Protein AF-A0A7J4J254-F1 (afdb_monomer_lite)

Secondary structure (DSSP, 8-state):
--HHHHHHTTS----EEEEETTTSHHHHHHHHHHHHTT-EEEEEES-HHHHHTT-SS-EEEE--TT-HHHHHHHHTT-SEEEE------SS---HHHHHIIIIIHHHHHHHHHHHTT--EEEEE--GGGG-SS--HHHHHHHHHHHHHHTSSSEEEEEEE-SEE-TT--HHHHHHHHHHHH-SEEEEETTS--EE--EEHHHHHHHHHHHHHTTTTT-TTTTEEEEE--S--EEHHHHHHHHHHHTT---EEEEE-HHHHHHHHHHHHHH-S--SS-HHHHHHHS-------HHHHHHH---PPPHHHHHHHHHHSS-GGG-EEEEEE--SHHHHHHHHHHHHSTTEEEEEEE-S-GGGHHHHHHTT--SPEES-HHHHHTS--SEEEE-S-GGGHHHHHHHHHHTT-EEEEESSS-SSHHHHHHHHHHHHHHT--EEEE--GGGSHHHHHHHHHHHTTTT-SEEEEEEEEE-B--SS---SGGG-HHHHSSSHIIIIIHHHHHHHHHHH---SEEEEEEE-SSSSS-SEEEEEEE-GGG-EEEEEEESB-TT-SS-EEEEEEEETTEEEEE-SSEEEEEESS-BTTB-SEEEEEEGGGS---S--SSSTTHHHHHHHHHHHHHHT---SSBHHHHHHHHHHHHHHHHHHHHTS-EE-

Foldseek 3Di:
DVVVVVVVVPPPQQLEEEEECCLPPLNLLLVVVCVVVVGAYEYEEQDPVSVVVSDVRHHYQHDALLDLVSLLVSLASHQEYEAPDADDPPDDDDLVVRLSRLQVSLLSNLVSCVVRVRAYYEYEAALLLQDPQHDSRNVSSVNSVVSVLPGPHQYAYEHEFAEDAAPDDDDVVVLVVCLVPPQAAEDEAPQQQKGFYFYSNLVSLLRVLLVPLPPDDSLRGSYYAYGGAPDIGRSVRLSVLLCVLVVHDHHYHYDYNVRVVVVQVVVVVVDVNGSADNSNVVSVRDDGDHDHVSSCPSRNRDTYHSNQRSNCRNQVDGPVLQFEEEEADPPPVSLLLLVLQVPHHSYHDAEYEDLDPVCVVVSVVVVSDHHYDNDLVVRLPTPHQAYEADFFQQCQLVSLLVCLVSLHAYEYEFLNHLALVSLVSSVVSCVVSVHHYFYPLLLCLAQLLVVLLVCVVLCVQPAWAEKEKEKEAQAPQAADDDQQLDSNRRSAHQCRPTVLSVLLSCCLRPNAFFKKAKAFDDPHGPGGQKMWMWGAHPPRYIYIYITHNNDPPHHDTWMWMWIHGPFWIWIDTDFWTWTAGCDDDVVRDHGIDIDTSVNGDADPDARPHGRSSSQVNQSSVCSSVVHHHPGGSVSSSSSSVVSVQNVVNNVVVHMDGD

Sequence (658 aa):
MVDRRRSENMVRKSNLILVTGATGFIGQVVVRTLLGRGKKIRCFVRDAQRTEALFSDVEIVTGDMKNKASIENAVSGVSAVVHLAAFTSEKESTAEESMAVNVDGMKLLVEACESQAVKRLVIVSSQSTKRERQGNYGLTKKLADDVVRKSTLDWTIVQPTLVYGPGQKGLFAKLMRLAETLPVFPVIGSGDYKMQPVYVDDVADALVAVLNNNNNNNNTIHKTYDLAGATRLSFKELLQTMLREMQQQKKIVSVPYWACSLGISILSLVTSKLPITKDNLLGLVQETTVDLEPARRDFGFKPRSFVEGIRKTIWGVDPDNVVKVGIIGLGKMGLVHASVLSALSGVKITALFDVNASVRGSVYSLGIKAPFFTSLDDFLGQPLDAVIVAVPPAFTASIAEKCAAHGLAMFIEKPLANSLEQACKIQEIVLRHNVVAAVGYMYPYRSLVQKAKEILDAGVLGKINSFEGSAFVSQVMARKKGWRYDKKTAGGGCVALHGSHLLSEIYFLLGMPLRVDGKLYFPYSAVEDKAFVTLVYPEMVRGTVKVSWSETGYRSLTLGLTITGENGTLQLDEDTVTLDLKSKKKGYSVGKTTIRREDLPTFNLEIGGEGYAEELNAFINAVRQKGKVLVGVREGYNIQRMIEAIYNSHAQQREVEL

pLDDT: mean 89.05, std 12.39, range [30.44, 98.75]

Structure (mmCIF, N/CA/C/O backbone):
data_AF-A0A7J4J254-F1
#
_entry.id   AF-A0A7J4J254-F1
#
loop_
_atom_site.group_PDB
_atom_site.id
_atom_site.type_symbol
_atom_site.label_atom_id
_atom_site.label_alt_id
_atom_site.label_comp_id
_atom_site.label_asym_id
_atom_site.label_entity_id
_atom_site.label_seq_id
_atom_site.pdbx_PDB_ins_code
_atom_site.Cartn_x
_atom_site.Cartn_y
_atom_site.Cartn_z
_atom_site.occupancy
_atom_site.B_iso_or_equiv
_atom_site.auth_seq_id
_atom_site.auth_comp_id
_atom_site.auth_asym_id
_atom_site.auth_atom_id
_atom_site.pdbx_PDB_model_num
ATOM 1 N N . MET A 1 1 ? 7.286 -57.415 -3.736 1.00 45.00 1 MET A N 1
ATOM 2 C CA . MET A 1 1 ? 6.572 -56.113 -3.648 1.00 45.00 1 MET A CA 1
ATOM 3 C C . MET A 1 1 ? 7.468 -54.943 -3.203 1.00 45.00 1 MET A C 1
ATOM 5 O O . MET A 1 1 ? 7.081 -53.799 -3.400 1.00 45.00 1 MET A O 1
ATOM 9 N N . VAL A 1 2 ? 8.673 -55.204 -2.671 1.00 38.31 2 VAL A N 1
ATOM 10 C CA . VAL A 1 2 ? 9.647 -54.176 -2.244 1.00 38.31 2 VAL A CA 1
ATOM 11 C C . VAL A 1 2 ? 10.506 -53.642 -3.411 1.00 38.31 2 VAL A C 1
ATOM 13 O O . VAL A 1 2 ? 10.866 -52.469 -3.412 1.00 38.31 2 VAL A O 1
ATOM 16 N N . ASP A 1 3 ? 10.713 -54.432 -4.473 1.00 37.53 3 ASP A N 1
ATOM 17 C CA . ASP A 1 3 ? 11.515 -54.029 -5.649 1.00 37.53 3 ASP A CA 1
ATOM 18 C C . ASP A 1 3 ? 10.807 -53.110 -6.660 1.00 37.53 3 ASP A C 1
ATOM 20 O O . ASP A 1 3 ? 11.461 -52.395 -7.422 1.00 37.53 3 ASP A O 1
ATOM 24 N N . ARG A 1 4 ? 9.467 -53.051 -6.648 1.00 32.38 4 ARG A N 1
ATOM 25 C CA . ARG A 1 4 ? 8.710 -52.112 -7.503 1.00 32.38 4 ARG A CA 1
ATOM 26 C C . ARG A 1 4 ? 8.754 -50.669 -6.984 1.00 32.38 4 ARG A C 1
ATOM 28 O O . ARG A 1 4 ? 8.795 -49.742 -7.777 1.00 32.38 4 ARG A O 1
ATOM 35 N N . ARG A 1 5 ? 8.859 -50.462 -5.663 1.00 34.53 5 ARG A N 1
ATOM 36 C CA . ARG A 1 5 ? 8.937 -49.109 -5.069 1.00 34.53 5 ARG A CA 1
ATOM 37 C C . ARG A 1 5 ? 10.314 -48.450 -5.210 1.00 34.53 5 ARG A C 1
ATOM 39 O O . ARG A 1 5 ? 10.397 -47.226 -5.219 1.00 34.53 5 ARG A O 1
ATOM 46 N N . ARG A 1 6 ? 11.396 -49.232 -5.337 1.00 32.16 6 ARG A N 1
ATOM 47 C CA . ARG A 1 6 ? 12.738 -48.693 -5.639 1.00 32.16 6 ARG A CA 1
ATOM 48 C C . ARG A 1 6 ? 12.913 -48.357 -7.121 1.00 32.16 6 ARG A C 1
ATOM 50 O O . ARG A 1 6 ? 13.564 -47.365 -7.428 1.00 32.16 6 ARG A O 1
ATOM 57 N N . SER A 1 7 ? 12.274 -49.108 -8.017 1.00 33.03 7 SER A N 1
ATOM 58 C CA . SER A 1 7 ? 12.282 -48.827 -9.460 1.00 33.03 7 SER A CA 1
ATOM 59 C C . SER A 1 7 ? 11.335 -47.683 -9.862 1.00 33.03 7 SER A C 1
ATOM 61 O O . SER A 1 7 ? 11.677 -46.908 -10.752 1.00 33.03 7 SER A O 1
ATOM 63 N N . GLU A 1 8 ? 10.220 -47.469 -9.153 1.00 30.44 8 GLU A N 1
ATOM 64 C CA . GLU A 1 8 ? 9.325 -46.312 -9.372 1.00 30.44 8 GLU A CA 1
ATOM 65 C C . GLU A 1 8 ? 9.923 -44.963 -8.917 1.00 30.44 8 GLU A C 1
ATOM 67 O O . GLU A 1 8 ? 9.563 -43.913 -9.451 1.00 30.44 8 GLU A O 1
ATOM 72 N N . ASN A 1 9 ? 10.897 -44.971 -7.999 1.00 32.31 9 ASN A N 1
ATOM 73 C CA . ASN A 1 9 ? 11.615 -43.764 -7.567 1.00 32.31 9 ASN A CA 1
ATOM 74 C C . ASN A 1 9 ? 12.790 -43.370 -8.481 1.00 32.31 9 ASN A C 1
ATOM 76 O O . ASN A 1 9 ? 13.325 -42.274 -8.331 1.00 32.31 9 ASN A O 1
ATOM 80 N N . MET A 1 10 ? 13.175 -44.212 -9.447 1.00 32.31 10 MET A N 1
ATOM 81 C CA . MET A 1 10 ? 14.347 -43.989 -10.309 1.00 32.31 10 MET A CA 1
ATOM 82 C C . MET A 1 10 ? 14.012 -43.413 -11.700 1.00 32.31 10 MET A C 1
ATOM 84 O O . MET A 1 10 ? 14.912 -43.223 -12.514 1.00 32.31 10 MET A O 1
ATOM 88 N N . VAL A 1 11 ? 12.738 -43.088 -11.976 1.00 33.28 11 VAL A N 1
ATOM 89 C CA . VAL A 1 11 ? 12.286 -42.524 -13.274 1.00 33.28 11 VAL A CA 1
ATOM 90 C C . VAL A 1 11 ? 11.524 -41.191 -13.141 1.00 33.28 11 VAL A C 1
ATOM 92 O O . VAL A 1 11 ? 11.179 -40.565 -14.142 1.00 33.28 11 VAL A O 1
ATOM 95 N N . ARG A 1 12 ? 11.352 -40.634 -11.933 1.00 40.38 12 ARG A N 1
ATOM 96 C CA . ARG A 1 12 ? 11.015 -39.203 -11.800 1.00 40.38 12 ARG A CA 1
ATOM 97 C C . ARG A 1 12 ? 12.293 -38.378 -11.922 1.00 40.38 12 ARG A C 1
ATOM 99 O O . ARG A 1 12 ? 12.867 -37.973 -10.917 1.00 40.38 12 ARG A O 1
ATOM 106 N N . LYS A 1 13 ? 12.738 -38.127 -13.160 1.00 46.12 13 LYS A N 1
ATOM 107 C CA . LYS A 1 13 ? 13.737 -37.080 -13.436 1.00 46.12 13 LYS A CA 1
ATOM 108 C C . LYS A 1 13 ? 13.308 -35.808 -12.703 1.00 46.12 13 LYS A C 1
ATOM 110 O O . LYS A 1 13 ? 12.175 -35.354 -12.861 1.00 46.12 13 LYS A O 1
ATOM 115 N N . SER A 1 14 ? 14.179 -35.288 -11.848 1.00 54.41 14 SER A N 1
ATOM 116 C CA . SER A 1 14 ? 13.936 -34.078 -11.071 1.00 54.41 14 SER A CA 1
ATOM 117 C C . SER A 1 14 ? 13.598 -32.923 -12.019 1.00 54.41 14 SER A C 1
ATOM 119 O O . SER A 1 14 ? 14.425 -32.500 -12.816 1.00 54.41 14 SER A O 1
ATOM 121 N N . ASN A 1 15 ? 12.396 -32.348 -11.906 1.00 78.75 15 ASN A N 1
ATOM 122 C CA . ASN A 1 15 ? 12.020 -31.089 -12.575 1.00 78.75 15 ASN A CA 1
ATOM 123 C C . ASN A 1 15 ? 12.729 -29.864 -11.949 1.00 78.75 15 ASN A C 1
ATOM 125 O O . ASN A 1 15 ? 12.155 -28.776 -11.889 1.00 78.75 15 ASN A O 1
ATOM 129 N N . LEU A 1 16 ? 13.935 -30.057 -11.406 1.00 92.81 16 LEU A N 1
ATOM 130 C CA . LEU A 1 16 ? 14.719 -29.024 -10.745 1.00 92.81 16 LEU A CA 1
ATOM 131 C C . LEU A 1 16 ? 15.427 -28.185 -11.808 1.00 92.81 16 LEU A C 1
ATOM 133 O O . LEU A 1 16 ? 16.122 -28.735 -12.669 1.00 92.81 16 LEU A O 1
ATOM 137 N N . ILE A 1 17 ? 15.222 -26.872 -11.755 1.00 95.50 17 ILE A N 1
ATOM 138 C CA . ILE A 1 17 ? 15.828 -25.898 -12.664 1.00 95.50 17 ILE A CA 1
ATOM 139 C C . ILE A 1 17 ? 16.839 -25.072 -11.874 1.00 95.50 17 ILE A C 1
ATOM 141 O O . ILE A 1 17 ? 16.494 -24.479 -10.850 1.00 95.50 17 ILE A O 1
ATOM 145 N N . LEU A 1 18 ? 18.072 -25.009 -12.370 1.00 97.25 18 LEU A N 1
ATOM 146 C CA . LEU A 1 18 ? 19.094 -24.119 -11.834 1.00 97.25 18 LEU A CA 1
ATOM 147 C C . LEU A 1 18 ? 18.916 -22.716 -12.409 1.00 97.25 18 LEU A C 1
ATOM 149 O O . LEU A 1 18 ? 18.885 -22.544 -13.626 1.00 97.25 18 LEU A O 1
ATOM 153 N N . VAL A 1 19 ? 18.878 -21.703 -11.551 1.00 97.56 19 VAL A N 1
ATOM 154 C CA . VAL A 1 19 ? 18.897 -20.294 -11.948 1.00 97.56 19 VAL A CA 1
ATOM 155 C C . VAL A 1 19 ? 20.154 -19.643 -11.381 1.00 97.56 19 VAL A C 1
ATOM 157 O O . VAL A 1 19 ? 20.304 -19.487 -10.169 1.00 97.56 19 VAL A O 1
ATOM 160 N N . THR A 1 20 ? 21.066 -19.236 -12.264 1.00 96.25 20 THR A N 1
ATOM 161 C CA . THR A 1 20 ? 22.211 -18.392 -11.874 1.00 96.25 20 THR A CA 1
ATOM 162 C C . THR A 1 20 ? 21.813 -16.922 -11.972 1.00 96.25 20 THR A C 1
ATOM 164 O O . THR A 1 20 ? 20.968 -16.561 -12.789 1.00 96.25 20 THR A O 1
ATOM 167 N N . GLY A 1 21 ? 22.397 -16.048 -11.146 1.00 91.75 21 GLY A N 1
ATOM 168 C CA . GLY A 1 21 ? 22.028 -14.625 -11.150 1.00 91.75 21 GLY A CA 1
ATOM 169 C C . GLY A 1 21 ? 20.610 -14.358 -10.622 1.00 91.75 21 GLY A C 1
ATOM 170 O O . GLY A 1 21 ? 20.026 -13.321 -10.934 1.00 91.75 21 GLY A O 1
ATOM 171 N N . ALA A 1 22 ? 20.072 -15.273 -9.807 1.00 93.06 22 ALA A N 1
ATOM 172 C CA . ALA A 1 22 ? 18.710 -15.252 -9.267 1.00 93.06 22 ALA A CA 1
ATOM 173 C C . ALA A 1 22 ? 18.356 -13.969 -8.489 1.00 93.06 22 ALA A C 1
ATOM 175 O O . ALA A 1 22 ? 17.220 -13.511 -8.517 1.00 93.06 22 ALA A O 1
ATOM 176 N N . THR A 1 23 ? 19.335 -13.337 -7.836 1.00 91.50 23 THR A N 1
ATOM 177 C CA . THR A 1 23 ? 19.144 -12.075 -7.095 1.00 91.50 23 THR A CA 1
ATOM 178 C C . THR A 1 23 ? 19.269 -10.821 -7.976 1.00 91.50 23 THR A C 1
ATOM 180 O O . THR A 1 23 ? 19.100 -9.695 -7.492 1.00 91.50 23 THR A O 1
ATOM 183 N N . GLY A 1 24 ? 19.575 -10.986 -9.269 1.00 89.94 24 GLY A N 1
ATOM 184 C CA . GLY A 1 24 ? 19.653 -9.921 -10.270 1.00 89.94 24 GLY A CA 1
ATOM 185 C C . GLY A 1 24 ? 18.279 -9.411 -10.720 1.00 89.94 24 GLY A C 1
ATOM 186 O O . GLY A 1 24 ? 17.259 -10.015 -10.421 1.00 89.94 24 GLY A O 1
ATOM 187 N N . PHE A 1 25 ? 18.252 -8.297 -11.461 1.00 90.81 25 PHE A N 1
ATOM 188 C CA . PHE A 1 25 ? 17.003 -7.638 -11.881 1.00 90.81 25 PHE A CA 1
ATOM 189 C C . PHE A 1 25 ? 16.072 -8.571 -12.678 1.00 90.81 25 PHE A C 1
ATOM 191 O O . PHE A 1 25 ? 14.933 -8.779 -12.282 1.00 90.81 25 PHE A O 1
ATOM 198 N N . ILE A 1 26 ? 16.579 -9.198 -13.746 1.00 93.75 26 ILE A N 1
ATOM 199 C CA . ILE A 1 26 ? 15.807 -10.175 -14.534 1.00 93.75 26 ILE A CA 1
ATOM 200 C C . ILE A 1 26 ? 15.616 -11.478 -13.740 1.00 93.75 26 ILE A C 1
ATOM 202 O O . ILE A 1 26 ? 14.545 -12.077 -13.774 1.00 93.75 26 ILE A O 1
ATOM 206 N N . GLY A 1 27 ? 16.639 -11.902 -12.988 1.00 94.00 27 GLY A N 1
ATOM 207 C CA . GLY A 1 27 ? 16.622 -13.162 -12.243 1.00 94.00 27 GLY A CA 1
ATOM 208 C C . GLY A 1 27 ? 15.513 -13.252 -11.204 1.00 94.00 27 GLY A C 1
ATOM 209 O O . GLY A 1 27 ? 14.859 -14.287 -11.128 1.00 94.00 27 GLY A O 1
ATOM 210 N N . GLN A 1 28 ? 15.229 -12.167 -10.480 1.00 94.12 28 GLN A N 1
ATOM 211 C CA . GLN A 1 28 ? 14.155 -12.166 -9.486 1.00 94.12 28 GLN A CA 1
ATOM 212 C C . GLN A 1 28 ? 12.785 -12.417 -10.116 1.00 94.12 28 GLN A C 1
ATOM 214 O O . GLN A 1 28 ? 11.992 -13.190 -9.582 1.00 94.12 28 GLN A O 1
ATOM 219 N N . VAL A 1 29 ? 12.528 -11.798 -11.271 1.00 94.25 29 VAL A N 1
ATOM 220 C CA . VAL A 1 29 ? 11.275 -11.980 -12.010 1.00 94.25 29 VAL A CA 1
ATOM 221 C C . VAL A 1 29 ? 11.195 -13.402 -12.561 1.00 94.25 29 VAL A C 1
ATOM 223 O O . VAL A 1 29 ? 10.193 -14.072 -12.351 1.00 94.25 29 VAL A O 1
ATOM 226 N N . VAL A 1 30 ? 12.275 -13.920 -13.155 1.00 95.44 30 VAL A N 1
ATOM 227 C CA . VAL A 1 30 ? 12.333 -15.303 -13.662 1.00 95.44 30 VAL A CA 1
ATOM 228 C C . VAL A 1 30 ? 12.060 -16.333 -12.565 1.00 95.44 30 VAL A C 1
ATOM 230 O O . VAL A 1 30 ? 11.264 -17.245 -12.782 1.00 95.44 30 VAL A O 1
ATOM 233 N N . VAL A 1 31 ? 12.676 -16.191 -11.385 1.00 95.81 31 VAL A N 1
ATOM 234 C CA . VAL A 1 31 ? 12.442 -17.103 -10.252 1.00 95.81 31 VAL A CA 1
ATOM 235 C C . VAL A 1 31 ? 10.978 -17.053 -9.816 1.00 95.81 31 VAL A C 1
ATOM 237 O O . VAL A 1 31 ? 10.352 -18.105 -9.714 1.00 95.81 31 VAL A O 1
ATOM 240 N N . ARG A 1 32 ? 10.396 -15.856 -9.643 1.00 94.06 32 ARG A N 1
ATOM 241 C CA . ARG A 1 32 ? 8.972 -15.703 -9.288 1.00 94.06 32 ARG A CA 1
ATOM 242 C C . ARG A 1 32 ? 8.047 -16.314 -10.339 1.00 94.06 32 ARG A C 1
ATOM 244 O O . ARG A 1 32 ? 7.133 -17.049 -9.976 1.00 94.06 32 ARG A O 1
ATOM 251 N N . THR A 1 33 ? 8.302 -16.078 -11.626 1.00 93.62 33 THR A N 1
ATOM 252 C CA . THR A 1 33 ? 7.498 -16.639 -12.723 1.00 93.62 33 THR A CA 1
ATOM 253 C C . THR A 1 33 ? 7.591 -18.165 -12.770 1.00 93.62 33 THR A C 1
ATOM 255 O O . THR A 1 33 ? 6.585 -18.838 -12.993 1.00 93.62 33 THR A O 1
ATOM 258 N N . LEU A 1 34 ? 8.772 -18.743 -12.532 1.00 92.75 34 LEU A N 1
ATOM 259 C CA . LEU A 1 34 ? 8.945 -20.195 -12.490 1.00 92.75 34 LEU A CA 1
ATOM 260 C C . LEU A 1 34 ? 8.263 -20.832 -11.267 1.00 92.75 34 LEU A C 1
ATOM 262 O O . LEU A 1 34 ? 7.583 -21.850 -11.426 1.00 92.75 34 LEU A O 1
ATOM 266 N N . LEU A 1 35 ? 8.391 -20.225 -10.081 1.00 92.56 35 LEU A N 1
ATOM 267 C CA . LEU A 1 35 ? 7.699 -20.661 -8.861 1.00 92.56 35 LEU A CA 1
ATOM 268 C C . LEU A 1 35 ? 6.177 -20.584 -9.021 1.00 92.56 35 LEU A C 1
ATOM 270 O O . LEU A 1 35 ? 5.481 -21.549 -8.717 1.00 92.56 35 LEU A O 1
ATOM 274 N N . GLY A 1 36 ? 5.662 -19.493 -9.599 1.00 89.50 36 GLY A N 1
ATOM 275 C CA . GLY A 1 36 ? 4.238 -19.333 -9.912 1.00 89.50 36 GLY A CA 1
ATOM 276 C C . GLY A 1 36 ? 3.698 -20.377 -10.899 1.00 89.50 36 GLY A C 1
ATOM 277 O O . GLY A 1 36 ? 2.498 -20.633 -10.930 1.00 89.50 36 GLY A O 1
ATOM 278 N N . ARG A 1 37 ? 4.575 -21.035 -11.673 1.00 88.25 37 ARG A N 1
ATOM 279 C CA . ARG A 1 37 ? 4.241 -22.185 -12.536 1.00 88.25 37 ARG A CA 1
ATOM 280 C C . ARG A 1 37 ? 4.548 -23.544 -11.892 1.00 88.25 37 ARG A C 1
ATOM 282 O O . ARG A 1 37 ? 4.622 -24.551 -12.598 1.00 88.25 37 ARG A O 1
ATOM 289 N N . GLY A 1 38 ? 4.749 -23.584 -10.574 1.00 88.81 38 GLY A N 1
ATOM 290 C CA . GLY A 1 38 ? 4.952 -24.808 -9.794 1.00 88.81 38 GLY A CA 1
ATOM 291 C C . GLY A 1 38 ? 6.272 -25.532 -10.076 1.00 88.81 38 GLY A C 1
ATOM 292 O O . GLY A 1 38 ? 6.369 -26.742 -9.862 1.00 88.81 38 GLY A O 1
ATOM 293 N N . LYS A 1 39 ? 7.285 -24.838 -10.612 1.00 90.56 39 LYS A N 1
ATOM 294 C CA . LYS A 1 39 ? 8.603 -25.432 -10.880 1.00 90.56 39 LYS A CA 1
ATOM 295 C C . LYS A 1 39 ? 9.443 -25.465 -9.603 1.00 90.56 39 LYS A C 1
ATOM 297 O O . LYS A 1 39 ? 9.382 -24.546 -8.795 1.00 90.56 39 LYS A O 1
ATOM 302 N N . LYS A 1 40 ? 10.272 -26.504 -9.451 1.00 94.31 40 LYS A N 1
ATOM 303 C CA . LYS A 1 40 ? 11.274 -26.570 -8.378 1.00 94.31 40 LYS A CA 1
ATOM 304 C C . LYS A 1 40 ? 12.527 -25.832 -8.820 1.00 94.31 40 LYS A C 1
ATOM 306 O O . LYS A 1 40 ? 13.047 -26.119 -9.899 1.00 94.31 40 LYS A O 1
ATOM 311 N N . ILE A 1 41 ? 13.004 -24.909 -7.992 1.00 96.12 41 ILE A N 1
ATOM 312 C CA . ILE A 1 41 ? 14.088 -23.995 -8.352 1.00 96.12 41 ILE A CA 1
ATOM 313 C C . ILE A 1 41 ? 15.252 -24.139 -7.391 1.00 96.12 41 ILE A C 1
ATOM 315 O O . ILE A 1 41 ? 15.061 -24.159 -6.178 1.00 96.12 41 ILE A O 1
ATOM 319 N N . ARG A 1 42 ? 16.454 -24.182 -7.965 1.00 97.38 42 ARG A N 1
ATOM 320 C CA . ARG A 1 42 ? 17.713 -23.995 -7.257 1.00 97.38 42 ARG A CA 1
ATOM 321 C C . ARG A 1 42 ? 18.339 -22.674 -7.682 1.00 97.38 42 ARG A C 1
ATOM 323 O O . ARG A 1 42 ? 18.574 -22.447 -8.866 1.00 97.38 42 ARG A O 1
ATOM 330 N N . CYS A 1 43 ? 18.635 -21.813 -6.723 1.00 97.44 43 CYS A N 1
ATOM 331 C CA . CYS A 1 43 ? 19.294 -20.533 -6.925 1.00 97.44 43 CYS A CA 1
ATOM 332 C C . CYS A 1 43 ? 20.796 -20.679 -6.653 1.00 97.44 43 CYS A C 1
ATOM 334 O O . CYS A 1 43 ? 21.193 -20.969 -5.525 1.00 97.44 43 CYS A O 1
ATOM 336 N N . PHE A 1 44 ? 21.630 -20.435 -7.670 1.00 96.50 44 PHE A N 1
ATOM 337 C CA . PHE A 1 44 ? 23.082 -20.323 -7.499 1.00 96.50 44 PHE A CA 1
ATOM 338 C C . PHE A 1 44 ? 23.471 -18.865 -7.262 1.00 96.50 44 PHE A C 1
ATOM 340 O O . PHE A 1 44 ? 23.319 -18.011 -8.149 1.00 96.50 44 PHE A O 1
ATOM 347 N N . VAL A 1 45 ? 23.916 -18.566 -6.043 1.00 94.44 45 VAL A N 1
ATOM 348 C CA . VAL A 1 45 ? 24.073 -17.196 -5.535 1.00 94.44 45 VAL A CA 1
ATOM 349 C C . VAL A 1 45 ? 25.333 -17.051 -4.688 1.00 94.44 45 VAL A C 1
ATOM 351 O O . VAL A 1 45 ? 25.896 -18.026 -4.218 1.00 94.44 45 VAL A O 1
ATOM 354 N N . ARG A 1 46 ? 25.771 -15.810 -4.461 1.00 91.06 46 ARG A N 1
ATOM 355 C CA . ARG A 1 46 ? 26.889 -15.510 -3.545 1.00 91.06 46 ARG A CA 1
ATOM 356 C C . ARG A 1 46 ? 26.434 -15.196 -2.118 1.00 91.06 46 ARG A C 1
ATOM 358 O O . ARG A 1 46 ? 27.224 -15.297 -1.193 1.00 91.06 46 ARG A O 1
ATOM 365 N N . ASP A 1 47 ? 25.180 -14.781 -1.964 1.00 89.69 47 ASP A N 1
ATOM 366 C CA . ASP A 1 47 ? 24.601 -14.279 -0.719 1.00 89.69 47 ASP A CA 1
ATOM 367 C C . ASP A 1 47 ? 23.285 -15.026 -0.457 1.00 89.69 47 ASP A C 1
ATOM 369 O O . ASP A 1 47 ? 22.281 -14.810 -1.150 1.00 89.69 47 ASP A O 1
ATOM 373 N N . ALA A 1 48 ? 23.336 -15.962 0.493 1.00 90.62 48 ALA A N 1
ATOM 374 C CA . ALA A 1 48 ? 22.204 -16.804 0.865 1.00 90.62 48 ALA A CA 1
ATOM 375 C C . ALA A 1 48 ? 21.123 -16.001 1.599 1.00 90.62 48 ALA A C 1
ATOM 377 O O . ALA A 1 48 ? 19.965 -16.062 1.197 1.00 90.62 48 ALA A O 1
ATOM 378 N N . GLN A 1 49 ? 21.506 -15.162 2.569 1.00 87.50 49 GLN A N 1
ATOM 379 C CA . GLN A 1 49 ? 20.575 -14.356 3.371 1.00 87.50 49 GLN A CA 1
ATOM 380 C C . GLN A 1 49 ? 19.719 -13.441 2.497 1.00 87.50 49 GLN A C 1
ATOM 382 O O . GLN A 1 49 ? 18.499 -13.369 2.643 1.00 87.50 49 GLN A O 1
ATOM 387 N N . ARG A 1 50 ? 20.338 -12.778 1.513 1.00 88.12 50 ARG A N 1
ATOM 388 C CA . ARG A 1 50 ? 19.592 -11.965 0.546 1.00 88.12 50 ARG A CA 1
ATOM 389 C C . ARG A 1 50 ? 18.582 -12.789 -0.251 1.00 88.12 50 ARG A C 1
ATOM 391 O O . ARG A 1 50 ? 17.552 -12.259 -0.656 1.00 88.12 50 ARG A O 1
ATOM 398 N N . THR A 1 51 ? 18.903 -14.041 -0.549 1.00 88.56 51 THR A N 1
ATOM 399 C CA . THR A 1 51 ? 18.040 -14.927 -1.335 1.00 88.56 51 THR A CA 1
ATOM 400 C C . THR A 1 51 ? 16.872 -15.437 -0.491 1.00 88.56 51 THR A C 1
ATOM 402 O O . THR A 1 51 ? 15.746 -15.403 -0.975 1.00 88.56 51 THR A O 1
ATOM 405 N N . GLU A 1 52 ? 17.114 -15.792 0.773 1.00 89.19 52 GLU A N 1
ATOM 406 C CA . GLU A 1 52 ? 16.085 -16.163 1.760 1.00 89.19 52 GLU A CA 1
ATOM 407 C C . GLU A 1 52 ? 15.091 -15.020 2.006 1.00 89.19 52 GLU A C 1
ATOM 409 O O . GLU A 1 52 ? 13.886 -15.240 2.068 1.00 89.19 52 GLU A O 1
ATOM 414 N N . ALA A 1 53 ? 15.571 -13.773 2.046 1.00 84.44 53 ALA A N 1
ATOM 415 C CA . ALA A 1 53 ? 14.706 -12.598 2.160 1.00 84.44 53 ALA A CA 1
ATOM 416 C C . ALA A 1 53 ? 13.841 -12.342 0.907 1.00 84.44 53 ALA A C 1
ATOM 418 O O . ALA A 1 53 ? 12.838 -11.633 0.979 1.00 84.44 53 ALA A O 1
ATOM 419 N N . LEU A 1 54 ? 14.237 -12.866 -0.260 1.00 85.81 54 LEU A N 1
ATOM 420 C CA . LEU A 1 54 ? 13.528 -12.663 -1.528 1.00 85.81 54 LEU A CA 1
ATOM 421 C C . LEU A 1 54 ? 12.558 -13.800 -1.868 1.00 85.81 54 LEU A C 1
ATOM 423 O O . LEU A 1 54 ? 11.583 -13.549 -2.584 1.00 85.81 54 LEU A O 1
ATOM 427 N N . PHE A 1 55 ? 12.836 -15.026 -1.413 1.00 90.75 55 PHE A N 1
ATOM 428 C CA . PHE A 1 55 ? 12.093 -16.230 -1.783 1.00 90.75 55 PHE A CA 1
ATOM 429 C C . PHE A 1 55 ? 12.020 -17.226 -0.616 1.00 90.75 55 PHE A C 1
ATOM 431 O O . PHE A 1 55 ? 13.043 -17.560 -0.026 1.00 90.75 55 PHE A O 1
ATOM 438 N N . SER A 1 56 ? 10.827 -17.765 -0.355 1.00 80.75 56 SER A N 1
ATOM 439 C CA . SER A 1 56 ? 10.568 -18.780 0.679 1.00 80.75 56 SER A CA 1
ATOM 440 C C . SER A 1 56 ? 10.728 -20.229 0.198 1.00 80.75 56 SER A C 1
ATOM 442 O O . SER A 1 56 ? 11.020 -21.107 1.001 1.00 80.75 56 SER A O 1
ATOM 444 N N . ASP A 1 57 ? 10.557 -20.487 -1.105 1.00 89.06 57 ASP A N 1
ATOM 445 C CA . ASP A 1 57 ? 10.364 -21.840 -1.659 1.00 89.06 57 ASP A CA 1
ATOM 446 C C . ASP A 1 57 ? 11.418 -22.223 -2.716 1.00 89.06 57 ASP A C 1
ATOM 448 O O . ASP A 1 57 ? 11.101 -22.744 -3.789 1.00 89.06 57 ASP A O 1
ATOM 452 N N . VAL A 1 58 ? 12.694 -21.939 -2.438 1.00 94.56 58 VAL A N 1
ATOM 453 C CA . VAL A 1 58 ? 13.820 -22.244 -3.341 1.00 94.56 58 VAL A CA 1
ATOM 454 C C . VAL A 1 58 ? 14.921 -23.020 -2.629 1.00 94.56 58 VAL A C 1
ATOM 456 O O . VAL A 1 58 ? 15.180 -22.819 -1.447 1.00 94.56 58 VAL A O 1
ATOM 459 N N . GLU A 1 59 ? 15.622 -23.879 -3.365 1.00 96.44 59 GLU A N 1
ATOM 460 C CA . GLU A 1 59 ? 16.889 -24.443 -2.905 1.00 96.44 59 GLU A CA 1
ATOM 461 C C . GLU A 1 59 ? 18.008 -23.420 -3.137 1.00 96.44 59 GLU A C 1
ATOM 463 O O . GLU A 1 59 ? 18.097 -22.827 -4.213 1.00 96.44 59 GLU A O 1
ATOM 468 N N . ILE A 1 60 ? 18.876 -23.204 -2.151 1.00 96.25 60 ILE A N 1
ATOM 469 C CA . ILE A 1 60 ? 19.969 -22.231 -2.244 1.00 96.25 60 ILE A CA 1
ATOM 470 C C . ILE A 1 60 ? 21.297 -22.980 -2.275 1.00 96.25 60 ILE A C 1
ATOM 472 O O . ILE A 1 60 ? 21.608 -23.743 -1.366 1.00 96.25 60 ILE A O 1
ATOM 476 N N . VAL A 1 61 ? 22.097 -22.725 -3.313 1.00 96.31 61 VAL A N 1
ATOM 477 C CA . VAL A 1 61 ? 23.491 -23.172 -3.384 1.00 96.31 61 VAL A CA 1
ATOM 478 C C . VAL A 1 61 ? 24.390 -21.949 -3.481 1.00 96.31 61 VAL A C 1
ATOM 480 O O . VAL A 1 61 ? 24.317 -21.174 -4.440 1.00 96.31 61 VAL A O 1
ATOM 483 N N . THR A 1 62 ? 25.246 -21.780 -2.476 1.00 95.81 62 THR A N 1
ATOM 484 C CA . THR A 1 62 ? 26.194 -20.668 -2.421 1.00 95.81 62 THR A CA 1
ATOM 485 C C . THR A 1 62 ? 27.461 -20.997 -3.208 1.00 95.81 62 THR A C 1
ATOM 487 O O . THR A 1 62 ? 28.059 -22.054 -3.010 1.00 95.81 62 THR A O 1
ATOM 490 N N . GLY A 1 63 ? 27.903 -20.090 -4.080 1.00 92.69 63 GLY A N 1
ATOM 491 C CA . GLY A 1 63 ? 29.150 -20.239 -4.827 1.00 92.69 63 GLY A CA 1
ATOM 492 C C . GLY A 1 63 ? 29.459 -19.077 -5.767 1.00 92.69 63 GLY A C 1
ATOM 493 O O . GLY A 1 63 ? 28.760 -18.062 -5.791 1.00 92.69 63 GLY A O 1
ATOM 494 N N . ASP A 1 64 ? 30.538 -19.221 -6.538 1.00 91.62 64 ASP A N 1
ATOM 495 C CA . ASP A 1 64 ? 31.037 -18.195 -7.458 1.00 91.62 64 ASP A CA 1
ATOM 496 C C . ASP A 1 64 ? 31.266 -18.796 -8.851 1.00 91.62 64 ASP A C 1
ATOM 498 O O . ASP A 1 64 ? 31.779 -19.906 -8.981 1.00 91.62 64 ASP A O 1
ATOM 502 N N . MET A 1 65 ? 30.922 -18.047 -9.904 1.00 91.56 65 MET A N 1
ATOM 503 C CA . MET A 1 65 ? 31.099 -18.476 -11.300 1.00 91.56 65 MET A CA 1
ATOM 504 C C . MET A 1 65 ? 32.568 -18.722 -11.684 1.00 91.56 65 MET A C 1
ATOM 506 O O . MET A 1 65 ? 32.829 -19.318 -12.720 1.00 91.56 65 MET A O 1
ATOM 510 N N . LYS A 1 66 ? 33.533 -18.279 -10.875 1.00 92.38 66 LYS A N 1
ATOM 511 C CA . LYS A 1 66 ? 34.963 -18.553 -11.071 1.00 92.38 66 LYS A CA 1
ATOM 512 C C . LYS A 1 66 ? 35.424 -19.859 -10.411 1.00 92.38 66 LYS A C 1
ATOM 514 O O . LYS A 1 66 ? 36.574 -20.247 -10.582 1.00 92.38 66 LYS A O 1
ATOM 519 N N . ASN A 1 67 ? 34.571 -20.522 -9.627 1.00 94.00 67 ASN A N 1
ATOM 520 C CA . ASN A 1 67 ? 34.926 -21.720 -8.868 1.00 94.00 67 ASN A CA 1
ATOM 521 C C . ASN A 1 67 ? 34.213 -22.961 -9.425 1.00 94.00 67 ASN A C 1
ATOM 523 O O . ASN A 1 67 ? 33.013 -23.154 -9.208 1.00 94.00 67 ASN A O 1
ATOM 527 N N . LYS A 1 68 ? 34.994 -23.834 -10.071 1.00 94.12 68 LYS A N 1
ATOM 528 C CA . LYS A 1 68 ? 34.535 -25.081 -10.698 1.00 94.12 68 LYS A CA 1
ATOM 529 C C . LYS A 1 68 ? 33.739 -25.985 -9.750 1.00 94.12 68 LYS A C 1
ATOM 531 O O . LYS A 1 68 ? 32.611 -26.336 -10.075 1.00 94.12 68 LYS A O 1
ATOM 536 N N . ALA A 1 69 ? 34.266 -26.284 -8.562 1.00 94.19 69 ALA A N 1
ATOM 537 C CA . ALA A 1 69 ? 33.610 -27.181 -7.605 1.00 94.19 69 ALA A CA 1
ATOM 538 C C . ALA A 1 69 ? 32.240 -26.646 -7.150 1.00 94.19 69 ALA A C 1
ATOM 540 O O . ALA A 1 69 ? 31.281 -27.400 -6.991 1.00 94.19 69 ALA A O 1
ATOM 541 N N . SER A 1 70 ? 32.124 -25.325 -6.978 1.00 94.50 70 SER A N 1
ATOM 542 C CA . SER A 1 70 ? 30.850 -24.708 -6.600 1.00 94.50 70 SER A CA 1
ATOM 543 C C . SER A 1 70 ? 29.798 -24.785 -7.714 1.00 94.50 70 SER A C 1
ATOM 545 O O . SER A 1 70 ? 28.620 -24.998 -7.428 1.00 94.50 70 SER A O 1
ATOM 547 N N . ILE A 1 71 ? 30.223 -24.681 -8.979 1.00 95.38 71 ILE A N 1
ATOM 548 C CA . ILE A 1 71 ? 29.355 -24.830 -10.153 1.00 95.38 71 ILE A CA 1
ATOM 549 C C . ILE A 1 71 ? 28.925 -26.289 -10.312 1.00 95.38 71 ILE A C 1
ATOM 551 O O . ILE A 1 71 ? 27.742 -26.552 -10.499 1.00 95.38 71 ILE A O 1
ATOM 555 N N . GLU A 1 72 ? 29.852 -27.238 -10.177 1.00 95.38 72 GLU A N 1
ATOM 556 C CA . GLU A 1 72 ? 29.546 -28.672 -10.220 1.00 95.38 72 GLU A CA 1
ATOM 557 C C . GLU A 1 72 ? 28.518 -29.055 -9.147 1.00 95.38 72 GLU A C 1
ATOM 559 O O . GLU A 1 72 ? 27.551 -29.758 -9.442 1.00 95.38 72 GLU A O 1
ATOM 564 N N . ASN A 1 73 ? 28.654 -28.532 -7.924 1.00 94.44 73 ASN A N 1
ATOM 565 C CA . ASN A 1 73 ? 27.657 -28.735 -6.874 1.00 94.44 73 ASN A CA 1
ATOM 566 C C . ASN A 1 73 ? 26.291 -28.131 -7.249 1.00 94.44 73 ASN A C 1
ATOM 568 O O . ASN A 1 73 ? 25.249 -28.763 -7.077 1.00 94.44 73 ASN A O 1
ATOM 572 N N . ALA A 1 74 ? 26.282 -26.920 -7.811 1.00 95.25 74 ALA A N 1
ATOM 573 C CA . ALA A 1 74 ? 25.053 -26.244 -8.214 1.00 95.25 74 ALA A CA 1
ATOM 574 C C . ALA A 1 74 ? 24.301 -26.987 -9.332 1.00 95.25 74 ALA A C 1
ATOM 576 O O . ALA A 1 74 ? 23.068 -27.040 -9.311 1.00 95.25 74 ALA A O 1
ATOM 577 N N . VAL A 1 75 ? 25.030 -27.586 -10.276 1.00 96.31 75 VAL A N 1
ATOM 578 C CA . VAL A 1 75 ? 24.483 -28.337 -11.416 1.00 96.31 75 VAL A CA 1
ATOM 579 C C . VAL A 1 75 ? 23.989 -29.740 -11.014 1.00 96.31 75 VAL A C 1
ATOM 581 O O . VAL A 1 75 ? 23.123 -30.304 -11.683 1.00 96.31 75 VAL A O 1
ATOM 584 N N . SER A 1 76 ? 24.429 -30.277 -9.872 1.00 94.19 76 SER A N 1
ATOM 585 C CA . SER A 1 76 ? 24.131 -31.658 -9.462 1.00 94.19 76 SER A CA 1
ATOM 586 C C . SER A 1 76 ? 22.636 -31.972 -9.383 1.00 94.19 76 SER A C 1
ATOM 588 O O . SER A 1 76 ? 21.909 -31.436 -8.546 1.00 94.19 76 SER A O 1
ATOM 590 N N . GLY A 1 77 ? 22.158 -32.865 -10.255 1.00 91.44 77 GLY A N 1
ATOM 591 C CA . GLY A 1 77 ? 20.766 -33.323 -10.267 1.00 91.44 77 GLY A CA 1
ATOM 592 C C . GLY A 1 77 ? 19.756 -32.324 -10.845 1.00 91.44 77 GLY A C 1
ATOM 593 O O . GLY A 1 77 ? 18.553 -32.479 -10.603 1.00 91.44 77 GLY A O 1
ATOM 594 N N . VAL A 1 78 ? 20.203 -31.310 -11.596 1.00 94.38 78 VAL A N 1
ATOM 595 C CA . VAL A 1 78 ? 19.314 -30.360 -12.290 1.00 94.38 78 VAL A CA 1
ATOM 596 C C . VAL A 1 78 ? 18.998 -30.829 -13.713 1.00 94.38 78 VAL A C 1
ATOM 598 O O . VAL A 1 78 ? 19.808 -31.460 -14.384 1.00 94.38 78 VAL A O 1
ATOM 601 N N . SER A 1 79 ? 17.794 -30.521 -14.194 1.00 90.94 79 SER A N 1
ATOM 602 C CA . SER A 1 79 ? 17.325 -30.917 -15.536 1.00 90.94 79 SER A CA 1
ATOM 603 C C . SER A 1 79 ? 17.545 -29.843 -16.603 1.00 90.94 79 SER A C 1
ATOM 605 O O . SER A 1 79 ? 17.681 -30.153 -17.790 1.00 90.94 79 SER A O 1
ATOM 607 N N . ALA A 1 80 ? 17.570 -28.581 -16.175 1.00 94.31 80 ALA A N 1
ATOM 608 C CA . ALA A 1 80 ? 17.753 -27.417 -17.022 1.00 94.31 80 ALA A CA 1
ATOM 609 C C . ALA A 1 80 ? 18.465 -26.302 -16.253 1.00 94.31 80 ALA A C 1
ATOM 611 O O . ALA A 1 80 ? 18.309 -26.180 -15.034 1.00 94.31 80 ALA A O 1
ATOM 612 N N . VAL A 1 81 ? 19.190 -25.456 -16.980 1.00 96.38 81 VAL A N 1
ATOM 613 C CA . VAL A 1 81 ? 19.871 -24.277 -16.440 1.00 96.38 81 VAL A CA 1
ATOM 614 C C . VAL A 1 81 ? 19.370 -23.022 -17.149 1.00 96.38 81 VAL A C 1
ATOM 616 O O . VAL A 1 81 ? 19.381 -22.946 -18.378 1.00 96.38 81 VAL A O 1
ATOM 619 N N . VAL A 1 82 ? 18.969 -22.017 -16.370 1.00 97.06 82 VAL A N 1
ATOM 620 C CA . VAL A 1 82 ? 18.751 -20.641 -16.827 1.00 97.06 82 VAL A CA 1
ATOM 621 C C . VAL A 1 82 ? 19.921 -19.789 -16.357 1.00 97.06 82 VAL A C 1
ATOM 623 O O . VAL A 1 82 ? 20.089 -19.510 -15.163 1.00 97.06 82 VAL A O 1
ATOM 626 N N . HIS A 1 83 ? 20.754 -19.372 -17.303 1.00 96.75 83 HIS A N 1
ATOM 627 C CA . HIS A 1 83 ? 21.943 -18.592 -17.017 1.00 96.75 83 HIS A CA 1
ATOM 628 C C . HIS A 1 83 ? 21.699 -17.090 -17.207 1.00 96.75 83 HIS A C 1
ATOM 630 O O . HIS A 1 83 ? 21.630 -16.594 -18.334 1.00 96.75 83 HIS A O 1
ATOM 636 N N . LEU A 1 84 ? 21.576 -16.364 -16.089 1.00 92.88 84 LEU A N 1
ATOM 637 C CA . LEU A 1 84 ? 21.440 -14.900 -16.052 1.00 92.88 84 LEU A CA 1
ATOM 638 C C . LEU A 1 84 ? 22.618 -14.217 -15.352 1.00 92.88 84 LEU A C 1
ATOM 640 O O . LEU A 1 84 ? 22.711 -12.987 -15.382 1.00 92.88 84 LEU A O 1
ATOM 644 N N . ALA A 1 85 ? 23.496 -14.982 -14.693 1.00 83.12 85 ALA A N 1
ATOM 645 C CA . ALA A 1 85 ? 24.669 -14.420 -14.047 1.00 83.12 85 ALA A CA 1
ATOM 646 C C . ALA A 1 85 ? 25.543 -13.722 -15.093 1.00 83.12 85 ALA A C 1
ATOM 648 O O . ALA A 1 85 ? 25.959 -14.299 -16.090 1.00 83.12 85 ALA A O 1
ATOM 649 N N . ALA A 1 86 ? 25.795 -12.442 -14.871 1.00 79.31 86 ALA A N 1
ATOM 650 C CA . ALA A 1 86 ? 26.710 -11.675 -15.685 1.00 79.31 86 ALA A CA 1
ATOM 651 C C . ALA A 1 86 ? 27.333 -10.601 -14.814 1.00 79.31 86 ALA A C 1
ATOM 653 O O . ALA A 1 86 ? 26.657 -9.958 -14.006 1.00 79.31 86 ALA A O 1
ATOM 654 N N . PHE A 1 87 ? 28.617 -10.374 -15.021 1.00 68.81 87 PHE A N 1
ATOM 655 C CA . PHE A 1 87 ? 29.260 -9.173 -14.555 1.00 68.81 87 PHE A CA 1
ATOM 656 C C . PHE A 1 87 ? 28.839 -8.011 -15.464 1.00 68.81 87 PHE A C 1
ATOM 658 O O . PHE A 1 87 ? 29.209 -7.942 -16.637 1.00 68.81 87 PHE A O 1
ATOM 665 N N . THR A 1 88 ? 27.999 -7.121 -14.931 1.00 61.81 88 THR A N 1
ATOM 666 C CA . THR A 1 88 ? 27.549 -5.893 -15.595 1.00 61.81 88 THR A CA 1
ATOM 667 C C . THR A 1 88 ? 28.303 -4.724 -14.968 1.00 61.81 88 THR A C 1
ATOM 669 O O . THR A 1 88 ? 28.036 -4.365 -13.821 1.00 61.81 88 THR A O 1
ATOM 672 N N . SER A 1 89 ? 29.282 -4.165 -15.677 1.00 54.00 89 SER A N 1
ATOM 673 C CA . SER A 1 89 ? 30.175 -3.121 -15.164 1.00 54.00 89 SER A CA 1
ATOM 674 C C . SER A 1 89 ? 29.410 -1.841 -14.777 1.00 54.00 89 SER A C 1
ATOM 676 O O . SER A 1 89 ? 29.095 -1.013 -15.632 1.00 54.00 89 SER A O 1
ATOM 678 N N . GLU A 1 90 ? 29.116 -1.658 -13.489 1.00 49.69 90 GLU A N 1
ATOM 679 C CA . GLU A 1 90 ? 28.686 -0.365 -12.919 1.00 49.69 90 GLU A CA 1
ATOM 680 C C . GLU A 1 90 ? 29.583 0.122 -11.774 1.00 49.69 90 GLU A C 1
ATOM 682 O O . GLU A 1 90 ? 29.495 1.281 -11.378 1.00 49.69 90 GLU A O 1
ATOM 687 N N . LYS A 1 91 ? 30.467 -0.733 -11.259 1.00 39.97 91 LYS A N 1
ATOM 688 C CA . LYS A 1 91 ? 31.537 -0.357 -10.337 1.00 39.97 91 LYS A CA 1
ATOM 689 C C . LYS A 1 91 ? 32.852 -0.775 -10.975 1.00 39.97 91 LYS A C 1
ATOM 691 O O . LYS A 1 91 ? 32.904 -1.833 -11.592 1.00 39.97 91 LYS A O 1
ATOM 696 N N . GLU A 1 92 ? 33.832 0.115 -10.888 1.00 48.09 92 GLU A N 1
ATOM 697 C CA . GLU A 1 92 ? 35.202 -0.021 -11.384 1.00 48.09 92 GLU A CA 1
ATOM 698 C C . GLU A 1 92 ? 35.703 -1.473 -11.304 1.00 48.09 92 GLU A C 1
ATOM 700 O O . GLU A 1 92 ? 35.941 -1.967 -10.206 1.00 48.09 92 GLU A O 1
ATOM 705 N N . SER A 1 93 ? 35.867 -2.148 -12.447 1.00 51.09 93 SER A N 1
ATOM 706 C CA . SER A 1 93 ? 36.809 -3.262 -12.552 1.00 51.09 93 SER A CA 1
ATOM 707 C C . SER A 1 93 ? 37.233 -3.553 -13.992 1.00 51.09 93 SER A C 1
ATOM 709 O O . SER A 1 93 ? 36.604 -3.122 -14.966 1.00 51.09 93 SER A O 1
ATOM 711 N N . THR A 1 94 ? 38.392 -4.198 -14.091 1.00 63.72 94 THR A N 1
ATOM 712 C CA . THR A 1 94 ? 39.193 -4.405 -15.295 1.00 63.72 94 THR A CA 1
ATOM 713 C C . THR A 1 94 ? 38.484 -5.324 -16.292 1.00 63.72 94 THR A C 1
ATOM 715 O O . THR A 1 94 ? 37.660 -6.164 -15.928 1.00 63.72 94 THR A O 1
ATOM 718 N N . ALA A 1 95 ? 38.808 -5.190 -17.583 1.00 67.81 95 ALA A N 1
ATOM 719 C CA . ALA A 1 95 ? 38.311 -6.093 -18.628 1.00 67.81 95 ALA A CA 1
ATOM 720 C C . ALA A 1 95 ? 38.523 -7.585 -18.275 1.00 67.81 95 ALA A C 1
ATOM 722 O O . ALA A 1 95 ? 37.728 -8.434 -18.677 1.00 67.81 95 ALA A O 1
ATOM 723 N N . GLU A 1 96 ? 39.547 -7.875 -17.468 1.00 77.00 96 GLU A N 1
ATOM 724 C CA . GLU A 1 96 ? 39.889 -9.190 -16.925 1.00 77.00 96 GLU A CA 1
ATOM 725 C C . GLU A 1 96 ? 38.794 -9.784 -16.033 1.00 77.00 96 GLU A C 1
ATOM 727 O O . GLU A 1 96 ? 38.416 -10.933 -16.238 1.00 77.00 96 GLU A O 1
ATOM 732 N N . GLU A 1 97 ? 38.215 -9.027 -15.092 1.00 77.94 97 GLU A N 1
ATOM 733 C CA . GLU A 1 97 ? 37.144 -9.560 -14.236 1.00 77.94 97 GLU A CA 1
ATOM 734 C C . GLU A 1 97 ? 35.885 -9.898 -15.039 1.00 77.94 97 GLU A C 1
ATOM 736 O O . GLU A 1 97 ? 35.243 -10.928 -14.813 1.00 77.94 97 GLU A O 1
ATOM 741 N N . SER A 1 98 ? 35.542 -9.049 -16.012 1.00 78.31 98 SER A N 1
ATOM 742 C CA . SER A 1 98 ? 34.421 -9.314 -16.912 1.00 78.31 98 SER A CA 1
ATOM 743 C C . SER A 1 98 ? 34.673 -10.557 -17.767 1.00 78.31 98 SER A C 1
ATOM 745 O O . SER A 1 98 ? 33.722 -11.288 -18.042 1.00 78.31 98 SER A O 1
ATOM 747 N N . MET A 1 99 ? 35.919 -10.806 -18.181 1.00 85.69 99 MET A N 1
ATOM 748 C CA . MET A 1 99 ? 36.308 -12.012 -18.917 1.00 85.69 99 MET A CA 1
ATOM 749 C C . MET A 1 99 ? 36.220 -13.256 -18.024 1.00 85.69 99 MET A C 1
ATOM 751 O O . MET A 1 99 ? 35.548 -14.222 -18.387 1.00 85.69 99 MET A O 1
ATOM 755 N N . ALA A 1 100 ? 36.798 -13.190 -16.823 1.00 87.12 100 ALA A N 1
ATOM 756 C CA . ALA A 1 100 ? 36.825 -14.290 -15.864 1.00 87.12 100 ALA A CA 1
ATOM 757 C C . ALA A 1 100 ? 35.413 -14.752 -15.472 1.00 87.12 100 ALA A C 1
ATOM 759 O O . ALA A 1 100 ? 35.137 -15.946 -15.392 1.00 87.12 100 ALA A O 1
ATOM 760 N N . VAL A 1 101 ? 34.486 -13.815 -15.250 1.00 85.94 101 VAL A N 1
ATOM 761 C CA . VAL A 1 101 ? 33.112 -14.159 -14.858 1.00 85.94 101 VAL A CA 1
ATOM 762 C C . VAL A 1 101 ? 32.254 -14.553 -16.058 1.00 85.94 101 VAL A C 1
ATOM 764 O O . VAL A 1 101 ? 31.589 -15.585 -16.010 1.00 85.94 101 VAL A O 1
ATOM 767 N N . ASN A 1 102 ? 32.221 -13.735 -17.118 1.00 90.25 102 ASN A N 1
ATOM 768 C CA . ASN A 1 102 ? 31.267 -13.947 -18.212 1.00 90.25 102 ASN A CA 1
ATOM 769 C C . ASN A 1 102 ? 31.715 -15.048 -19.175 1.00 90.25 102 ASN A C 1
ATOM 771 O O . ASN A 1 102 ? 30.860 -15.744 -19.711 1.00 90.25 102 ASN A O 1
ATOM 775 N N . VAL A 1 103 ? 33.021 -15.182 -19.424 1.00 92.50 103 VAL A N 1
ATOM 776 C CA . VAL A 1 103 ? 33.562 -16.112 -20.424 1.00 92.50 103 VAL A CA 1
ATOM 777 C C . VAL A 1 103 ? 34.124 -17.352 -19.751 1.00 92.50 103 VAL A C 1
ATOM 779 O O . VAL A 1 103 ? 33.657 -18.450 -20.043 1.00 92.50 103 VAL A O 1
ATOM 782 N N . ASP A 1 104 ? 35.071 -17.208 -18.824 1.00 93.12 104 ASP A N 1
ATOM 783 C CA . ASP A 1 104 ? 35.679 -18.383 -18.185 1.00 93.12 104 ASP A CA 1
ATOM 784 C C . ASP A 1 104 ? 34.684 -19.100 -17.269 1.00 93.12 104 ASP A C 1
ATOM 786 O O . ASP A 1 104 ? 34.559 -20.321 -17.334 1.00 93.12 104 ASP A O 1
ATOM 790 N N . GLY A 1 105 ? 33.861 -18.355 -16.527 1.00 93.75 105 GLY A N 1
ATOM 791 C CA . GLY A 1 105 ? 32.748 -18.937 -15.779 1.00 93.75 105 GLY A CA 1
ATOM 792 C C . GLY A 1 105 ? 31.698 -19.628 -16.657 1.00 93.75 105 GLY A C 1
ATOM 793 O O . GLY A 1 105 ? 31.126 -20.636 -16.244 1.00 93.75 105 GLY A O 1
ATOM 794 N N . MET A 1 106 ? 31.468 -19.149 -17.887 1.00 95.62 106 MET A N 1
ATOM 795 C CA . MET A 1 106 ? 30.594 -19.838 -18.845 1.00 95.62 106 MET A CA 1
ATOM 796 C C . MET A 1 106 ? 31.207 -21.162 -19.312 1.00 95.62 106 MET A C 1
ATOM 798 O O . MET A 1 106 ? 30.486 -22.154 -19.386 1.00 95.62 106 MET A O 1
ATOM 802 N N . LYS A 1 107 ? 32.521 -21.208 -19.578 1.00 96.38 107 LYS A N 1
ATOM 803 C CA . LYS A 1 107 ? 33.217 -22.462 -19.925 1.00 96.38 107 LYS A CA 1
ATOM 804 C C . LYS A 1 107 ? 33.044 -23.499 -18.818 1.00 96.38 107 LYS A C 1
ATOM 806 O O . LYS A 1 107 ? 32.591 -24.603 -19.092 1.00 96.38 107 LYS A O 1
ATOM 811 N N . LEU A 1 108 ? 33.295 -23.105 -17.566 1.00 96.88 108 LEU A N 1
ATOM 812 C CA . LEU A 1 108 ? 33.117 -23.984 -16.406 1.00 96.88 108 LEU A CA 1
ATOM 813 C C . LEU A 1 108 ? 31.669 -24.474 -16.261 1.00 96.88 108 LEU A C 1
ATOM 815 O O . LEU A 1 108 ? 31.441 -25.639 -15.946 1.00 96.88 108 LEU A O 1
ATOM 819 N N . LEU A 1 109 ? 30.683 -23.603 -16.502 1.00 96.81 109 LEU A N 1
ATOM 820 C CA . LEU A 1 109 ? 29.271 -23.979 -16.453 1.00 96.81 109 LEU A CA 1
ATOM 821 C C . LEU A 1 109 ? 28.895 -24.972 -17.552 1.00 96.81 109 LEU A C 1
ATOM 823 O O . LEU A 1 109 ? 28.187 -25.935 -17.265 1.00 96.81 109 LEU A O 1
ATOM 827 N N . VAL A 1 110 ? 29.353 -24.749 -18.784 1.00 96.94 110 VAL A N 1
ATOM 828 C CA . VAL A 1 110 ? 29.119 -25.667 -19.905 1.00 96.94 110 VAL A CA 1
ATOM 829 C C . VAL A 1 110 ? 29.749 -27.030 -19.615 1.00 96.94 110 VAL A C 1
ATOM 831 O O . VAL A 1 110 ? 29.039 -28.029 -19.679 1.00 96.94 110 VAL A O 1
ATOM 834 N N . GLU A 1 111 ? 31.015 -27.072 -19.187 1.00 96.38 111 GLU A N 1
ATOM 835 C CA . GLU A 1 111 ? 31.703 -28.316 -18.803 1.00 96.38 111 GLU A CA 1
ATOM 836 C C . GLU A 1 111 ? 30.955 -29.073 -17.688 1.00 96.38 111 GLU A C 1
ATOM 838 O O . GLU A 1 111 ? 30.771 -30.292 -17.754 1.00 96.38 111 GLU A O 1
ATOM 843 N N . ALA A 1 112 ? 30.481 -28.359 -16.662 1.00 96.69 112 ALA A N 1
ATOM 844 C CA . ALA A 1 112 ? 29.701 -28.948 -15.575 1.00 96.69 112 ALA A CA 1
ATOM 845 C C . ALA A 1 112 ? 28.342 -29.483 -16.063 1.00 96.69 112 ALA A C 1
ATOM 847 O O . ALA A 1 112 ? 27.908 -30.555 -15.647 1.00 96.69 112 ALA A O 1
ATOM 848 N N . CYS A 1 113 ? 27.673 -28.766 -16.970 1.00 96.31 113 CYS A N 1
ATOM 849 C CA . CYS A 1 113 ? 26.406 -29.205 -17.555 1.00 96.31 113 CYS A CA 1
ATOM 850 C C . CYS A 1 113 ? 26.577 -30.471 -18.403 1.00 96.31 113 CYS A C 1
ATOM 852 O O . CYS A 1 113 ? 25.775 -31.395 -18.278 1.00 96.31 113 CYS A O 1
ATOM 854 N N . GLU A 1 114 ? 27.619 -30.530 -19.234 1.00 94.88 114 GLU A N 1
ATOM 855 C CA . GLU A 1 114 ? 27.909 -31.685 -20.088 1.00 94.88 114 GLU A CA 1
ATOM 856 C C . GLU A 1 114 ? 28.304 -32.912 -19.257 1.00 94.88 114 GLU A C 1
ATOM 858 O O . GLU A 1 114 ? 27.737 -33.990 -19.443 1.00 94.88 114 GLU A O 1
ATOM 863 N N . SER A 1 115 ? 29.202 -32.744 -18.280 1.00 93.50 115 SER A N 1
ATOM 864 C CA . SER A 1 115 ? 29.643 -33.842 -17.401 1.00 93.50 115 SER A CA 1
ATOM 865 C C . SER A 1 115 ? 28.518 -34.434 -16.547 1.00 93.50 115 SER A C 1
ATOM 867 O O . SER A 1 115 ? 28.557 -35.618 -16.216 1.00 93.50 115 SER A O 1
ATOM 869 N N . GLN A 1 116 ? 27.494 -33.642 -16.221 1.00 92.44 116 GLN A N 1
ATOM 870 C CA . GLN A 1 116 ? 26.347 -34.073 -15.416 1.00 92.44 116 GLN A CA 1
ATOM 871 C C . GLN A 1 116 ? 25.080 -34.340 -16.243 1.00 92.44 116 GLN A C 1
ATOM 873 O O . GLN A 1 116 ? 23.998 -34.517 -15.680 1.00 92.44 116 GLN A O 1
ATOM 878 N N . ALA A 1 117 ? 25.207 -34.400 -17.573 1.00 88.88 117 ALA A N 1
ATOM 879 C CA . ALA A 1 117 ? 24.126 -34.705 -18.509 1.00 88.88 117 ALA A CA 1
ATOM 880 C C . ALA A 1 117 ? 22.883 -33.797 -18.369 1.00 88.88 117 ALA A C 1
ATOM 882 O O . ALA A 1 117 ? 21.741 -34.238 -18.564 1.00 88.88 117 ALA A O 1
ATOM 883 N N . VAL A 1 118 ? 23.095 -32.512 -18.061 1.00 91.44 118 VAL A N 1
ATOM 884 C CA . VAL A 1 118 ? 22.048 -31.491 -18.172 1.00 91.44 118 VAL A CA 1
ATOM 885 C C . VAL A 1 118 ? 21.631 -31.403 -19.629 1.00 91.44 118 VAL A C 1
ATOM 887 O O . VAL A 1 118 ? 22.458 -31.233 -20.516 1.00 91.44 118 VAL A O 1
ATOM 890 N N . LYS A 1 119 ? 20.328 -31.487 -19.894 1.00 83.50 119 LYS A N 1
ATOM 891 C CA . LYS A 1 119 ? 19.840 -31.453 -21.275 1.00 83.50 119 LYS A CA 1
ATOM 892 C C . LYS A 1 119 ? 19.741 -30.036 -21.810 1.00 83.50 119 LYS A C 1
ATOM 894 O O . LYS A 1 119 ? 20.178 -29.756 -22.916 1.00 83.50 119 LYS A O 1
ATOM 899 N N . ARG A 1 120 ? 19.155 -29.140 -21.013 1.00 92.12 120 ARG A N 1
ATOM 900 C CA . ARG A 1 120 ? 18.672 -27.840 -21.482 1.00 92.12 120 ARG A CA 1
ATOM 901 C C . ARG A 1 120 ? 19.459 -26.685 -20.872 1.00 92.12 120 ARG A C 1
ATOM 903 O O . ARG A 1 120 ? 19.476 -26.534 -19.652 1.00 92.12 120 ARG A O 1
ATOM 910 N N . LEU A 1 121 ? 20.008 -25.815 -21.719 1.00 95.25 121 LEU A N 1
ATOM 911 C CA . LEU A 1 121 ? 20.680 -24.582 -21.301 1.00 95.25 121 LEU A CA 1
ATOM 912 C C . LEU A 1 121 ? 20.030 -23.362 -21.970 1.00 95.25 121 LEU A C 1
ATOM 914 O O . LEU A 1 121 ? 20.039 -23.227 -23.189 1.00 95.25 121 LEU A O 1
ATOM 918 N N . VAL A 1 122 ? 19.470 -22.445 -21.187 1.00 95.75 122 VAL A N 1
ATOM 919 C CA . VAL A 1 122 ? 18.921 -21.178 -21.694 1.00 95.75 122 VAL A CA 1
ATOM 920 C C . VAL A 1 122 ? 19.752 -20.037 -21.135 1.00 95.75 122 VAL A C 1
ATOM 922 O O . VAL A 1 122 ? 19.837 -19.878 -19.919 1.00 95.75 122 VAL A O 1
ATOM 925 N N . ILE A 1 123 ? 20.364 -19.236 -22.005 1.00 95.38 123 ILE A N 1
ATOM 926 C CA . ILE A 1 123 ? 21.235 -18.135 -21.581 1.00 95.38 123 ILE A CA 1
ATOM 927 C C . ILE A 1 123 ? 20.643 -16.784 -21.971 1.00 95.38 123 ILE A C 1
ATOM 929 O O . ILE A 1 123 ? 20.093 -16.618 -23.064 1.00 95.38 123 ILE A O 1
ATOM 933 N N . VAL A 1 124 ? 20.806 -15.799 -21.088 1.00 94.44 124 VAL A N 1
ATOM 934 C CA . VAL A 1 124 ? 20.508 -14.398 -21.393 1.00 94.44 124 VAL A CA 1
ATOM 935 C C . VAL A 1 124 ? 21.786 -13.680 -21.810 1.00 94.44 124 VAL A C 1
ATOM 937 O O . VAL A 1 124 ? 22.673 -13.384 -20.999 1.00 94.44 124 VAL A O 1
ATOM 940 N N . SER A 1 125 ? 21.862 -13.397 -23.105 1.00 92.50 125 SER A N 1
ATOM 941 C CA . SER A 1 125 ? 22.889 -12.568 -23.725 1.00 92.50 125 SER A CA 1
ATOM 942 C C . SER A 1 125 ? 22.384 -11.121 -23.849 1.00 92.50 125 SER A C 1
ATOM 944 O O . SER A 1 125 ? 21.634 -10.644 -22.996 1.00 92.50 125 SER A O 1
ATOM 946 N N . SER A 1 126 ? 22.828 -10.371 -24.854 1.00 87.38 126 SER A N 1
ATOM 947 C CA . SER A 1 126 ? 22.431 -8.983 -25.073 1.00 87.38 126 SER A CA 1
ATOM 948 C C . SER A 1 126 ? 22.498 -8.609 -26.548 1.00 87.38 126 SER A C 1
ATOM 950 O O . SER A 1 126 ? 23.389 -9.048 -27.276 1.00 87.38 126 SER A O 1
ATOM 952 N N . GLN A 1 127 ? 21.616 -7.703 -26.968 1.00 84.06 127 GLN A N 1
ATOM 953 C CA . GLN A 1 127 ? 21.699 -7.049 -28.278 1.00 84.06 127 GLN A CA 1
ATOM 954 C C . GLN A 1 127 ? 23.004 -6.257 -28.494 1.00 84.06 127 GLN A C 1
ATOM 956 O O . GLN A 1 127 ? 23.394 -5.973 -29.624 1.00 84.06 127 GLN A O 1
ATOM 961 N N . SER A 1 128 ? 23.742 -5.932 -27.426 1.00 79.62 128 SER A N 1
ATOM 962 C CA . SER A 1 128 ? 25.060 -5.294 -27.541 1.00 79.62 128 SER A CA 1
ATOM 963 C C . SER A 1 128 ? 26.087 -6.135 -28.318 1.00 79.62 128 SER A C 1
ATOM 965 O O . SER A 1 128 ? 27.049 -5.569 -28.835 1.00 79.62 128 SER A O 1
ATOM 967 N N . THR A 1 129 ? 25.860 -7.446 -28.464 1.00 79.62 129 THR A N 1
ATOM 968 C CA . THR A 1 129 ? 26.694 -8.368 -29.256 1.00 79.62 129 THR A CA 1
ATOM 969 C C . THR A 1 129 ? 26.613 -8.137 -30.770 1.00 79.62 129 THR A C 1
ATOM 971 O O . THR A 1 129 ? 27.510 -8.582 -31.488 1.00 79.62 129 THR A O 1
ATOM 974 N N . LYS A 1 130 ? 25.578 -7.434 -31.260 1.00 80.00 130 LYS A N 1
ATOM 975 C CA . LYS A 1 130 ? 25.375 -7.122 -32.688 1.00 80.00 130 LYS A CA 1
ATOM 976 C C . LYS A 1 130 ? 25.897 -5.748 -33.108 1.00 80.00 130 LYS A C 1
ATOM 978 O O . LYS A 1 130 ? 25.894 -5.431 -34.291 1.00 80.00 130 LYS A O 1
ATOM 983 N N . ARG A 1 131 ? 26.322 -4.915 -32.153 1.00 75.19 131 ARG A N 1
ATOM 984 C CA . ARG A 1 131 ? 26.840 -3.569 -32.438 1.00 75.19 131 ARG A CA 1
ATOM 985 C C . ARG A 1 131 ? 28.178 -3.655 -33.165 1.00 75.19 131 ARG A C 1
ATOM 987 O O . ARG A 1 131 ? 28.992 -4.519 -32.834 1.00 75.19 131 ARG A O 1
ATOM 994 N N . GLU A 1 132 ? 28.420 -2.722 -34.085 1.00 67.25 132 GLU A N 1
ATOM 995 C CA . GLU A 1 132 ? 29.712 -2.592 -34.773 1.00 67.25 132 GLU A CA 1
ATOM 996 C C . GLU A 1 132 ? 30.824 -2.227 -33.787 1.00 67.25 132 GLU A C 1
ATOM 998 O O . GLU A 1 132 ? 31.888 -2.842 -33.782 1.00 67.25 132 GLU A O 1
ATOM 1003 N N . ARG A 1 133 ? 30.562 -1.263 -32.892 1.00 67.00 133 ARG A N 1
ATOM 1004 C CA . ARG A 1 133 ? 31.482 -0.906 -31.804 1.00 67.00 133 ARG A CA 1
ATOM 1005 C C . ARG A 1 133 ? 30.994 -1.501 -30.493 1.00 67.00 133 ARG A C 1
ATOM 1007 O O . ARG A 1 133 ? 30.052 -1.000 -29.875 1.00 67.00 133 ARG A O 1
ATOM 1014 N N . GLN A 1 134 ? 31.650 -2.578 -30.078 1.00 66.25 134 GLN A N 1
ATOM 1015 C CA . GLN A 1 134 ? 31.335 -3.303 -28.852 1.00 66.25 134 GLN A CA 1
ATOM 1016 C C . GLN A 1 134 ? 32.185 -2.757 -27.705 1.00 66.25 134 GLN A C 1
ATOM 1018 O O . GLN A 1 134 ? 33.409 -2.793 -27.766 1.00 66.25 134 GLN A O 1
ATOM 1023 N N . GLY A 1 135 ? 31.544 -2.267 -26.642 1.00 69.62 135 GLY A N 1
ATOM 1024 C CA . GLY A 1 135 ? 32.235 -2.084 -25.362 1.00 69.62 135 GLY A CA 1
ATOM 1025 C C . GLY A 1 135 ? 32.548 -3.438 -24.709 1.00 69.62 135 GLY A C 1
ATOM 1026 O O . GLY A 1 135 ? 32.010 -4.467 -25.126 1.00 69.62 135 GLY A O 1
ATOM 1027 N N . ASN A 1 136 ? 33.341 -3.439 -23.633 1.00 72.88 136 ASN A N 1
ATOM 1028 C CA . ASN A 1 136 ? 33.769 -4.657 -22.916 1.00 72.88 136 ASN A CA 1
ATOM 1029 C C . ASN A 1 136 ? 32.614 -5.622 -22.582 1.00 72.88 136 ASN A C 1
ATOM 1031 O O . ASN A 1 136 ? 32.745 -6.840 -22.709 1.00 72.88 136 ASN A O 1
ATOM 1035 N N . TYR A 1 137 ? 31.450 -5.086 -22.205 1.00 75.31 137 TYR A N 1
ATOM 1036 C CA . TYR A 1 137 ? 30.261 -5.892 -21.920 1.00 75.31 137 TYR A CA 1
ATOM 1037 C C . TYR A 1 137 ? 29.732 -6.649 -23.153 1.00 75.31 137 TYR A C 1
ATOM 1039 O O . TYR A 1 137 ? 29.429 -7.836 -23.060 1.00 75.31 137 TYR A O 1
ATOM 1047 N N . GLY A 1 138 ? 29.646 -5.987 -24.313 1.00 79.00 138 GLY A N 1
ATOM 1048 C CA . GLY A 1 138 ? 29.177 -6.617 -25.553 1.00 79.00 138 GLY A CA 1
ATOM 1049 C C . GLY A 1 138 ? 30.151 -7.678 -26.060 1.00 79.00 138 GLY A C 1
ATOM 1050 O O . GLY A 1 138 ? 29.726 -8.766 -26.443 1.00 79.00 138 GLY A O 1
ATOM 1051 N N . LEU A 1 139 ? 31.455 -7.394 -25.968 1.00 83.50 139 LEU A N 1
ATOM 1052 C CA . LEU A 1 139 ? 32.511 -8.326 -26.362 1.00 83.50 139 LEU A CA 1
ATOM 1053 C C . LEU A 1 139 ? 32.501 -9.597 -25.501 1.00 83.50 139 LEU A C 1
ATOM 1055 O O . LEU A 1 139 ? 32.473 -10.703 -26.035 1.00 83.50 139 LEU A O 1
ATOM 1059 N N . THR A 1 140 ? 32.480 -9.459 -24.172 1.00 86.31 140 THR A N 1
ATOM 1060 C CA . THR A 1 140 ? 32.487 -10.628 -23.271 1.00 86.31 140 THR A CA 1
ATOM 1061 C C . THR A 1 140 ? 31.216 -11.467 -23.396 1.00 86.31 140 THR A C 1
ATOM 1063 O O . THR A 1 140 ? 31.296 -12.690 -23.332 1.00 86.31 140 THR A O 1
ATOM 1066 N N . LYS A 1 141 ? 30.052 -10.853 -23.657 1.00 88.62 141 LYS A N 1
ATOM 1067 C CA . LYS A 1 141 ? 28.823 -11.598 -23.977 1.00 88.62 141 LYS A CA 1
ATOM 1068 C C . LYS A 1 141 ? 28.922 -12.355 -25.298 1.00 88.62 141 LYS A C 1
ATOM 1070 O O . LYS A 1 141 ? 28.529 -13.512 -25.342 1.00 88.62 141 LYS A O 1
ATOM 1075 N N . LYS A 1 142 ? 29.501 -11.753 -26.339 1.00 89.38 142 LYS A N 1
ATOM 1076 C CA . LYS A 1 142 ? 29.709 -12.425 -27.630 1.00 89.38 142 LYS A CA 1
ATOM 1077 C C . LYS A 1 142 ? 30.618 -13.650 -27.488 1.00 89.38 142 LYS A C 1
ATOM 1079 O O . LYS A 1 142 ? 30.283 -14.717 -27.986 1.00 89.38 142 LYS A O 1
ATOM 1084 N N . LEU A 1 143 ? 31.723 -13.513 -26.755 1.00 91.44 143 LEU A N 1
ATOM 1085 C CA . LEU A 1 143 ? 32.641 -14.623 -26.483 1.00 91.44 143 LEU A CA 1
ATOM 1086 C C . LEU A 1 143 ? 31.979 -15.736 -25.657 1.00 91.44 143 LEU A C 1
ATOM 1088 O O . LEU A 1 143 ? 32.196 -16.912 -25.935 1.00 91.44 143 LEU A O 1
ATOM 1092 N N . ALA A 1 144 ? 31.149 -15.383 -24.672 1.00 92.19 144 ALA A N 1
ATOM 1093 C CA . ALA A 1 144 ? 30.372 -16.356 -23.906 1.00 92.19 144 ALA A CA 1
ATOM 1094 C C . ALA A 1 144 ? 29.333 -17.088 -24.778 1.00 92.19 144 ALA A C 1
ATOM 1096 O O . ALA A 1 144 ? 29.184 -18.303 -24.660 1.00 92.19 144 ALA A O 1
ATOM 1097 N N . ASP A 1 145 ? 28.661 -16.376 -25.689 1.00 94.38 145 ASP A N 1
ATOM 1098 C CA . ASP A 1 145 ? 27.733 -16.973 -26.658 1.00 94.38 145 ASP A CA 1
ATOM 1099 C C . ASP A 1 145 ? 28.455 -17.996 -27.552 1.00 94.38 145 ASP A C 1
ATOM 1101 O O . ASP A 1 145 ? 27.920 -19.071 -27.817 1.00 94.38 145 ASP A O 1
ATOM 1105 N N . ASP A 1 146 ? 29.689 -17.703 -27.974 1.00 95.00 146 ASP A N 1
ATOM 1106 C CA . ASP A 1 146 ? 30.497 -18.614 -28.793 1.00 95.00 146 ASP A CA 1
ATOM 1107 C C . ASP A 1 146 ? 30.940 -19.874 -28.032 1.00 95.00 146 ASP A C 1
ATOM 1109 O O . ASP A 1 146 ? 31.025 -20.944 -28.636 1.00 95.00 146 ASP A O 1
ATOM 1113 N N . VAL A 1 147 ? 31.181 -19.781 -26.716 1.00 95.94 147 VAL A N 1
ATOM 1114 C CA . VAL A 1 147 ? 31.415 -20.959 -25.856 1.00 95.94 147 VAL A CA 1
ATOM 1115 C C . VAL A 1 147 ? 30.182 -21.862 -25.856 1.00 95.94 147 VAL A C 1
ATOM 1117 O O . VAL A 1 147 ? 30.298 -23.064 -26.077 1.00 95.94 147 VAL A O 1
ATOM 1120 N N . VAL A 1 148 ? 28.990 -21.285 -25.679 1.00 95.31 148 VAL A N 1
ATOM 1121 C CA . VAL A 1 148 ? 27.735 -22.051 -25.642 1.00 95.31 148 VAL A CA 1
ATOM 1122 C C . VAL A 1 148 ? 27.414 -22.679 -26.995 1.00 95.31 148 VAL A C 1
ATOM 1124 O O . VAL A 1 148 ? 27.057 -23.854 -27.045 1.00 95.31 148 VAL A O 1
ATOM 1127 N N . ARG A 1 149 ? 27.605 -21.949 -28.101 1.00 95.88 149 ARG A N 1
ATOM 1128 C CA . ARG A 1 149 ? 27.371 -22.465 -29.463 1.00 95.88 149 ARG A CA 1
ATOM 1129 C C . ARG A 1 149 ? 28.215 -23.690 -29.809 1.00 95.88 149 ARG A C 1
ATOM 1131 O O . ARG A 1 149 ? 27.780 -24.494 -30.625 1.00 95.88 149 ARG A O 1
ATOM 1138 N N . LYS A 1 150 ? 29.406 -23.813 -29.217 1.00 95.56 150 LYS A N 1
ATOM 1139 C CA . LYS A 1 150 ? 30.326 -24.945 -29.421 1.00 95.56 150 LYS A CA 1
ATOM 1140 C C . LYS A 1 150 ? 30.030 -26.147 -28.516 1.00 95.56 150 LYS A C 1
ATOM 1142 O O . LYS A 1 150 ? 30.664 -27.181 -28.694 1.00 95.56 150 LYS A O 1
ATOM 1147 N N . SER A 1 151 ? 29.111 -26.013 -27.559 1.00 94.62 151 SER A N 1
ATOM 1148 C CA . SER A 1 151 ? 28.729 -27.097 -26.648 1.00 94.62 151 SER A CA 1
ATOM 1149 C C . SER A 1 151 ? 27.797 -28.117 -27.302 1.00 94.62 151 SER A C 1
ATOM 1151 O O . SER A 1 151 ? 27.131 -27.836 -28.300 1.00 94.62 151 SER A O 1
ATOM 1153 N N . THR A 1 152 ? 27.707 -29.291 -26.685 1.00 92.19 152 THR A N 1
ATOM 1154 C CA . THR A 1 152 ? 26.798 -30.384 -27.066 1.00 92.19 152 THR A CA 1
ATOM 1155 C C . THR A 1 152 ? 25.390 -30.251 -26.468 1.00 92.19 152 THR A C 1
ATOM 1157 O O . THR A 1 152 ? 24.516 -31.066 -26.757 1.00 92.19 152 THR A O 1
ATOM 1160 N N . LEU A 1 153 ? 25.152 -29.227 -25.641 1.00 93.25 153 LEU A N 1
ATOM 1161 C CA . LEU A 1 153 ? 23.901 -29.017 -24.907 1.00 93.25 153 LEU A CA 1
ATOM 1162 C C . LEU A 1 153 ? 22.753 -28.570 -25.829 1.00 93.25 153 LEU A C 1
ATOM 1164 O O . LEU A 1 153 ? 22.977 -27.895 -26.839 1.00 93.25 153 LEU A O 1
ATOM 1168 N N . ASP A 1 154 ? 21.502 -28.827 -25.427 1.00 93.81 154 ASP A N 1
ATOM 1169 C CA . ASP A 1 154 ? 20.327 -28.237 -26.079 1.00 93.81 154 ASP A CA 1
ATOM 1170 C C . ASP A 1 154 ? 20.211 -26.766 -25.658 1.00 93.81 154 ASP A C 1
ATOM 1172 O O . ASP A 1 154 ? 19.443 -26.400 -24.755 1.00 93.81 154 ASP A O 1
ATOM 1176 N N . TRP A 1 155 ? 21.021 -25.903 -26.272 1.00 95.44 155 TRP A N 1
ATOM 1177 C CA . TRP A 1 155 ? 21.118 -24.501 -25.886 1.00 95.44 155 TRP A CA 1
ATOM 1178 C C . TRP A 1 155 ? 20.111 -23.600 -26.614 1.00 95.44 155 TRP A C 1
ATOM 1180 O O . TRP A 1 155 ? 19.715 -23.855 -27.750 1.00 95.44 155 TRP A O 1
ATOM 1190 N N . THR A 1 156 ? 19.694 -22.512 -25.965 1.00 96.50 156 THR A N 1
ATOM 1191 C CA . THR A 1 156 ? 19.013 -21.370 -26.601 1.00 96.50 156 THR A CA 1
ATOM 1192 C C . THR A 1 156 ? 19.574 -20.072 -26.041 1.00 96.50 156 THR A C 1
ATOM 1194 O O . THR A 1 156 ? 19.698 -19.917 -24.825 1.00 96.50 156 THR A O 1
ATOM 1197 N N . ILE A 1 157 ? 19.875 -19.125 -26.927 1.00 96.31 157 ILE A N 1
ATOM 1198 C CA . ILE A 1 157 ? 20.366 -17.795 -26.558 1.00 96.31 157 ILE A CA 1
ATOM 1199 C C . ILE A 1 157 ? 19.233 -16.793 -26.754 1.00 96.31 157 ILE A C 1
ATOM 1201 O O . ILE A 1 157 ? 18.683 -16.691 -27.848 1.00 96.31 157 ILE A O 1
ATOM 1205 N N . VAL A 1 158 ? 18.895 -16.023 -25.723 1.00 95.88 158 VAL A N 1
ATOM 1206 C CA . VAL A 1 158 ? 17.987 -14.877 -25.870 1.00 95.88 158 VAL A CA 1
ATOM 1207 C C . VAL A 1 158 ? 18.753 -13.569 -25.707 1.00 95.88 158 VAL A C 1
ATOM 1209 O O . VAL A 1 158 ? 19.588 -13.427 -24.813 1.00 95.88 158 VAL A O 1
ATOM 1212 N N . GLN A 1 159 ? 18.482 -12.610 -26.586 1.00 94.50 159 GLN A N 1
ATOM 1213 C CA . GLN A 1 159 ? 19.171 -11.327 -26.679 1.00 94.50 159 GLN A CA 1
ATOM 1214 C C . GLN A 1 159 ? 18.170 -10.192 -26.450 1.00 94.50 159 GLN A C 1
ATOM 1216 O O . GLN A 1 159 ? 17.636 -9.619 -27.404 1.00 94.50 159 GLN A O 1
ATOM 1221 N N . PRO A 1 160 ? 17.871 -9.859 -25.183 1.00 93.69 160 PRO A N 1
ATOM 1222 C CA . PRO A 1 160 ? 17.018 -8.726 -24.892 1.00 93.69 160 PRO A CA 1
ATOM 1223 C C . PRO A 1 160 ? 17.672 -7.395 -25.292 1.00 93.69 160 PRO A C 1
ATOM 1225 O O . PRO A 1 160 ? 18.899 -7.230 -25.239 1.00 93.69 160 PRO A O 1
ATOM 1228 N N . THR A 1 161 ? 16.828 -6.432 -25.662 1.00 91.31 161 THR A N 1
ATOM 1229 C CA . THR A 1 161 ? 17.178 -5.009 -25.771 1.00 91.31 161 THR A CA 1
ATOM 1230 C C . THR A 1 161 ? 17.304 -4.378 -24.371 1.00 91.31 161 THR A C 1
ATOM 1232 O O . THR A 1 161 ? 17.601 -5.059 -23.388 1.00 91.31 161 THR A O 1
ATOM 1235 N N . LEU A 1 162 ? 17.124 -3.057 -24.242 1.00 88.56 162 LEU A N 1
ATOM 1236 C CA . LEU A 1 162 ? 17.094 -2.399 -22.937 1.00 88.56 162 LEU A CA 1
ATOM 1237 C C . LEU A 1 162 ? 15.907 -2.921 -22.113 1.00 88.56 162 LEU A C 1
ATOM 1239 O O . LEU A 1 162 ? 14.759 -2.592 -22.410 1.00 88.56 162 LEU A O 1
ATOM 1243 N N . VAL A 1 163 ? 16.200 -3.705 -21.074 1.00 91.06 163 VAL A N 1
ATOM 1244 C CA . VAL A 1 163 ? 15.186 -4.240 -20.158 1.00 91.06 163 VAL A CA 1
ATOM 1245 C C . VAL A 1 163 ? 14.823 -3.200 -19.101 1.00 91.06 163 VAL A C 1
ATOM 1247 O O . VAL A 1 163 ? 15.714 -2.598 -18.498 1.00 91.06 163 VAL A O 1
ATOM 1250 N N . TYR A 1 164 ? 13.529 -3.011 -18.851 1.00 92.81 164 TYR A N 1
ATOM 1251 C CA . TYR A 1 164 ? 13.011 -2.090 -17.834 1.00 92.81 164 TYR A CA 1
ATOM 1252 C C . TYR A 1 164 ? 11.819 -2.694 -17.075 1.00 92.81 164 TYR A C 1
ATOM 1254 O O . TYR A 1 164 ? 11.246 -3.697 -17.505 1.00 92.81 164 TYR A O 1
ATOM 1262 N N . GLY A 1 165 ? 11.479 -2.119 -15.919 1.00 91.06 165 GLY A N 1
ATOM 1263 C CA . GLY A 1 165 ? 10.437 -2.641 -15.029 1.00 91.06 165 GLY A CA 1
ATOM 1264 C C . GLY A 1 165 ? 10.654 -2.280 -13.551 1.00 91.06 165 GLY A C 1
ATOM 1265 O O . GLY A 1 165 ? 11.672 -1.678 -13.201 1.00 91.06 165 GLY A O 1
ATOM 1266 N N . PRO A 1 166 ? 9.724 -2.647 -12.653 1.00 85.44 166 PRO A N 1
ATOM 1267 C CA . PRO A 1 166 ? 9.861 -2.412 -11.215 1.00 85.44 166 PRO A CA 1
ATOM 1268 C C . PRO A 1 166 ? 11.170 -2.981 -10.649 1.00 85.44 166 PRO A C 1
ATOM 1270 O O . PRO A 1 166 ? 11.522 -4.128 -10.910 1.00 85.44 166 PRO A O 1
ATOM 1273 N N . GLY A 1 167 ? 11.913 -2.189 -9.870 1.00 78.56 167 GLY A N 1
ATOM 1274 C CA . GLY A 1 167 ? 13.215 -2.609 -9.322 1.00 78.56 167 GLY A CA 1
ATOM 1275 C C . GLY A 1 167 ? 14.372 -2.613 -10.335 1.00 78.56 167 GLY A C 1
ATOM 1276 O O . GLY A 1 167 ? 15.431 -3.189 -10.066 1.00 78.56 167 GLY A O 1
ATOM 1277 N N . GLN A 1 168 ? 14.179 -1.975 -11.494 1.00 77.50 168 GLN A N 1
ATOM 1278 C CA . GLN A 1 168 ? 15.200 -1.773 -12.524 1.00 77.50 168 GLN A CA 1
ATOM 1279 C C . GLN A 1 168 ? 16.526 -1.233 -11.990 1.00 77.50 168 GLN A C 1
ATOM 1281 O O . GLN A 1 168 ? 16.598 -0.428 -11.061 1.00 77.50 168 GLN A O 1
ATOM 1286 N N . LYS A 1 169 ? 17.595 -1.648 -12.668 1.00 76.69 169 LYS A N 1
ATOM 1287 C CA . LYS A 1 169 ? 18.971 -1.188 -12.464 1.00 76.69 169 LYS A CA 1
ATOM 1288 C C . LYS A 1 169 ? 19.527 -0.652 -13.781 1.00 76.69 169 LYS A C 1
ATOM 1290 O O . LYS A 1 169 ? 18.839 -0.649 -14.803 1.00 76.69 169 LYS A O 1
ATOM 1295 N N . GLY A 1 170 ? 20.783 -0.223 -13.781 1.00 72.44 170 GLY A N 1
ATOM 1296 C CA . GLY A 1 170 ? 21.446 0.156 -15.018 1.00 72.44 170 GLY A CA 1
ATOM 1297 C C . GLY A 1 170 ? 20.927 1.466 -15.605 1.00 72.44 170 GLY A C 1
ATOM 1298 O O . GLY A 1 170 ? 20.512 2.387 -14.898 1.00 72.44 170 GLY A O 1
ATOM 1299 N N . LEU A 1 171 ? 20.963 1.545 -16.935 1.00 75.44 171 LEU A N 1
ATOM 1300 C CA . LEU A 1 171 ? 20.668 2.764 -17.682 1.00 75.44 171 LEU A CA 1
ATOM 1301 C C . LEU A 1 171 ? 19.263 3.311 -17.406 1.00 75.44 171 LEU A C 1
ATOM 1303 O O . LEU A 1 171 ? 19.132 4.501 -17.144 1.00 75.44 171 LEU A O 1
ATOM 1307 N N . PHE A 1 172 ? 18.225 2.470 -17.428 1.00 83.50 172 PHE A N 1
ATOM 1308 C CA . PHE A 1 172 ? 16.850 2.954 -17.275 1.00 83.50 172 PHE A CA 1
ATOM 1309 C C . PHE A 1 172 ? 16.603 3.542 -15.874 1.00 83.50 172 PHE A C 1
ATOM 1311 O O . PHE A 1 172 ? 15.998 4.604 -15.746 1.00 83.50 172 PHE A O 1
ATOM 1318 N N . ALA A 1 173 ? 17.169 2.930 -14.827 1.00 81.00 173 ALA A N 1
ATOM 1319 C CA . ALA A 1 173 ? 17.135 3.481 -13.470 1.00 81.00 173 ALA A CA 1
ATOM 1320 C C . ALA A 1 173 ? 17.825 4.855 -13.382 1.00 81.00 173 ALA A C 1
ATOM 1322 O O . ALA A 1 173 ? 17.321 5.771 -12.733 1.00 81.00 173 ALA A O 1
ATOM 1323 N N . LYS A 1 174 ? 18.960 5.028 -14.076 1.00 80.50 174 LYS A N 1
ATOM 1324 C CA . LYS A 1 174 ? 19.654 6.323 -14.165 1.00 80.50 174 LYS A CA 1
ATOM 1325 C C . LYS A 1 174 ? 18.814 7.365 -14.905 1.00 80.50 174 LYS A C 1
ATOM 1327 O O . LYS A 1 174 ? 18.762 8.502 -14.450 1.00 80.50 174 LYS A O 1
ATOM 1332 N N . LEU A 1 175 ? 18.135 6.990 -15.994 1.00 84.38 175 LEU A N 1
ATOM 1333 C CA . LEU A 1 175 ? 17.233 7.891 -16.722 1.00 84.38 175 LEU A CA 1
ATOM 1334 C C . LEU A 1 175 ? 16.089 8.377 -15.829 1.00 84.38 175 LEU A C 1
ATOM 1336 O O . LEU A 1 175 ? 15.861 9.579 -15.757 1.00 84.38 175 LEU A O 1
ATOM 1340 N N . MET A 1 176 ? 15.438 7.476 -15.092 1.00 85.69 176 MET A N 1
ATOM 1341 C CA . MET A 1 176 ? 14.388 7.837 -14.132 1.00 85.69 176 MET A CA 1
ATOM 1342 C C . MET A 1 176 ? 14.915 8.763 -13.028 1.00 85.69 176 MET A C 1
ATOM 1344 O O . MET A 1 176 ? 14.320 9.800 -12.760 1.00 85.69 176 MET A O 1
ATOM 1348 N N . ARG A 1 177 ? 16.092 8.476 -12.457 1.00 83.75 177 ARG A N 1
ATOM 1349 C CA . ARG A 1 177 ? 16.708 9.335 -11.431 1.00 83.75 177 ARG A CA 1
ATOM 1350 C C . ARG A 1 177 ? 17.065 10.729 -11.956 1.00 83.75 177 ARG A C 1
ATOM 1352 O O . ARG A 1 177 ? 16.899 11.727 -11.254 1.00 83.75 177 ARG A O 1
ATOM 1359 N N . LEU A 1 178 ? 17.577 10.827 -13.182 1.00 83.19 178 LEU A N 1
ATOM 1360 C CA . LEU A 1 178 ? 17.836 12.121 -13.823 1.00 83.19 178 LEU A CA 1
ATOM 1361 C C . LEU A 1 178 ? 16.526 12.859 -14.095 1.00 83.19 178 LEU A C 1
ATOM 1363 O O . LEU A 1 178 ? 16.450 14.067 -13.868 1.00 83.19 178 LEU A O 1
ATOM 1367 N N . ALA A 1 179 ? 15.491 12.125 -14.513 1.00 85.75 179 ALA A N 1
ATOM 1368 C CA . ALA A 1 179 ? 14.156 12.667 -14.685 1.00 85.75 179 ALA A CA 1
ATOM 1369 C C . ALA A 1 179 ? 13.618 13.190 -13.368 1.00 85.75 179 ALA A C 1
ATOM 1371 O O . ALA A 1 179 ? 13.068 14.268 -13.376 1.00 85.75 179 ALA A O 1
ATOM 1372 N N . GLU A 1 180 ? 13.862 12.552 -12.230 1.00 84.12 180 GLU A N 1
ATOM 1373 C CA . GLU A 1 180 ? 13.440 13.062 -10.924 1.00 84.12 180 GLU A CA 1
ATOM 1374 C C . GLU A 1 180 ? 14.202 14.327 -10.514 1.00 84.12 180 GLU A C 1
ATOM 1376 O O . GLU A 1 180 ? 13.588 15.332 -10.150 1.00 84.12 180 GLU A O 1
ATOM 1381 N N . THR A 1 181 ? 15.527 14.310 -10.647 1.00 82.88 181 THR A N 1
ATOM 1382 C CA . THR A 1 181 ? 16.420 15.301 -10.023 1.00 82.88 181 THR A CA 1
ATOM 1383 C C . THR A 1 181 ? 16.651 16.572 -10.843 1.00 82.88 181 THR A C 1
ATOM 1385 O O . THR A 1 181 ? 16.697 17.658 -10.270 1.00 82.88 181 THR A O 1
ATOM 1388 N N . LEU A 1 182 ? 16.788 16.488 -12.170 1.00 82.94 182 LEU A N 1
ATOM 1389 C CA . LEU A 1 182 ? 17.184 17.647 -12.979 1.00 82.94 182 LEU A CA 1
ATOM 1390 C C . LEU A 1 182 ? 15.979 18.504 -13.394 1.00 82.94 182 LEU A C 1
ATOM 1392 O O . LEU A 1 182 ? 14.968 17.951 -13.812 1.00 82.94 182 LEU A O 1
ATOM 1396 N N . PRO A 1 183 ? 16.045 19.846 -13.364 1.00 82.81 183 PRO A N 1
ATOM 1397 C CA . PRO A 1 183 ? 14.937 20.701 -13.817 1.00 82.81 183 PRO A CA 1
ATOM 1398 C C . PRO A 1 183 ? 14.695 20.620 -15.337 1.00 82.81 183 PRO A C 1
ATOM 1400 O O . PRO A 1 183 ? 13.583 20.843 -15.813 1.00 82.81 183 PRO A O 1
ATOM 1403 N N . VAL A 1 184 ? 15.735 20.271 -16.095 1.00 89.00 184 VAL A N 1
ATOM 1404 C CA . VAL A 1 184 ? 15.737 20.083 -17.549 1.00 89.00 184 VAL A CA 1
ATOM 1405 C C . VAL A 1 184 ? 16.399 18.742 -17.842 1.00 89.00 184 VAL A C 1
ATOM 1407 O O . VAL A 1 184 ? 17.388 18.399 -17.199 1.00 89.00 184 VAL A O 1
ATOM 1410 N N . PHE A 1 185 ? 15.871 17.988 -18.805 1.00 86.88 185 PHE A N 1
ATOM 1411 C CA . PHE A 1 185 ? 16.419 16.685 -19.168 1.00 86.88 185 PHE A CA 1
ATOM 1412 C C . PHE A 1 185 ? 17.372 16.811 -20.371 1.00 86.88 185 PHE A C 1
ATOM 1414 O O . PHE A 1 185 ? 16.904 17.114 -21.475 1.00 86.88 185 PHE A O 1
ATOM 1421 N N . PRO A 1 186 ? 18.690 16.589 -20.206 1.00 85.50 186 PRO A N 1
ATOM 1422 C CA . PRO A 1 186 ? 19.634 16.643 -21.316 1.00 85.50 186 PRO A CA 1
ATOM 1423 C C . PRO A 1 186 ? 19.571 15.368 -22.169 1.00 85.50 186 PRO A C 1
ATOM 1425 O O . PRO A 1 186 ? 19.533 14.253 -21.647 1.00 85.50 186 PRO A O 1
ATOM 1428 N N . VAL A 1 187 ? 19.611 15.527 -23.490 1.00 85.56 187 VAL A N 1
ATOM 1429 C CA . VAL A 1 187 ? 19.682 14.435 -24.471 1.00 85.56 187 VAL A CA 1
ATOM 1430 C C . VAL A 1 187 ? 20.926 14.605 -25.321 1.00 85.56 187 VAL A C 1
ATOM 1432 O O . VAL A 1 187 ? 21.176 15.683 -25.841 1.00 85.56 187 VAL A O 1
ATOM 1435 N N . ILE A 1 188 ? 21.710 13.544 -25.482 1.00 82.62 188 ILE A N 1
ATOM 1436 C CA . ILE A 1 188 ? 22.909 13.574 -26.325 1.00 82.62 188 ILE A CA 1
ATOM 1437 C C . ILE A 1 188 ? 22.495 13.545 -27.801 1.00 82.62 188 ILE A C 1
ATOM 1439 O O . ILE A 1 188 ? 21.727 12.674 -28.213 1.00 82.62 188 ILE A O 1
ATOM 1443 N N . GLY A 1 189 ? 23.033 14.465 -28.603 1.00 83.56 189 GLY A N 1
ATOM 1444 C CA . GLY A 1 189 ? 22.692 14.606 -30.018 1.00 83.56 189 GLY A CA 1
ATOM 1445 C C . GLY A 1 189 ? 21.235 15.029 -30.234 1.00 83.56 189 GLY A C 1
ATOM 1446 O O . GLY A 1 189 ? 20.649 15.720 -29.399 1.00 83.56 189 GLY A O 1
ATOM 1447 N N . SER A 1 190 ? 20.637 14.624 -31.360 1.00 82.19 190 SER A N 1
ATOM 1448 C CA . SER A 1 190 ? 19.241 14.972 -31.672 1.00 82.19 190 SER A CA 1
ATOM 1449 C C . SER A 1 190 ? 18.224 14.201 -30.820 1.00 82.19 190 SER A C 1
ATOM 1451 O O . SER A 1 190 ? 17.148 14.717 -30.525 1.00 82.19 190 SER A O 1
ATOM 1453 N N . GLY A 1 191 ? 18.582 12.995 -30.360 1.00 84.44 191 GLY A N 1
ATOM 1454 C CA . GLY A 1 191 ? 17.669 12.096 -29.647 1.00 84.44 191 GLY A CA 1
ATOM 1455 C C . GLY A 1 191 ? 16.750 11.276 -30.555 1.00 84.44 191 GLY A C 1
ATOM 1456 O O . GLY A 1 191 ? 15.848 10.611 -30.047 1.00 84.44 191 GLY A O 1
ATOM 1457 N N . ASP A 1 192 ? 16.964 11.315 -31.873 1.00 86.88 192 ASP A N 1
ATOM 1458 C CA . ASP A 1 192 ? 16.099 10.635 -32.849 1.00 86.88 192 ASP A CA 1
ATOM 1459 C C . ASP A 1 192 ? 16.456 9.162 -33.070 1.00 86.88 192 ASP A C 1
ATOM 1461 O O . ASP A 1 192 ? 15.666 8.426 -33.667 1.00 86.88 192 ASP A O 1
ATOM 1465 N N . TYR A 1 193 ? 17.607 8.723 -32.550 1.00 85.88 193 TYR A N 1
ATOM 1466 C CA . TYR A 1 193 ? 18.041 7.330 -32.621 1.00 85.88 193 TYR A CA 1
ATOM 1467 C C . TYR A 1 193 ? 16.991 6.408 -32.001 1.00 85.88 193 TYR A C 1
ATOM 1469 O O . TYR A 1 193 ? 16.446 6.671 -30.919 1.00 85.88 193 TYR A O 1
ATOM 1477 N N . LYS A 1 194 ? 16.673 5.336 -32.728 1.00 87.25 194 LYS A N 1
ATOM 1478 C CA . LYS A 1 194 ? 15.584 4.435 -32.367 1.00 87.25 194 LYS A CA 1
ATOM 1479 C C . LYS A 1 194 ? 15.996 3.423 -31.306 1.00 87.25 194 LYS A C 1
ATOM 1481 O O . LYS A 1 194 ? 17.075 2.837 -31.329 1.00 87.25 194 LYS A O 1
ATOM 1486 N N . MET A 1 195 ? 15.065 3.173 -30.397 1.00 87.31 195 MET A N 1
ATOM 1487 C CA . MET A 1 195 ? 15.149 2.193 -29.329 1.00 87.31 195 MET A CA 1
ATOM 1488 C C . MET A 1 195 ? 13.856 1.385 -29.251 1.00 87.31 195 MET A C 1
ATOM 1490 O O . MET A 1 195 ? 12.779 1.853 -29.617 1.00 87.31 195 MET A O 1
ATOM 1494 N N . GLN A 1 196 ? 13.965 0.162 -28.744 1.00 91.50 196 GLN A N 1
ATOM 1495 C CA . GLN A 1 196 ? 12.829 -0.745 -28.586 1.00 91.50 196 GLN A CA 1
ATOM 1496 C C . GLN A 1 196 ? 12.932 -1.478 -27.237 1.00 91.50 196 GLN A C 1
ATOM 1498 O O . GLN A 1 196 ? 13.260 -2.665 -27.208 1.00 91.50 196 GLN A O 1
ATOM 1503 N N . PRO A 1 197 ? 12.766 -0.766 -26.104 1.00 92.06 197 PRO A N 1
ATOM 1504 C CA . PRO A 1 197 ? 12.944 -1.335 -24.767 1.00 92.06 197 PRO A CA 1
ATOM 1505 C C . PRO A 1 197 ? 11.931 -2.454 -24.495 1.00 92.06 197 PRO A C 1
ATOM 1507 O O . PRO A 1 197 ? 10.788 -2.364 -24.932 1.00 92.06 197 PRO A O 1
ATOM 1510 N N . VAL A 1 198 ? 12.340 -3.498 -23.776 1.00 94.44 198 VAL A N 1
ATOM 1511 C CA . VAL A 1 198 ? 11.507 -4.669 -23.455 1.00 94.44 198 VAL A CA 1
ATOM 1512 C C . VAL A 1 198 ? 11.195 -4.722 -21.966 1.00 94.44 198 VAL A C 1
ATOM 1514 O O . VAL A 1 198 ? 12.053 -4.436 -21.131 1.00 94.44 198 VAL A O 1
ATOM 1517 N N . TYR A 1 199 ? 9.962 -5.072 -21.620 1.00 95.56 199 TYR A N 1
ATOM 1518 C CA . TYR A 1 199 ? 9.553 -5.150 -20.226 1.00 95.56 199 TYR A CA 1
ATOM 1519 C C . TYR A 1 199 ? 10.052 -6.448 -19.574 1.00 95.56 199 TYR A C 1
ATOM 1521 O O . TYR A 1 199 ? 10.061 -7.505 -20.206 1.00 95.56 199 TYR A O 1
ATOM 1529 N N . VAL A 1 200 ? 10.478 -6.379 -18.311 1.00 94.88 200 VAL A N 1
ATOM 1530 C CA . VAL A 1 200 ? 11.136 -7.499 -17.614 1.00 94.88 200 VAL A CA 1
ATOM 1531 C C . VAL A 1 200 ? 10.264 -8.756 -17.506 1.00 94.88 200 VAL A C 1
ATOM 1533 O O . VAL A 1 200 ? 10.782 -9.857 -17.698 1.00 94.88 200 VAL A O 1
ATOM 1536 N N . ASP A 1 201 ? 8.954 -8.613 -17.286 1.00 94.25 201 ASP A N 1
ATOM 1537 C CA . ASP A 1 201 ? 8.043 -9.766 -17.226 1.00 94.25 201 ASP A CA 1
ATOM 1538 C C . ASP A 1 201 ? 7.941 -10.470 -18.583 1.00 94.25 201 ASP A C 1
ATOM 1540 O O . ASP A 1 201 ? 7.938 -11.695 -18.625 1.00 94.25 201 ASP A O 1
ATOM 1544 N N . ASP A 1 202 ? 7.951 -9.725 -19.697 1.00 96.00 202 ASP A N 1
ATOM 1545 C CA . ASP A 1 202 ? 7.897 -10.324 -21.039 1.00 96.00 202 ASP A CA 1
ATOM 1546 C C . ASP A 1 202 ? 9.163 -11.150 -21.315 1.00 96.00 202 ASP A C 1
ATOM 1548 O O . ASP A 1 202 ? 9.101 -12.217 -21.926 1.00 96.00 202 ASP A O 1
ATOM 1552 N N . VAL A 1 203 ? 10.322 -10.682 -20.831 1.00 96.38 203 VAL A N 1
ATOM 1553 C CA . VAL A 1 203 ? 11.583 -11.437 -20.903 1.00 96.38 203 VAL A CA 1
ATOM 1554 C C . VAL A 1 203 ? 11.500 -12.707 -20.056 1.00 96.38 203 VAL A C 1
ATOM 1556 O O . VAL A 1 203 ? 11.915 -13.774 -20.511 1.00 96.38 203 VAL A O 1
ATOM 1559 N N . ALA A 1 204 ? 10.963 -12.617 -18.838 1.00 95.19 204 ALA A N 1
ATOM 1560 C CA . ALA A 1 204 ? 10.803 -13.774 -17.965 1.00 95.19 204 ALA A CA 1
ATOM 1561 C C . ALA A 1 204 ? 9.834 -14.809 -18.557 1.00 95.19 204 ALA A C 1
ATOM 1563 O O . ALA A 1 204 ? 10.144 -16.001 -18.577 1.00 95.19 204 ALA A O 1
ATOM 1564 N N . ASP A 1 205 ? 8.705 -14.363 -19.107 1.00 94.19 205 ASP A N 1
ATOM 1565 C CA . ASP A 1 205 ? 7.735 -15.222 -19.780 1.00 94.19 205 ASP A CA 1
ATOM 1566 C C . ASP A 1 205 ? 8.329 -15.911 -21.007 1.00 94.19 205 ASP A C 1
ATOM 1568 O O . ASP A 1 205 ? 8.142 -17.120 -21.167 1.00 94.19 205 ASP A O 1
ATOM 1572 N N . ALA A 1 206 ? 9.107 -15.185 -21.817 1.00 94.94 206 ALA A N 1
ATOM 1573 C CA . ALA A 1 206 ? 9.839 -15.749 -22.946 1.00 94.94 206 ALA A CA 1
ATOM 1574 C C . ALA A 1 206 ? 10.815 -16.848 -22.501 1.00 94.94 206 ALA A C 1
ATOM 1576 O O . ALA A 1 206 ? 10.813 -17.941 -23.063 1.00 94.94 206 ALA A O 1
ATOM 1577 N N . LEU A 1 207 ? 11.613 -16.598 -21.458 1.00 94.56 207 LEU A N 1
ATOM 1578 C CA . LEU A 1 207 ? 12.554 -17.584 -20.916 1.00 94.56 207 LEU A CA 1
ATOM 1579 C C . LEU A 1 207 ? 11.848 -18.853 -20.443 1.00 94.56 207 LEU A C 1
ATOM 1581 O O . LEU A 1 207 ? 12.296 -19.964 -20.729 1.00 94.56 207 LEU A O 1
ATOM 1585 N N . VAL A 1 208 ? 10.722 -18.703 -19.747 1.00 90.94 208 VAL A N 1
ATOM 1586 C CA . VAL A 1 208 ? 9.960 -19.851 -19.255 1.00 90.94 208 VAL A CA 1
ATOM 1587 C C . VAL A 1 208 ? 9.273 -20.598 -20.407 1.00 90.94 208 VAL A C 1
ATOM 1589 O O . VAL A 1 208 ? 9.188 -21.826 -20.370 1.00 90.94 208 VAL A O 1
ATOM 1592 N N . ALA A 1 209 ? 8.806 -19.896 -21.443 1.00 90.75 209 ALA A N 1
ATOM 1593 C CA . ALA A 1 209 ? 8.257 -20.518 -22.648 1.00 90.75 209 ALA A CA 1
ATOM 1594 C C . ALA A 1 209 ? 9.326 -21.348 -23.380 1.00 90.75 209 ALA A C 1
ATOM 1596 O O . ALA A 1 209 ? 9.097 -22.518 -23.683 1.00 90.75 209 ALA A O 1
ATOM 1597 N N . VAL A 1 210 ? 10.529 -20.791 -23.550 1.00 91.00 210 VAL A N 1
ATOM 1598 C CA . VAL A 1 210 ? 11.695 -21.460 -24.152 1.00 91.00 210 VAL A CA 1
ATOM 1599 C C . VAL A 1 210 ? 12.139 -22.695 -23.352 1.00 91.00 210 VAL A C 1
ATOM 1601 O O . VAL A 1 210 ? 12.565 -23.690 -23.945 1.00 91.00 210 VAL A O 1
ATOM 1604 N N . LEU A 1 211 ? 12.029 -22.665 -22.019 1.00 88.31 211 LEU A N 1
ATOM 1605 C CA . LEU A 1 211 ? 12.303 -23.821 -21.154 1.00 88.31 211 LEU A CA 1
ATOM 1606 C C . LEU A 1 211 ? 11.254 -24.935 -21.282 1.00 88.31 211 LEU A C 1
ATOM 1608 O O . LEU A 1 211 ? 11.603 -26.111 -21.229 1.00 88.31 211 LEU A O 1
ATOM 1612 N N . ASN A 1 212 ? 9.972 -24.582 -21.420 1.00 78.50 212 ASN A N 1
ATOM 1613 C CA . ASN A 1 212 ? 8.870 -25.550 -21.471 1.00 78.50 212 ASN A CA 1
ATOM 1614 C C . ASN A 1 212 ? 8.648 -26.160 -22.866 1.00 78.50 212 ASN A C 1
ATOM 1616 O O . ASN A 1 212 ? 7.894 -27.125 -22.990 1.00 78.50 212 ASN A O 1
ATOM 1620 N N . ASN A 1 213 ? 9.307 -25.645 -23.905 1.00 68.44 213 ASN A N 1
ATOM 1621 C CA . ASN A 1 213 ? 9.117 -26.065 -25.297 1.00 68.44 213 ASN A CA 1
ATOM 1622 C C . ASN A 1 213 ? 9.683 -27.465 -25.646 1.00 68.44 213 ASN A C 1
ATOM 1624 O O . ASN A 1 213 ? 9.771 -27.845 -26.812 1.00 68.44 213 ASN A O 1
ATOM 1628 N N . ASN A 1 214 ? 10.040 -28.262 -24.637 1.00 56.88 214 ASN A N 1
ATOM 1629 C CA . ASN A 1 214 ? 10.546 -29.626 -24.804 1.00 56.88 214 ASN A CA 1
ATOM 1630 C C . ASN A 1 214 ? 9.457 -30.639 -25.205 1.00 56.88 214 ASN A C 1
ATOM 1632 O O . ASN A 1 214 ? 9.791 -31.744 -25.618 1.00 56.88 214 ASN A O 1
ATOM 1636 N N . ASN A 1 215 ? 8.168 -30.300 -25.066 1.00 49.84 215 ASN A N 1
ATOM 1637 C CA . ASN A 1 215 ? 7.100 -31.297 -25.168 1.00 49.84 215 ASN A CA 1
ATOM 1638 C C . ASN A 1 215 ? 6.379 -31.378 -26.518 1.00 49.84 215 ASN A C 1
ATOM 1640 O O . ASN A 1 215 ? 5.668 -32.356 -26.688 1.00 49.84 215 ASN A O 1
ATOM 1644 N N . ASN A 1 216 ? 6.538 -30.438 -27.466 1.00 46.72 216 ASN A N 1
ATOM 1645 C CA . ASN A 1 216 ? 5.735 -30.485 -28.702 1.00 46.72 216 ASN A CA 1
ATOM 1646 C C . ASN A 1 216 ? 6.416 -30.104 -30.032 1.00 46.72 216 ASN A C 1
ATOM 1648 O O . ASN A 1 216 ? 5.742 -30.279 -31.037 1.00 46.72 216 ASN A O 1
ATOM 1652 N N . ASN A 1 217 ? 7.678 -29.626 -30.103 1.00 54.59 217 ASN A N 1
ATOM 1653 C CA . ASN A 1 217 ? 8.407 -29.536 -31.398 1.00 54.59 217 ASN A CA 1
ATOM 1654 C C . ASN A 1 217 ? 9.919 -29.185 -31.362 1.00 54.59 217 ASN A C 1
ATOM 1656 O O . ASN A 1 217 ? 10.497 -29.006 -32.431 1.00 54.59 217 ASN A O 1
ATOM 1660 N N . ASN A 1 218 ? 10.586 -29.060 -30.200 1.00 67.75 218 ASN A N 1
ATOM 1661 C CA . ASN A 1 218 ? 12.040 -28.778 -30.079 1.00 67.75 218 ASN A CA 1
ATOM 1662 C C . ASN A 1 218 ? 12.584 -27.610 -30.940 1.00 67.75 218 ASN A C 1
ATOM 1664 O O . ASN A 1 218 ? 13.791 -27.465 -31.138 1.00 67.75 218 ASN A O 1
ATOM 1668 N N . ASN A 1 219 ? 11.714 -26.725 -31.424 1.00 84.25 219 ASN A N 1
ATOM 1669 C CA . ASN A 1 219 ? 12.049 -25.748 -32.454 1.00 84.25 219 ASN A CA 1
ATOM 1670 C C . ASN A 1 219 ? 12.896 -24.577 -31.933 1.00 84.25 219 ASN A C 1
ATOM 1672 O O . ASN A 1 219 ? 13.245 -23.725 -32.737 1.00 84.25 219 ASN A O 1
ATOM 1676 N N . THR A 1 220 ? 13.231 -24.518 -30.639 1.00 91.19 220 THR A N 1
ATOM 1677 C CA . THR A 1 220 ? 14.081 -23.474 -30.033 1.00 91.19 220 THR A CA 1
ATOM 1678 C C . THR A 1 220 ? 15.538 -23.884 -29.831 1.00 91.19 220 THR A C 1
ATOM 1680 O O . THR A 1 220 ? 16.358 -23.039 -29.463 1.00 91.19 220 THR A O 1
ATOM 1683 N N . ILE A 1 221 ? 15.867 -25.164 -30.016 1.00 92.81 221 ILE A N 1
ATOM 1684 C CA . ILE A 1 221 ? 17.216 -25.696 -29.785 1.00 92.81 221 ILE A CA 1
ATOM 1685 C C . ILE A 1 221 ? 18.186 -25.140 -30.834 1.00 92.81 221 ILE A C 1
ATOM 1687 O O . ILE A 1 221 ? 17.836 -25.009 -32.005 1.00 92.81 221 ILE A O 1
ATOM 1691 N N . HIS A 1 222 ? 19.388 -24.776 -30.382 1.00 94.44 222 HIS A N 1
ATOM 1692 C CA . HIS A 1 222 ? 20.484 -24.220 -31.186 1.00 94.44 222 HIS A CA 1
ATOM 1693 C C . HIS A 1 222 ? 20.113 -22.945 -31.951 1.00 94.44 222 HIS A C 1
ATOM 1695 O O . HIS A 1 222 ? 20.624 -22.666 -33.035 1.00 94.44 222 HIS A O 1
ATOM 1701 N N . LYS A 1 223 ? 19.224 -22.136 -31.363 1.00 95.00 223 LYS A N 1
ATOM 1702 C CA . LYS A 1 223 ? 18.773 -20.860 -31.928 1.00 95.00 223 LYS A CA 1
ATOM 1703 C C . LYS A 1 223 ? 19.054 -19.674 -31.015 1.00 95.00 223 LYS A C 1
ATOM 1705 O O . LYS A 1 223 ? 19.154 -19.789 -29.789 1.00 95.00 223 LYS A O 1
ATOM 1710 N N . THR A 1 224 ? 19.168 -18.509 -31.646 1.00 95.44 224 THR A N 1
ATOM 1711 C CA . THR A 1 224 ? 19.285 -17.205 -30.991 1.00 95.44 224 THR A CA 1
ATOM 1712 C C . THR A 1 224 ? 18.054 -16.359 -31.315 1.00 95.44 224 THR A C 1
ATOM 1714 O O . THR A 1 224 ? 17.656 -16.293 -32.475 1.00 95.44 224 THR A O 1
ATOM 1717 N N . TYR A 1 225 ? 17.462 -15.718 -30.306 1.00 95.38 225 TYR A N 1
ATOM 1718 C CA . TYR A 1 225 ? 16.243 -14.913 -30.442 1.00 95.38 225 TYR A CA 1
ATOM 1719 C C . TYR A 1 225 ? 16.432 -13.503 -29.896 1.00 95.38 225 TYR A C 1
ATOM 1721 O O . TYR A 1 225 ? 16.947 -13.340 -28.789 1.00 95.38 225 TYR A O 1
ATOM 1729 N N . ASP A 1 226 ? 15.939 -12.497 -30.617 1.00 95.19 226 ASP A N 1
ATOM 1730 C CA . ASP A 1 226 ? 15.830 -11.139 -30.086 1.00 95.19 226 ASP A CA 1
ATOM 1731 C C . ASP A 1 226 ? 14.573 -10.989 -29.234 1.00 95.19 226 ASP A C 1
ATOM 1733 O O . ASP A 1 226 ? 13.492 -11.433 -29.619 1.00 95.19 226 ASP A O 1
ATOM 1737 N N . LEU A 1 227 ? 14.705 -10.303 -28.097 1.00 95.25 227 LEU A N 1
ATOM 1738 C CA . LEU A 1 227 ? 13.567 -9.906 -27.269 1.00 95.25 227 LEU A CA 1
ATOM 1739 C C . LEU A 1 227 ? 13.528 -8.379 -27.164 1.00 95.25 227 LEU A C 1
ATOM 1741 O O . LEU A 1 227 ? 14.388 -7.758 -26.542 1.00 95.25 227 LEU A O 1
ATOM 1745 N N . ALA A 1 228 ? 12.518 -7.764 -27.767 1.00 94.62 228 ALA A N 1
ATOM 1746 C CA . ALA A 1 228 ? 12.296 -6.321 -27.737 1.00 94.62 228 ALA A CA 1
ATOM 1747 C C . ALA A 1 228 ? 10.825 -6.007 -27.434 1.00 94.62 228 ALA A C 1
ATOM 1749 O O . ALA A 1 228 ? 9.961 -6.862 -27.623 1.00 94.62 228 ALA A O 1
ATOM 1750 N N . GLY A 1 229 ? 10.533 -4.787 -26.972 1.00 93.12 229 GLY A N 1
ATOM 1751 C CA . GLY A 1 229 ? 9.153 -4.340 -26.745 1.00 93.12 229 GLY A CA 1
ATOM 1752 C C . GLY A 1 229 ? 8.344 -4.215 -28.038 1.00 93.12 229 GLY A C 1
ATOM 1753 O O . GLY A 1 229 ? 8.903 -4.167 -29.132 1.00 93.12 229 GLY A O 1
ATOM 1754 N N . ALA A 1 230 ? 7.019 -4.089 -27.937 1.00 92.06 230 ALA A N 1
ATOM 1755 C CA . ALA A 1 230 ? 6.168 -3.933 -29.124 1.00 92.06 230 ALA A CA 1
ATOM 1756 C C . ALA A 1 230 ? 6.355 -2.588 -29.850 1.00 92.06 230 ALA A C 1
ATOM 1758 O O . ALA A 1 230 ? 5.984 -2.459 -31.014 1.00 92.06 230 ALA A O 1
ATOM 1759 N N . THR A 1 231 ? 6.912 -1.580 -29.175 1.00 88.38 231 THR A N 1
ATOM 1760 C CA . THR A 1 231 ? 6.979 -0.203 -29.681 1.00 88.38 231 THR A CA 1
ATOM 1761 C C . THR A 1 231 ? 8.419 0.206 -29.983 1.00 88.38 231 THR A C 1
ATOM 1763 O O . THR A 1 231 ? 9.251 0.257 -29.077 1.00 88.38 231 THR A O 1
ATOM 1766 N N . ARG A 1 232 ? 8.708 0.547 -31.246 1.00 90.69 232 ARG A N 1
ATOM 1767 C CA . ARG A 1 232 ? 9.958 1.209 -31.651 1.00 90.69 232 ARG A CA 1
ATOM 1768 C C . ARG A 1 232 ? 9.773 2.723 -31.531 1.00 90.69 232 ARG A C 1
ATOM 1770 O O . ARG A 1 232 ? 8.900 3.282 -32.184 1.00 90.69 232 ARG A O 1
ATOM 1777 N N . LEU A 1 233 ? 10.580 3.368 -30.696 1.00 90.62 233 LEU A N 1
ATOM 1778 C CA . LEU A 1 233 ? 10.479 4.787 -30.333 1.00 90.62 233 LEU A CA 1
ATOM 1779 C C . LEU A 1 233 ? 11.818 5.483 -30.577 1.00 90.62 233 LEU A C 1
ATOM 1781 O O . LEU A 1 233 ? 12.863 4.847 -30.474 1.00 90.62 233 LEU A O 1
ATOM 1785 N N . SER A 1 234 ? 11.827 6.783 -30.858 1.00 91.75 234 SER A N 1
ATOM 1786 C CA . SER A 1 234 ? 13.033 7.590 -30.660 1.00 91.75 234 SER A CA 1
ATOM 1787 C C . SER A 1 234 ? 13.343 7.720 -29.169 1.00 91.75 234 SER A C 1
ATOM 1789 O O . SER A 1 234 ? 12.458 7.603 -28.313 1.00 91.75 234 SER A O 1
ATOM 1791 N N . PHE A 1 235 ? 14.597 8.001 -28.826 1.00 88.75 235 PHE A N 1
ATOM 1792 C CA . PHE A 1 235 ? 14.959 8.277 -27.437 1.00 88.75 235 PHE A CA 1
ATOM 1793 C C . PHE A 1 235 ? 14.175 9.465 -26.861 1.00 88.75 235 PHE A C 1
ATOM 1795 O O . PHE A 1 235 ? 13.753 9.436 -25.704 1.00 88.75 235 PHE A O 1
ATOM 1802 N N . LYS A 1 236 ? 13.891 10.481 -27.682 1.00 89.88 236 LYS A N 1
ATOM 1803 C CA . LYS A 1 236 ? 13.037 11.610 -27.297 1.00 89.88 236 LYS A CA 1
ATOM 1804 C C . LYS A 1 236 ? 11.601 11.177 -26.986 1.00 89.88 236 LYS A C 1
ATOM 1806 O O . LYS A 1 236 ? 11.072 11.584 -25.955 1.00 89.88 236 LYS A O 1
ATOM 1811 N N . GLU A 1 237 ? 10.986 10.338 -27.820 1.00 92.12 237 GLU A N 1
ATOM 1812 C CA . GLU A 1 237 ? 9.634 9.800 -27.588 1.00 92.12 237 GLU A CA 1
ATOM 1813 C C . GLU A 1 237 ? 9.574 8.944 -26.314 1.00 92.12 237 GLU A C 1
ATOM 1815 O O . GLU A 1 237 ? 8.625 9.053 -25.530 1.00 92.12 237 GLU A O 1
ATOM 1820 N N . LEU A 1 238 ? 10.613 8.137 -26.067 1.00 91.81 238 LEU A N 1
ATOM 1821 C CA . LEU A 1 238 ? 10.772 7.355 -24.840 1.00 91.81 238 LEU A CA 1
ATOM 1822 C C . LEU A 1 238 ? 10.783 8.272 -23.610 1.00 91.81 238 LEU A C 1
ATOM 1824 O O . LEU A 1 238 ? 9.992 8.069 -22.687 1.00 91.81 238 LEU A O 1
ATOM 1828 N N . LEU A 1 239 ? 11.619 9.315 -23.613 1.00 90.75 239 LEU A N 1
ATOM 1829 C CA . LEU A 1 239 ? 11.711 10.274 -22.507 1.00 90.75 239 LEU A CA 1
ATOM 1830 C C . LEU A 1 239 ? 10.423 11.077 -22.312 1.00 90.75 239 LEU A C 1
ATOM 1832 O O . LEU A 1 239 ? 9.991 11.269 -21.179 1.00 90.75 239 LEU A O 1
ATOM 1836 N N . GLN A 1 240 ? 9.785 11.527 -23.393 1.00 91.94 240 GLN A N 1
ATOM 1837 C CA . GLN A 1 240 ? 8.507 12.244 -23.324 1.00 91.94 240 GLN A CA 1
ATOM 1838 C C . GLN A 1 240 ? 7.400 11.376 -22.727 1.00 91.94 240 GLN A C 1
ATOM 1840 O O . GLN A 1 240 ? 6.587 11.863 -21.942 1.00 91.94 240 GLN A O 1
ATOM 1845 N N . THR A 1 241 ? 7.356 10.097 -23.097 1.00 91.56 241 THR A N 1
ATOM 1846 C CA . THR A 1 241 ? 6.397 9.140 -22.539 1.00 91.56 241 THR A CA 1
ATOM 1847 C C . THR A 1 241 ? 6.679 8.910 -21.057 1.00 91.56 241 THR A C 1
ATOM 1849 O O . THR A 1 241 ? 5.774 9.040 -20.240 1.00 91.56 241 THR A O 1
ATOM 1852 N N . MET A 1 242 ? 7.940 8.670 -20.693 1.00 91.44 242 MET A N 1
ATOM 1853 C CA . MET A 1 242 ? 8.372 8.485 -19.307 1.00 91.44 242 MET A CA 1
ATOM 1854 C C . MET A 1 242 ? 8.022 9.695 -18.423 1.00 91.44 242 MET A C 1
ATOM 1856 O O . MET A 1 242 ? 7.335 9.537 -17.420 1.00 91.44 242 MET A O 1
ATOM 1860 N N . LEU A 1 243 ? 8.412 10.912 -18.822 1.00 90.50 243 LEU A N 1
ATOM 1861 C CA . LEU A 1 243 ? 8.137 12.146 -18.071 1.00 90.50 243 LEU A CA 1
ATOM 1862 C C . LEU A 1 243 ? 6.636 12.396 -17.888 1.00 90.50 243 LEU A C 1
ATOM 1864 O O . LEU A 1 243 ? 6.202 12.794 -16.808 1.00 90.50 243 LEU A O 1
ATOM 1868 N N . ARG A 1 244 ? 5.831 12.128 -18.922 1.00 88.12 244 ARG A N 1
ATOM 1869 C CA . ARG A 1 244 ? 4.370 12.260 -18.864 1.00 88.12 244 ARG A CA 1
ATOM 1870 C C . ARG A 1 244 ? 3.759 11.324 -17.828 1.00 88.12 244 ARG A C 1
ATOM 1872 O O . ARG A 1 244 ? 2.929 11.761 -17.035 1.00 88.12 244 ARG A O 1
ATOM 1879 N N . GLU A 1 245 ? 4.177 10.061 -17.821 1.00 86.69 245 GLU A N 1
ATOM 1880 C CA . GLU A 1 245 ? 3.672 9.061 -16.876 1.00 86.69 245 GLU A CA 1
ATOM 1881 C C . GLU A 1 245 ? 4.170 9.326 -15.445 1.00 86.69 245 GLU A C 1
ATOM 1883 O O . GLU A 1 245 ? 3.413 9.139 -14.498 1.00 86.69 245 GLU A O 1
ATOM 1888 N N . MET A 1 246 ? 5.372 9.890 -15.280 1.00 84.00 246 MET A N 1
ATOM 1889 C CA . MET A 1 246 ? 5.887 10.397 -13.996 1.00 84.00 246 MET A CA 1
ATOM 1890 C C . MET A 1 246 ? 5.229 11.712 -13.538 1.00 84.00 246 MET A C 1
ATOM 1892 O O . MET A 1 246 ? 5.560 12.220 -12.469 1.00 84.00 246 MET A O 1
ATOM 1896 N N . GLN A 1 247 ? 4.330 12.298 -14.337 1.00 78.88 247 GLN A N 1
ATOM 1897 C CA . GLN A 1 247 ? 3.695 13.602 -14.087 1.00 78.88 247 GLN A CA 1
ATOM 1898 C C . GLN A 1 247 ? 4.685 14.764 -13.970 1.00 78.88 247 GLN A C 1
ATOM 1900 O O . GLN A 1 247 ? 4.503 15.705 -13.198 1.00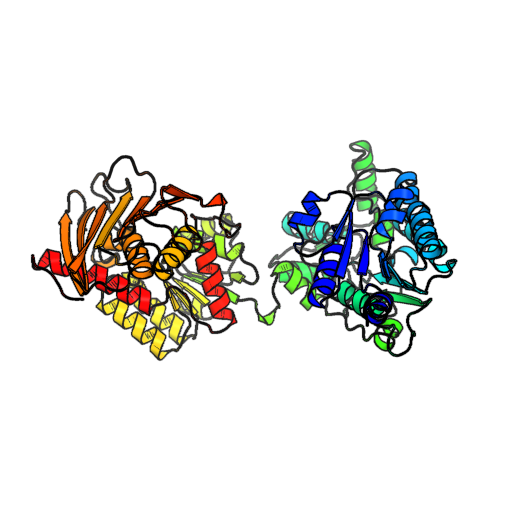 78.88 247 GLN A O 1
ATOM 1905 N N . GLN A 1 248 ? 5.747 14.717 -14.766 1.00 81.88 248 GLN A N 1
ATOM 1906 C CA . GLN A 1 248 ? 6.772 15.742 -14.790 1.00 81.88 248 GLN A CA 1
ATOM 1907 C C . GLN A 1 248 ? 6.728 16.530 -16.093 1.00 81.88 248 GLN A C 1
ATOM 1909 O O . GLN A 1 248 ? 6.861 15.991 -17.189 1.00 81.88 248 GLN A O 1
ATOM 1914 N N . GLN A 1 249 ? 6.595 17.848 -15.968 1.00 80.75 249 GLN A N 1
ATOM 1915 C CA . GLN A 1 249 ? 6.706 18.774 -17.090 1.00 80.75 249 GLN A CA 1
ATOM 1916 C C . GLN A 1 249 ? 8.142 19.298 -17.157 1.00 80.75 249 GLN A C 1
ATOM 1918 O O . GLN A 1 249 ? 8.482 20.291 -16.517 1.00 80.75 249 GLN A O 1
ATOM 1923 N N . LYS A 1 250 ? 9.008 18.598 -17.897 1.00 86.44 250 LYS A N 1
ATOM 1924 C CA . LYS A 1 250 ? 10.420 18.976 -18.061 1.00 86.44 250 LYS A CA 1
ATOM 1925 C C . LYS A 1 250 ? 10.736 19.243 -19.523 1.00 86.44 250 LYS A C 1
ATOM 1927 O O . LYS A 1 250 ? 10.288 18.519 -20.411 1.00 86.44 250 LYS A O 1
ATOM 1932 N N . LYS A 1 251 ? 11.529 20.288 -19.773 1.00 90.00 251 LYS A N 1
ATOM 1933 C CA . LYS A 1 251 ? 12.060 20.555 -21.113 1.00 90.00 251 LYS A CA 1
ATOM 1934 C C . LYS A 1 251 ? 13.139 19.525 -21.428 1.00 90.00 251 LYS A C 1
ATOM 1936 O O . LYS A 1 251 ? 14.000 19.257 -20.592 1.00 90.00 251 LYS A O 1
ATOM 1941 N N . ILE A 1 252 ? 13.085 18.969 -22.632 1.00 89.94 252 ILE A N 1
ATOM 1942 C CA . ILE A 1 252 ? 14.126 18.095 -23.170 1.00 89.94 252 ILE A CA 1
ATOM 1943 C C . ILE A 1 252 ? 15.066 18.966 -24.002 1.00 89.94 252 ILE A C 1
ATOM 1945 O O . ILE A 1 252 ? 14.609 19.620 -24.940 1.00 89.94 252 ILE A O 1
ATOM 1949 N N . VAL A 1 253 ? 16.351 18.994 -23.649 1.00 89.19 253 VAL A N 1
ATOM 1950 C CA . VAL A 1 253 ? 17.362 19.832 -24.310 1.00 89.19 253 VAL A CA 1
ATOM 1951 C C . VAL A 1 253 ? 18.424 18.956 -24.954 1.00 89.19 253 VAL A C 1
ATOM 1953 O O . VAL A 1 253 ? 19.096 18.180 -24.278 1.00 89.19 253 VAL A O 1
ATOM 1956 N N . SER A 1 254 ? 18.580 19.101 -26.266 1.00 88.44 254 SER A N 1
ATOM 1957 C CA . SER A 1 254 ? 19.619 18.428 -27.040 1.00 88.44 254 SER A CA 1
ATOM 1958 C C . SER A 1 254 ? 20.986 19.058 -26.779 1.00 88.44 254 SER A C 1
ATOM 1960 O O . SER A 1 254 ? 21.154 20.272 -26.880 1.00 88.44 254 SER A O 1
ATOM 1962 N N . VAL A 1 255 ? 21.971 18.223 -26.470 1.00 86.19 255 VAL A N 1
ATOM 1963 C CA . VAL A 1 255 ? 23.361 18.596 -26.218 1.00 86.19 255 VAL A CA 1
ATOM 1964 C C . VAL A 1 255 ? 24.226 17.966 -27.312 1.00 86.19 255 VAL A C 1
ATOM 1966 O O . VAL A 1 255 ? 24.220 16.740 -27.455 1.00 86.19 255 VAL A O 1
ATOM 1969 N N . PRO A 1 256 ? 24.975 18.757 -28.102 1.00 84.88 256 PRO A N 1
ATOM 1970 C CA . PRO A 1 256 ? 25.848 18.221 -29.140 1.00 84.88 256 PRO A CA 1
ATOM 1971 C C . PRO A 1 256 ? 26.861 17.213 -28.587 1.00 84.88 256 PRO A C 1
ATOM 1973 O O . PRO A 1 256 ? 27.424 17.405 -27.509 1.00 84.88 256 PRO A O 1
ATOM 1976 N N . TYR A 1 257 ? 27.148 16.162 -29.358 1.00 77.88 257 TYR A N 1
ATOM 1977 C CA . TYR A 1 257 ? 28.060 15.089 -28.944 1.00 77.88 257 TYR A CA 1
ATOM 1978 C C . TYR A 1 257 ? 29.440 15.607 -28.507 1.00 77.88 257 TYR A C 1
ATOM 1980 O O . TYR A 1 257 ? 29.989 15.143 -27.508 1.00 77.88 257 TYR A O 1
ATOM 1988 N N . TRP A 1 258 ? 29.988 16.600 -29.217 1.00 80.06 258 TRP A N 1
ATOM 1989 C CA . TRP A 1 258 ? 31.289 17.187 -28.887 1.00 80.06 258 TRP A CA 1
ATOM 1990 C C . TRP A 1 258 ? 31.290 17.848 -27.502 1.00 80.06 258 TRP A C 1
ATOM 1992 O O . TRP A 1 258 ? 32.264 17.703 -26.767 1.00 80.06 258 TRP A O 1
ATOM 2002 N N . ALA A 1 259 ? 30.188 18.495 -27.110 1.00 82.62 259 ALA A N 1
ATOM 2003 C CA . ALA A 1 259 ? 30.056 19.146 -25.811 1.00 82.62 259 ALA A CA 1
ATOM 2004 C C . ALA A 1 259 ? 29.975 18.106 -24.684 1.00 82.62 259 ALA A C 1
ATOM 2006 O O . ALA A 1 259 ? 30.648 18.244 -23.663 1.00 82.62 259 ALA A O 1
ATOM 2007 N N . CYS A 1 260 ? 29.237 17.009 -24.898 1.00 77.69 260 CYS A N 1
ATOM 2008 C CA . CYS A 1 260 ? 29.233 15.869 -23.976 1.00 77.69 260 CYS A CA 1
ATOM 2009 C C . CYS A 1 260 ? 30.625 15.227 -23.851 1.00 77.69 260 CYS A C 1
ATOM 2011 O O . CYS A 1 260 ? 31.081 14.955 -22.744 1.00 77.69 260 CYS A O 1
ATOM 2013 N N . SER A 1 261 ? 31.317 15.011 -24.974 1.00 75.19 261 SER A N 1
ATOM 2014 C CA . SER A 1 261 ? 32.665 14.427 -25.009 1.00 75.19 261 SER A CA 1
ATOM 2015 C C . SER A 1 261 ? 33.694 15.304 -24.287 1.00 75.19 261 SER A C 1
ATOM 2017 O O . SER A 1 261 ? 34.516 14.780 -23.532 1.00 75.19 261 SER A O 1
ATOM 2019 N N . LEU A 1 262 ? 33.623 16.628 -24.468 1.00 79.56 262 LEU A N 1
ATOM 2020 C CA . LEU A 1 262 ? 34.476 17.592 -23.773 1.00 79.56 262 LEU A CA 1
ATOM 2021 C C . LEU A 1 262 ? 34.192 17.596 -22.267 1.00 79.56 262 LEU A C 1
ATOM 2023 O O . LEU A 1 262 ? 35.126 17.518 -21.475 1.00 79.56 262 LEU A O 1
ATOM 2027 N N . GLY A 1 263 ? 32.914 17.601 -21.872 1.00 78.44 263 GLY A N 1
ATOM 2028 C CA . GLY A 1 263 ? 32.511 17.521 -20.468 1.00 78.44 263 GLY A CA 1
ATOM 2029 C C . GLY A 1 263 ? 33.019 16.252 -19.779 1.00 78.44 263 GLY A C 1
ATOM 2030 O O . GLY A 1 263 ? 33.568 16.332 -18.684 1.00 78.44 263 GLY A O 1
ATOM 2031 N N . ILE A 1 264 ? 32.922 15.094 -20.444 1.00 73.94 264 ILE A N 1
ATOM 2032 C CA . ILE A 1 264 ? 33.483 13.825 -19.946 1.00 73.94 264 ILE A CA 1
ATOM 2033 C C . ILE A 1 264 ? 35.010 13.917 -19.829 1.00 73.94 264 ILE A C 1
ATOM 2035 O O . ILE A 1 264 ? 35.564 13.494 -18.819 1.00 73.94 264 ILE A O 1
ATOM 2039 N N . SER A 1 265 ? 35.694 14.490 -20.825 1.00 74.69 265 SER A N 1
ATOM 2040 C CA . SER A 1 265 ? 37.149 14.682 -20.797 1.00 74.69 265 SER A CA 1
ATOM 2041 C C . SER A 1 265 ? 37.610 15.580 -19.650 1.00 74.69 265 SER A C 1
ATOM 2043 O O . SER A 1 265 ? 38.562 15.230 -18.964 1.00 74.69 265 SER A O 1
ATOM 2045 N N . ILE A 1 266 ? 36.933 16.697 -19.395 1.00 75.88 266 ILE A N 1
ATOM 2046 C CA . ILE A 1 266 ? 37.274 17.594 -18.283 1.00 75.88 266 ILE A CA 1
ATOM 2047 C C . ILE A 1 266 ? 37.004 16.901 -16.947 1.00 75.88 266 ILE A C 1
ATOM 2049 O O . ILE A 1 266 ? 37.858 16.898 -16.065 1.00 75.88 266 ILE A O 1
ATOM 2053 N N . LEU A 1 267 ? 35.844 16.254 -16.810 1.00 69.62 267 LEU A N 1
ATOM 2054 C CA . LEU A 1 267 ? 35.483 15.540 -15.587 1.00 69.62 267 LEU A CA 1
ATOM 2055 C C . LEU A 1 267 ? 36.460 14.388 -15.292 1.00 69.62 267 LEU A C 1
ATOM 2057 O O . LEU A 1 267 ? 36.748 14.123 -14.129 1.00 69.62 267 LEU A O 1
ATOM 2061 N N . SER A 1 268 ? 37.027 13.764 -16.334 1.00 69.25 268 SER A N 1
ATOM 2062 C CA . SER A 1 268 ? 38.015 12.683 -16.207 1.00 69.25 268 SER A CA 1
ATOM 2063 C C . SER A 1 268 ? 39.352 13.131 -15.613 1.00 69.25 268 SER A C 1
ATOM 2065 O O . SER A 1 268 ? 40.068 12.309 -15.051 1.00 69.25 268 SER A O 1
ATOM 2067 N N . LEU A 1 269 ? 39.667 14.430 -15.691 1.00 74.44 269 LEU A N 1
ATOM 2068 C CA . LEU A 1 269 ? 40.854 15.020 -15.060 1.00 74.44 269 LEU A CA 1
ATOM 2069 C C . LEU A 1 269 ? 40.662 15.228 -13.553 1.00 74.44 269 LEU A C 1
ATOM 2071 O O . LEU A 1 269 ? 41.635 15.287 -12.809 1.00 74.44 269 LEU A O 1
ATOM 2075 N N . VAL A 1 270 ? 39.409 15.358 -13.107 1.00 73.94 270 VAL A N 1
ATOM 2076 C CA . VAL A 1 270 ? 39.048 15.645 -11.710 1.00 73.94 270 VAL A CA 1
ATOM 2077 C C . VAL A 1 270 ? 38.701 14.365 -10.955 1.00 73.94 270 VAL A C 1
ATOM 2079 O O . VAL A 1 270 ? 38.949 14.251 -9.757 1.00 73.94 270 VAL A O 1
ATOM 2082 N N . THR A 1 271 ? 38.114 13.383 -11.638 1.00 54.06 271 THR A N 1
ATOM 2083 C CA . THR A 1 271 ? 37.753 12.107 -11.032 1.00 54.06 271 THR A CA 1
ATOM 2084 C C . THR A 1 271 ? 37.901 10.955 -12.016 1.00 54.06 271 THR A C 1
ATOM 2086 O O . THR A 1 271 ? 37.446 11.020 -13.157 1.00 54.06 271 THR A O 1
ATOM 2089 N N . SER A 1 272 ? 38.473 9.847 -11.542 1.00 55.25 272 SER A N 1
ATOM 2090 C CA . SER A 1 272 ? 38.452 8.566 -12.254 1.00 55.25 272 SER A CA 1
ATOM 2091 C C . SER A 1 272 ? 37.048 7.941 -12.293 1.00 55.25 272 SER A C 1
ATOM 2093 O O . SER A 1 272 ? 36.790 7.041 -13.091 1.00 55.25 272 SER A O 1
ATOM 2095 N N . LYS A 1 273 ? 36.111 8.435 -11.467 1.00 54.59 273 LYS A N 1
ATOM 2096 C CA . LYS A 1 273 ? 34.753 7.898 -11.294 1.00 54.59 273 LYS A CA 1
ATOM 2097 C C . LYS A 1 273 ? 33.757 8.573 -12.230 1.00 54.59 273 LYS A C 1
ATOM 2099 O O . LYS A 1 273 ? 32.833 9.265 -11.800 1.00 54.59 273 LYS A O 1
ATOM 2104 N N . LEU A 1 274 ? 33.940 8.370 -13.530 1.00 55.44 274 LEU A N 1
ATOM 2105 C CA . LEU A 1 274 ? 33.017 8.900 -14.531 1.00 55.44 274 LEU A CA 1
ATOM 2106 C C . LEU A 1 274 ? 31.718 8.080 -14.586 1.00 55.44 274 LEU A C 1
ATOM 2108 O O . LEU A 1 274 ? 31.770 6.856 -14.714 1.00 55.44 274 LEU A O 1
ATOM 2112 N N . PRO A 1 275 ? 30.537 8.726 -14.580 1.00 51.97 275 PRO A N 1
ATOM 2113 C CA . PRO A 1 275 ? 29.258 8.025 -14.693 1.00 51.97 275 PRO A CA 1
ATOM 2114 C C . PRO A 1 275 ? 29.026 7.402 -16.083 1.00 51.97 275 PRO A C 1
ATOM 2116 O O . PRO A 1 275 ? 28.227 6.470 -16.206 1.00 51.97 275 PRO A O 1
ATOM 2119 N N . ILE A 1 276 ? 29.692 7.920 -17.126 1.00 61.38 276 ILE A N 1
ATOM 2120 C CA . ILE A 1 276 ? 29.595 7.482 -18.527 1.00 61.38 276 ILE A CA 1
ATOM 2121 C C . ILE A 1 276 ? 30.982 7.618 -19.181 1.00 61.38 276 ILE A C 1
ATOM 2123 O O . ILE A 1 276 ? 31.596 8.680 -19.104 1.00 61.38 276 ILE A O 1
ATOM 2127 N N . THR A 1 277 ? 31.468 6.563 -19.844 1.00 62.72 277 THR A N 1
ATOM 2128 C CA . THR A 1 277 ? 32.695 6.595 -20.664 1.00 62.72 277 THR A CA 1
ATOM 2129 C C . THR A 1 277 ? 32.379 6.986 -22.111 1.00 62.72 277 THR A C 1
ATOM 2131 O O . THR A 1 277 ? 31.247 6.820 -22.569 1.00 62.72 277 THR A O 1
ATOM 2134 N N . LYS A 1 278 ? 33.374 7.473 -22.867 1.00 58.75 278 LYS A N 1
ATOM 2135 C CA . LYS A 1 278 ? 33.196 7.833 -24.290 1.00 58.75 278 LYS A CA 1
ATOM 2136 C C . LYS A 1 278 ? 32.728 6.648 -25.151 1.00 58.75 278 LYS A C 1
ATOM 2138 O O . LYS A 1 278 ? 31.876 6.830 -26.016 1.00 58.75 278 LYS A O 1
ATOM 2143 N N . ASP A 1 279 ? 33.190 5.435 -24.856 1.00 56.62 279 ASP A N 1
ATOM 2144 C CA . ASP A 1 279 ? 32.764 4.225 -25.576 1.00 56.62 279 ASP A CA 1
ATOM 2145 C C . ASP A 1 279 ? 31.318 3.829 -25.251 1.00 56.62 279 ASP A C 1
ATOM 2147 O O . ASP A 1 279 ? 30.550 3.460 -26.142 1.00 56.62 279 ASP A O 1
ATOM 2151 N N . ASN A 1 280 ? 30.897 3.993 -23.992 1.00 60.25 280 ASN A N 1
ATOM 2152 C CA . ASN A 1 280 ? 29.501 3.796 -23.602 1.00 60.25 280 ASN A CA 1
ATOM 2153 C C . ASN A 1 280 ? 28.586 4.861 -24.231 1.00 60.25 280 ASN A C 1
ATOM 2155 O O . ASN A 1 280 ? 27.456 4.545 -24.597 1.00 60.25 280 ASN A O 1
ATOM 2159 N N . LEU A 1 281 ? 29.080 6.093 -24.412 1.00 64.12 281 LEU A N 1
ATOM 2160 C CA . LEU A 1 281 ? 28.372 7.184 -25.089 1.00 64.12 281 LEU A CA 1
ATOM 2161 C C . LEU A 1 281 ? 28.111 6.866 -26.572 1.00 64.12 281 LEU A C 1
ATOM 2163 O O . LEU A 1 281 ? 26.999 7.056 -27.053 1.00 64.12 281 LEU A O 1
ATOM 2167 N N . LEU A 1 282 ? 29.106 6.323 -27.280 1.00 60.50 282 LEU A N 1
ATOM 2168 C CA . LEU A 1 282 ? 28.974 5.890 -28.679 1.00 60.50 282 LEU A CA 1
ATOM 2169 C C . LEU A 1 282 ? 28.064 4.665 -28.833 1.00 60.50 282 LEU A C 1
ATOM 2171 O O . LEU A 1 282 ? 27.360 4.538 -29.833 1.00 60.50 282 LEU A O 1
ATOM 2175 N N . GLY A 1 283 ? 28.052 3.763 -27.850 1.00 60.44 283 GLY A N 1
ATOM 2176 C CA . GLY A 1 283 ? 27.148 2.612 -27.826 1.00 60.44 283 GLY A CA 1
ATOM 2177 C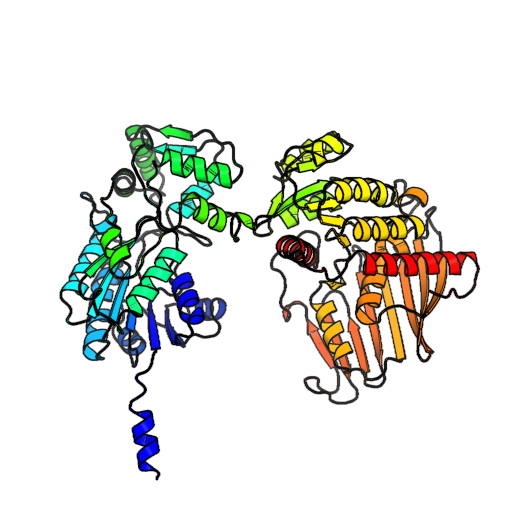 C . GLY A 1 283 ? 25.675 2.974 -27.596 1.00 60.44 283 GLY A C 1
ATOM 2178 O O . GLY A 1 283 ? 24.803 2.190 -27.964 1.00 60.44 283 GLY A O 1
ATOM 2179 N N . LEU A 1 284 ? 25.380 4.131 -26.992 1.00 64.81 284 LEU A N 1
ATOM 2180 C CA . LEU A 1 284 ? 24.007 4.602 -26.746 1.00 64.81 284 LEU A CA 1
ATOM 2181 C C . LEU A 1 284 ? 23.313 5.132 -28.006 1.00 64.81 284 LEU A C 1
ATOM 2183 O O . LEU A 1 284 ? 22.092 5.060 -28.088 1.00 64.81 284 LEU A O 1
ATOM 2187 N N . VAL A 1 285 ? 24.080 5.646 -28.970 1.00 66.31 285 VAL A N 1
ATOM 2188 C CA . VAL A 1 285 ? 23.561 6.309 -30.182 1.00 66.31 285 VAL A CA 1
ATOM 2189 C C . VAL A 1 285 ? 23.453 5.337 -31.374 1.00 66.31 285 VAL A C 1
ATOM 2191 O O . VAL A 1 285 ? 22.974 5.709 -32.439 1.00 66.31 285 VAL A O 1
ATOM 2194 N N . GLN A 1 286 ? 23.873 4.077 -31.212 1.00 67.56 286 GLN A N 1
ATOM 2195 C CA . GLN A 1 286 ? 23.801 3.052 -32.260 1.00 67.56 286 GLN A CA 1
ATOM 2196 C C . GLN A 1 286 ? 22.457 2.316 -32.250 1.00 67.56 286 GLN A C 1
ATOM 2198 O O . GLN A 1 286 ? 22.060 1.741 -31.232 1.00 67.56 286 GLN A O 1
ATOM 2203 N N . GLU A 1 287 ? 21.802 2.268 -33.410 1.00 73.75 287 GLU A N 1
ATOM 2204 C CA . GLU A 1 287 ? 20.631 1.421 -33.633 1.00 73.75 287 GLU A CA 1
ATOM 2205 C C . GLU A 1 287 ? 21.053 -0.037 -33.843 1.00 73.75 287 GLU A C 1
ATOM 2207 O O . GLU A 1 287 ? 22.014 -0.326 -34.552 1.00 73.75 287 GLU A O 1
ATOM 2212 N N . THR A 1 288 ? 20.323 -0.971 -33.237 1.00 67.62 288 THR A N 1
ATOM 2213 C CA . THR A 1 288 ? 20.491 -2.411 -33.478 1.00 67.62 288 THR A CA 1
ATOM 2214 C C . THR A 1 288 ? 19.290 -2.941 -34.246 1.00 67.62 288 THR A C 1
ATOM 2216 O O . THR A 1 288 ? 18.151 -2.619 -33.903 1.00 67.62 288 THR A O 1
ATOM 2219 N N . THR A 1 289 ? 19.523 -3.790 -35.245 1.00 72.50 289 THR A N 1
ATOM 2220 C CA . THR A 1 289 ? 18.453 -4.524 -35.928 1.00 72.50 289 THR A CA 1
ATOM 2221 C C . THR A 1 289 ? 17.858 -5.576 -34.985 1.00 72.50 289 THR A C 1
ATOM 2223 O O . THR A 1 289 ? 18.578 -6.308 -34.301 1.00 72.50 289 THR A O 1
ATOM 2226 N N . VAL A 1 290 ? 16.528 -5.613 -34.903 1.00 84.56 290 VAL A N 1
ATOM 2227 C CA . VAL A 1 290 ? 15.753 -6.511 -34.035 1.00 84.56 290 VAL A CA 1
ATOM 2228 C C . VAL A 1 290 ? 14.762 -7.260 -34.916 1.00 84.56 290 VAL A C 1
ATOM 2230 O O . VAL A 1 290 ? 13.975 -6.612 -35.607 1.00 84.56 290 VAL A O 1
ATOM 2233 N N . ASP A 1 291 ? 14.758 -8.590 -34.845 1.00 90.31 291 ASP A N 1
ATOM 2234 C CA . ASP A 1 291 ? 13.726 -9.419 -35.475 1.00 90.31 291 ASP A CA 1
ATOM 2235 C C . ASP A 1 291 ? 12.966 -10.251 -34.430 1.00 90.31 291 ASP A C 1
ATOM 2237 O O . ASP A 1 291 ? 13.519 -11.142 -33.783 1.00 90.31 291 ASP A O 1
ATOM 2241 N N . LEU A 1 292 ? 11.678 -9.942 -34.261 1.00 92.19 292 LEU A N 1
ATOM 2242 C CA . LEU A 1 292 ? 10.798 -10.598 -33.292 1.00 92.19 292 LEU A CA 1
ATOM 2243 C C . LEU A 1 292 ? 10.053 -11.806 -33.871 1.00 92.19 292 LEU A C 1
ATOM 2245 O O . LEU A 1 292 ? 9.484 -12.584 -33.102 1.00 92.19 292 LEU A O 1
ATOM 2249 N N . GLU A 1 293 ? 10.028 -11.976 -35.195 1.00 93.12 293 GLU A N 1
ATOM 2250 C CA . GLU A 1 293 ? 9.223 -13.017 -35.842 1.00 93.12 293 GLU A CA 1
ATOM 2251 C C . GLU A 1 293 ? 9.649 -14.440 -35.455 1.00 93.12 293 GLU A C 1
ATOM 2253 O O . GLU A 1 293 ? 8.771 -15.256 -35.153 1.00 93.12 293 GLU A O 1
ATOM 2258 N N . PRO A 1 294 ? 10.954 -14.766 -35.334 1.00 93.56 294 PRO A N 1
ATOM 2259 C CA . PRO A 1 294 ? 11.368 -16.068 -34.829 1.00 93.56 294 PRO A CA 1
ATOM 2260 C C . PRO A 1 294 ? 10.821 -16.364 -33.426 1.00 93.56 294 PRO A C 1
ATOM 2262 O O . PRO A 1 294 ? 10.351 -17.472 -33.177 1.00 93.56 294 PRO A O 1
ATOM 2265 N N . ALA A 1 295 ? 10.832 -15.379 -32.523 1.00 93.00 295 ALA A N 1
ATOM 2266 C CA . ALA A 1 295 ? 10.352 -15.537 -31.149 1.00 93.00 295 ALA A CA 1
ATOM 2267 C C . ALA A 1 295 ? 8.820 -15.677 -31.078 1.00 93.00 295 ALA A C 1
ATOM 2269 O O . ALA A 1 295 ? 8.287 -16.505 -30.332 1.00 93.00 295 ALA A O 1
ATOM 2270 N N . ARG A 1 296 ? 8.100 -14.895 -31.892 1.00 93.19 296 ARG A N 1
ATOM 2271 C CA . ARG A 1 296 ? 6.639 -14.974 -32.045 1.00 93.19 296 ARG A CA 1
ATOM 2272 C C . ARG A 1 296 ? 6.198 -16.341 -32.541 1.00 93.19 296 ARG A C 1
ATOM 2274 O O . ARG A 1 296 ? 5.292 -16.935 -31.964 1.00 93.19 296 ARG A O 1
ATOM 2281 N N . ARG A 1 297 ? 6.853 -16.839 -33.588 1.00 91.81 297 ARG A N 1
ATOM 2282 C CA . ARG A 1 297 ? 6.525 -18.118 -34.218 1.00 91.81 297 ARG A CA 1
ATOM 2283 C C . ARG A 1 297 ? 6.876 -19.306 -33.328 1.00 91.81 297 ARG A C 1
ATOM 2285 O O . ARG A 1 297 ? 6.058 -20.206 -33.179 1.00 91.81 297 ARG A O 1
ATOM 2292 N N . ASP A 1 298 ? 8.080 -19.323 -32.757 1.00 91.81 298 ASP A N 1
ATOM 2293 C CA . ASP A 1 298 ? 8.604 -20.542 -32.135 1.00 91.81 298 ASP A CA 1
ATOM 2294 C C . ASP A 1 298 ? 8.086 -20.744 -30.697 1.00 91.81 298 ASP A C 1
ATOM 2296 O O . ASP A 1 298 ? 7.932 -21.889 -30.277 1.00 91.81 298 ASP A O 1
ATOM 2300 N N . PHE A 1 299 ? 7.773 -19.666 -29.958 1.00 90.88 299 PHE A N 1
ATOM 2301 C CA . PHE A 1 299 ? 7.271 -19.749 -28.574 1.00 90.88 299 PHE A CA 1
ATOM 2302 C C . PHE A 1 299 ? 6.230 -18.677 -28.196 1.00 90.88 299 PHE A C 1
ATOM 2304 O O . PHE A 1 299 ? 5.989 -18.432 -27.013 1.00 90.88 299 PHE A O 1
ATOM 2311 N N . GLY A 1 300 ? 5.580 -18.046 -29.179 1.00 91.06 300 GLY A N 1
ATOM 2312 C CA . GLY A 1 300 ? 4.433 -17.167 -28.929 1.00 91.06 300 GLY A CA 1
ATOM 2313 C C . GLY A 1 300 ? 4.779 -15.840 -28.252 1.00 91.06 300 GLY A C 1
ATOM 2314 O O . GLY A 1 300 ? 3.935 -15.295 -27.543 1.00 91.06 300 GLY A O 1
ATOM 2315 N N . PHE A 1 301 ? 5.996 -15.316 -28.438 1.00 94.00 301 PHE A N 1
ATOM 2316 C CA . PHE A 1 301 ? 6.434 -14.073 -27.796 1.00 94.00 301 PHE A CA 1
ATOM 2317 C C . PHE A 1 301 ? 5.553 -12.870 -28.168 1.00 94.00 301 PHE A C 1
ATOM 2319 O O . PHE A 1 301 ? 5.556 -12.409 -29.309 1.00 94.00 301 PHE A O 1
ATOM 2326 N N . LYS A 1 302 ? 4.819 -12.326 -27.193 1.00 93.81 302 LYS A N 1
ATOM 2327 C CA . LYS A 1 302 ? 3.934 -11.162 -27.359 1.00 93.81 302 LYS A CA 1
ATOM 2328 C C . LYS A 1 302 ? 4.352 -10.059 -26.383 1.00 93.81 302 LYS A C 1
ATOM 2330 O O . LYS A 1 302 ? 3.818 -10.009 -25.279 1.00 93.81 302 LYS A O 1
ATOM 2335 N N . PRO A 1 303 ? 5.324 -9.207 -26.749 1.00 94.31 303 PRO A N 1
ATOM 2336 C CA . PRO A 1 303 ? 5.774 -8.143 -25.863 1.00 94.31 303 PRO A CA 1
ATOM 2337 C C . PRO A 1 303 ? 4.700 -7.066 -25.705 1.00 94.31 303 PRO A C 1
ATOM 2339 O O . PRO A 1 303 ? 3.959 -6.778 -26.648 1.00 94.31 303 PRO A O 1
ATOM 2342 N N . ARG A 1 304 ? 4.662 -6.421 -24.540 1.00 94.00 304 ARG A N 1
ATOM 2343 C CA . ARG A 1 304 ? 3.778 -5.280 -24.283 1.00 94.00 304 ARG A CA 1
ATOM 2344 C C . ARG A 1 304 ? 4.307 -3.989 -24.908 1.00 94.00 304 ARG A C 1
ATOM 2346 O O . ARG A 1 304 ? 5.467 -3.889 -25.327 1.00 94.00 304 ARG A O 1
ATOM 2353 N N . SER A 1 305 ? 3.438 -2.981 -24.992 1.00 93.06 305 SER A N 1
ATOM 2354 C CA . SER A 1 305 ? 3.832 -1.643 -25.450 1.00 93.06 305 SER A CA 1
ATOM 2355 C C . SER A 1 305 ? 4.692 -0.924 -24.407 1.00 93.06 305 SER A C 1
ATOM 2357 O O . SER A 1 305 ? 4.594 -1.202 -23.208 1.00 93.06 305 SER A O 1
ATOM 2359 N N . PHE A 1 306 ? 5.505 0.048 -24.844 1.00 92.88 306 PHE A N 1
ATOM 2360 C CA . PHE A 1 306 ? 6.329 0.811 -23.900 1.00 92.88 306 PHE A CA 1
ATOM 2361 C C . PHE A 1 306 ? 5.474 1.539 -22.852 1.00 92.88 306 PHE A C 1
ATOM 2363 O O . PHE A 1 306 ? 5.793 1.492 -21.664 1.00 92.88 306 PHE A O 1
ATOM 2370 N N . VAL A 1 307 ? 4.365 2.151 -23.291 1.00 91.12 307 VAL A N 1
ATOM 2371 C CA . VAL A 1 307 ? 3.406 2.880 -22.442 1.00 91.12 307 VAL A CA 1
ATOM 2372 C C . VAL A 1 307 ? 2.816 1.969 -21.366 1.00 91.12 307 VAL A C 1
ATOM 2374 O O . VAL A 1 307 ? 2.772 2.345 -20.197 1.00 91.12 307 VAL A O 1
ATOM 2377 N N . GLU A 1 308 ? 2.402 0.756 -21.735 1.00 89.62 308 GLU A N 1
ATOM 2378 C CA . GLU A 1 308 ? 1.852 -0.203 -20.776 1.00 89.62 308 GLU A CA 1
ATOM 2379 C C . GLU A 1 308 ? 2.902 -0.597 -19.731 1.00 89.62 308 GLU A C 1
ATOM 2381 O O . GLU A 1 308 ? 2.650 -0.515 -18.529 1.00 89.62 308 GLU A O 1
ATOM 2386 N N . GLY A 1 309 ? 4.112 -0.959 -20.170 1.00 91.00 309 GLY A N 1
ATOM 2387 C CA . GLY A 1 309 ? 5.166 -1.358 -19.243 1.00 91.00 309 GLY A CA 1
ATOM 2388 C C . GLY A 1 309 ? 5.653 -0.210 -18.350 1.00 91.00 309 GLY A C 1
ATOM 2389 O O . GLY A 1 309 ? 5.915 -0.429 -17.169 1.00 91.00 309 GLY A O 1
ATOM 2390 N N . ILE A 1 310 ? 5.768 1.027 -18.857 1.00 91.00 310 ILE A N 1
ATOM 2391 C CA . ILE A 1 310 ? 6.290 2.146 -18.045 1.00 91.00 310 ILE A CA 1
ATOM 2392 C C . ILE A 1 310 ? 5.280 2.570 -16.984 1.00 91.00 310 ILE A C 1
ATOM 2394 O O . ILE A 1 310 ? 5.667 2.897 -15.866 1.00 91.00 310 ILE A O 1
ATOM 2398 N N . ARG A 1 311 ? 3.983 2.447 -17.278 1.00 88.06 311 ARG A N 1
ATOM 2399 C CA . ARG A 1 311 ? 2.930 2.616 -16.278 1.00 88.06 311 ARG A CA 1
ATOM 2400 C C . ARG A 1 311 ? 3.022 1.577 -15.172 1.00 88.06 311 ARG A C 1
ATOM 2402 O O . ARG A 1 311 ? 3.060 1.975 -14.018 1.00 88.06 311 ARG A O 1
ATOM 2409 N N . LYS A 1 312 ? 3.160 0.285 -15.493 1.00 87.44 312 LYS A N 1
ATOM 2410 C CA . LYS A 1 312 ? 3.380 -0.750 -14.461 1.00 87.44 312 LYS A CA 1
ATOM 2411 C C . LYS A 1 312 ? 4.669 -0.514 -13.672 1.00 87.44 312 LYS A C 1
ATOM 2413 O O . LYS A 1 312 ? 4.714 -0.769 -12.477 1.00 87.44 312 LYS A O 1
ATOM 2418 N N . THR A 1 313 ? 5.701 0.025 -14.322 1.00 89.06 313 THR A N 1
ATOM 2419 C CA . THR A 1 313 ? 6.972 0.378 -13.667 1.00 89.06 313 THR A CA 1
ATOM 2420 C C . THR A 1 313 ? 6.803 1.486 -12.630 1.00 89.06 313 THR A C 1
ATOM 2422 O O . THR A 1 313 ? 7.371 1.389 -11.549 1.00 89.06 313 THR A O 1
ATOM 2425 N N . ILE A 1 314 ? 6.049 2.536 -12.966 1.00 85.69 314 ILE A N 1
ATOM 2426 C CA . ILE A 1 314 ? 5.858 3.721 -12.118 1.00 85.69 314 ILE A CA 1
ATOM 2427 C C . ILE A 1 314 ? 4.794 3.464 -11.052 1.00 85.69 314 ILE A C 1
ATOM 2429 O O . ILE A 1 314 ? 4.982 3.807 -9.890 1.00 85.69 314 ILE A O 1
ATOM 2433 N N . TRP A 1 315 ? 3.679 2.859 -11.450 1.00 82.00 315 TRP A N 1
ATOM 2434 C CA . TRP A 1 315 ? 2.500 2.702 -10.610 1.00 82.00 315 TRP A CA 1
ATOM 2435 C C . TRP A 1 315 ? 2.453 1.357 -9.886 1.00 82.00 315 TRP A C 1
ATOM 2437 O O . TRP A 1 315 ? 1.656 1.206 -8.974 1.00 82.00 315 TRP A O 1
ATOM 2447 N N . GLY A 1 316 ? 3.255 0.361 -10.263 1.00 80.56 316 GLY A N 1
ATOM 2448 C CA . GLY A 1 316 ? 3.234 -0.966 -9.631 1.00 80.56 316 GLY A CA 1
ATOM 2449 C C . GLY A 1 316 ? 1.964 -1.791 -9.894 1.00 80.56 316 GLY A C 1
ATOM 2450 O O . GLY A 1 316 ? 1.849 -2.901 -9.385 1.00 80.56 316 GLY A O 1
ATOM 2451 N N . VAL A 1 317 ? 1.020 -1.274 -10.689 1.00 76.12 317 VAL A N 1
ATOM 2452 C CA . VAL A 1 317 ? -0.235 -1.932 -11.089 1.00 76.12 317 VAL A CA 1
ATOM 2453 C C . VAL A 1 317 ? -0.504 -1.702 -12.576 1.00 76.12 317 VAL A C 1
ATOM 2455 O O . VAL A 1 317 ? 0.111 -0.827 -13.196 1.00 76.12 317 VAL A O 1
ATOM 2458 N N . ASP A 1 318 ? -1.437 -2.464 -13.149 1.00 73.25 318 ASP A N 1
ATOM 2459 C CA . ASP A 1 318 ? -1.909 -2.211 -14.512 1.00 73.25 318 ASP A CA 1
ATOM 2460 C C . ASP A 1 318 ? -2.478 -0.787 -14.659 1.00 73.25 318 ASP A C 1
ATOM 2462 O O . ASP A 1 318 ? -3.130 -0.294 -13.737 1.00 73.25 318 ASP A O 1
ATOM 2466 N N . PRO A 1 319 ? -2.274 -0.128 -15.816 1.00 69.38 319 PRO A N 1
ATOM 2467 C CA . PRO A 1 319 ? -2.765 1.226 -16.086 1.00 69.38 319 PRO A CA 1
ATOM 2468 C C . PRO A 1 319 ? -4.231 1.464 -15.723 1.00 69.38 319 PRO A C 1
ATOM 2470 O O . PRO A 1 319 ? -4.557 2.488 -15.129 1.00 69.38 319 PRO A O 1
ATOM 2473 N N . ASP A 1 320 ? -5.092 0.508 -16.071 1.00 74.62 320 ASP A N 1
ATOM 2474 C CA . ASP A 1 320 ? -6.540 0.597 -15.876 1.00 74.62 320 ASP A CA 1
ATOM 2475 C C . ASP A 1 320 ? -6.944 0.417 -14.402 1.00 74.62 320 ASP A C 1
ATOM 2477 O O . ASP A 1 320 ? -8.073 0.711 -14.026 1.00 74.62 320 ASP A O 1
ATOM 2481 N N . ASN A 1 321 ? -6.000 -0.005 -13.551 1.00 83.44 321 ASN A N 1
ATOM 2482 C CA . ASN A 1 321 ? -6.171 -0.199 -12.111 1.00 83.44 321 ASN A CA 1
ATOM 2483 C C . ASN A 1 321 ? -5.572 0.950 -11.271 1.00 83.44 321 ASN A C 1
ATOM 2485 O O . ASN A 1 321 ? -5.531 0.862 -10.036 1.00 83.44 321 ASN A O 1
ATOM 2489 N N . VAL A 1 322 ? -5.073 2.017 -11.911 1.00 89.69 322 VAL A N 1
ATOM 2490 C CA . VAL A 1 322 ? -4.599 3.221 -11.211 1.00 89.69 322 VAL A CA 1
ATOM 2491 C C . VAL A 1 322 ? -5.798 4.033 -10.728 1.00 89.69 322 VAL A C 1
ATOM 2493 O O . VAL A 1 322 ? -6.568 4.537 -11.537 1.00 89.69 322 VAL A O 1
ATOM 2496 N N . VAL A 1 323 ? -5.910 4.215 -9.412 1.00 95.25 323 VAL A N 1
ATOM 2497 C CA . VAL A 1 323 ? -6.999 4.969 -8.776 1.00 95.25 323 VAL A CA 1
ATOM 2498 C C . VAL A 1 323 ? -6.638 6.452 -8.717 1.00 95.25 323 VAL A C 1
ATOM 2500 O O . VAL A 1 323 ? -5.633 6.834 -8.107 1.00 95.25 323 VAL A O 1
ATOM 2503 N N . LYS A 1 324 ? -7.456 7.302 -9.337 1.00 96.19 324 LYS A N 1
ATOM 2504 C CA . LYS A 1 324 ? -7.328 8.762 -9.308 1.00 96.19 324 LYS A CA 1
ATOM 2505 C C . LYS A 1 324 ? -8.026 9.314 -8.074 1.00 96.19 324 LYS A C 1
ATOM 2507 O O . LYS A 1 324 ? -9.244 9.228 -7.941 1.00 96.19 324 LYS A O 1
ATOM 2512 N N . VAL A 1 325 ? -7.245 9.902 -7.177 1.00 98.19 325 VAL A N 1
ATOM 2513 C CA . VAL A 1 325 ? -7.720 10.382 -5.879 1.00 98.19 325 VAL A CA 1
ATOM 2514 C C . VAL A 1 325 ? -7.702 11.904 -5.827 1.00 98.19 325 VAL A C 1
ATOM 2516 O O . VAL A 1 325 ? -6.736 12.543 -6.257 1.00 98.19 325 VAL A O 1
ATOM 2519 N N . GLY A 1 326 ? -8.767 12.483 -5.284 1.00 98.38 326 GLY A N 1
ATOM 2520 C CA . GLY A 1 326 ? -8.841 13.890 -4.911 1.00 98.38 326 GLY A CA 1
ATOM 2521 C C . GLY A 1 326 ? -8.743 14.070 -3.394 1.00 98.38 326 GLY A C 1
ATOM 2522 O O . GLY A 1 326 ? -9.225 13.228 -2.641 1.00 98.38 326 GLY A O 1
ATOM 2523 N N . ILE A 1 327 ? -8.141 15.163 -2.923 1.00 98.50 327 ILE A N 1
ATOM 2524 C CA . ILE A 1 327 ? -8.055 15.477 -1.484 1.00 98.50 327 ILE A CA 1
ATOM 2525 C C . ILE A 1 327 ? -8.903 16.710 -1.172 1.00 98.50 327 ILE A C 1
ATOM 2527 O O . ILE A 1 327 ? -8.655 17.775 -1.733 1.00 98.50 327 ILE A O 1
ATOM 2531 N N . ILE A 1 328 ? -9.868 16.572 -0.264 1.00 98.56 328 ILE A N 1
ATOM 2532 C CA . ILE A 1 328 ? -10.773 17.629 0.197 1.00 98.56 328 ILE A CA 1
ATOM 2533 C C . ILE A 1 328 ? -10.397 17.997 1.636 1.00 98.56 328 ILE A C 1
ATOM 2535 O O . ILE A 1 328 ? -10.608 17.217 2.565 1.00 98.56 328 ILE A O 1
ATOM 2539 N N . GLY A 1 329 ? -9.871 19.208 1.821 1.00 97.56 329 GLY A N 1
ATOM 2540 C CA . GLY A 1 329 ? -9.350 19.703 3.093 1.00 97.56 329 GLY A CA 1
ATOM 2541 C C . GLY A 1 329 ? -7.865 19.381 3.251 1.00 97.56 329 GLY A C 1
ATOM 2542 O O . GLY A 1 329 ? -7.478 18.240 3.475 1.00 97.56 329 GLY A O 1
ATOM 2543 N N . LEU A 1 330 ? -7.017 20.406 3.179 1.00 96.31 330 LEU A N 1
ATOM 2544 C CA . LEU A 1 330 ? -5.553 20.313 3.205 1.00 96.31 330 LEU A CA 1
ATOM 2545 C C . LEU A 1 330 ? -4.975 20.791 4.545 1.00 96.31 330 LEU A C 1
ATOM 2547 O O . LEU A 1 330 ? -3.877 21.343 4.627 1.00 96.31 330 LEU A O 1
ATOM 2551 N N . GLY A 1 331 ? -5.726 20.551 5.624 1.00 92.56 331 GLY A N 1
ATOM 2552 C CA . GLY A 1 331 ? -5.220 20.648 6.990 1.00 92.56 331 GLY A CA 1
ATOM 2553 C C . GLY A 1 331 ? -4.252 19.507 7.328 1.00 92.56 331 GLY A C 1
ATOM 2554 O O . GLY A 1 331 ? -3.841 18.730 6.470 1.00 92.56 331 GLY A O 1
ATOM 2555 N N . LYS A 1 332 ? -3.921 19.357 8.620 1.00 91.31 332 LYS A N 1
ATOM 2556 C CA . LYS A 1 332 ? -2.979 18.325 9.102 1.00 91.31 332 LYS A CA 1
ATOM 2557 C C . LYS A 1 332 ? -3.277 16.929 8.530 1.00 91.31 332 LYS A C 1
ATOM 2559 O O . LYS A 1 332 ? -2.370 16.302 7.998 1.00 91.31 332 LYS A O 1
ATOM 2564 N N . MET A 1 333 ? -4.523 16.460 8.636 1.00 93.88 333 MET A N 1
ATOM 2565 C CA . MET A 1 333 ? -4.883 15.104 8.198 1.00 93.88 333 MET A CA 1
ATOM 2566 C C . MET A 1 333 ? -4.888 14.958 6.678 1.00 93.88 333 MET A C 1
ATOM 2568 O O . MET A 1 333 ? -4.352 13.979 6.176 1.00 93.88 333 MET A O 1
ATOM 2572 N N . GLY A 1 334 ? -5.384 15.952 5.936 1.00 95.69 334 GLY A N 1
ATOM 2573 C CA . GLY A 1 334 ? -5.316 15.936 4.472 1.00 95.69 334 GLY A CA 1
ATOM 2574 C C . GLY A 1 334 ? -3.888 15.824 3.943 1.00 95.69 334 GLY A C 1
ATOM 2575 O O . GLY A 1 334 ? -3.638 15.071 3.007 1.00 95.69 334 GLY A O 1
ATOM 2576 N N . LEU A 1 335 ? -2.930 16.509 4.580 1.00 94.25 335 LEU A N 1
ATOM 2577 C CA . LEU A 1 335 ? -1.512 16.410 4.222 1.00 94.25 335 LEU A CA 1
ATOM 2578 C C . LEU A 1 335 ? -0.899 15.048 4.570 1.00 94.25 335 LEU A C 1
ATOM 2580 O O . LEU A 1 335 ? -0.113 14.528 3.778 1.00 94.25 335 LEU A O 1
ATOM 2584 N N . VAL A 1 336 ? -1.251 14.466 5.723 1.00 93.94 336 VAL A N 1
ATOM 2585 C CA . VAL A 1 336 ? -0.817 13.107 6.101 1.00 93.94 336 VAL A CA 1
ATOM 2586 C C . VAL A 1 336 ? -1.325 12.100 5.070 1.00 93.94 336 VAL A C 1
ATOM 2588 O O . VAL A 1 336 ? -0.521 11.379 4.486 1.00 93.94 336 VAL A O 1
ATOM 2591 N N . HIS A 1 337 ? -2.623 12.131 4.756 1.00 96.44 337 HIS A N 1
ATOM 2592 C CA . HIS A 1 337 ? -3.232 11.242 3.764 1.00 96.44 337 HIS A CA 1
ATOM 2593 C C . HIS A 1 337 ? -2.636 11.415 2.376 1.00 96.44 337 HIS A C 1
ATOM 2595 O O . HIS A 1 337 ? -2.279 10.431 1.737 1.00 96.44 337 HIS A O 1
ATOM 2601 N N . ALA A 1 338 ? -2.460 12.653 1.915 1.00 94.88 338 ALA A N 1
ATOM 2602 C CA . ALA A 1 338 ? -1.836 12.918 0.623 1.00 94.88 338 ALA A CA 1
ATOM 2603 C C . ALA A 1 338 ? -0.390 12.395 0.562 1.00 94.88 338 ALA A C 1
ATOM 2605 O O . ALA A 1 338 ? 0.037 11.882 -0.472 1.00 94.88 338 ALA A O 1
ATOM 2606 N N . SER A 1 339 ? 0.354 12.477 1.667 1.00 92.69 339 SER A N 1
ATOM 2607 C CA . SER A 1 339 ? 1.722 11.954 1.752 1.00 92.69 339 SER A CA 1
ATOM 2608 C C . SER A 1 339 ? 1.749 10.424 1.711 1.00 92.69 339 SER A C 1
ATOM 2610 O O . SER A 1 339 ? 2.537 9.857 0.958 1.00 92.69 339 SER A O 1
ATOM 2612 N N . VAL A 1 340 ? 0.856 9.756 2.454 1.00 94.12 340 VAL A N 1
ATOM 2613 C CA . VAL A 1 340 ? 0.704 8.291 2.420 1.00 94.12 340 VAL A CA 1
ATOM 2614 C C . VAL A 1 340 ? 0.301 7.830 1.018 1.00 94.12 340 VAL A C 1
ATOM 2616 O O . VAL A 1 340 ? 0.982 6.998 0.426 1.00 94.12 340 VAL A O 1
ATOM 2619 N N . LEU A 1 341 ? -0.752 8.419 0.441 1.00 94.06 341 LEU A N 1
ATOM 2620 C CA . LEU A 1 341 ? -1.258 8.083 -0.894 1.00 94.06 341 LEU A CA 1
ATOM 2621 C C . LEU A 1 341 ? -0.209 8.266 -1.992 1.00 94.06 341 LEU A C 1
ATOM 2623 O O . LEU A 1 341 ? -0.162 7.461 -2.915 1.00 94.06 341 LEU A O 1
ATOM 2627 N N . SER A 1 342 ? 0.646 9.287 -1.885 1.00 89.44 342 SER A N 1
ATOM 2628 C CA . SER A 1 342 ? 1.731 9.525 -2.850 1.00 89.44 342 SER A CA 1
ATOM 2629 C C . SER A 1 342 ? 2.788 8.416 -2.851 1.00 89.44 342 SER A C 1
ATOM 2631 O O . SER A 1 342 ? 3.518 8.279 -3.830 1.00 89.44 342 SER A O 1
ATOM 2633 N N . ALA A 1 343 ? 2.879 7.636 -1.771 1.00 88.12 343 ALA A N 1
ATOM 2634 C CA . ALA A 1 343 ? 3.780 6.496 -1.648 1.00 88.12 343 ALA A CA 1
ATOM 2635 C C . ALA A 1 343 ? 3.094 5.143 -1.930 1.00 88.12 343 ALA A C 1
ATOM 2637 O O . ALA A 1 343 ? 3.783 4.128 -2.056 1.00 88.12 343 ALA A O 1
ATOM 2638 N N . LEU A 1 344 ? 1.760 5.101 -2.052 1.00 88.81 344 LEU A N 1
ATOM 2639 C CA . LEU A 1 344 ? 1.031 3.876 -2.382 1.00 88.81 344 LEU A CA 1
ATOM 2640 C C . LEU A 1 344 ? 1.107 3.558 -3.881 1.00 88.81 344 LEU A C 1
ATOM 2642 O O . LEU A 1 344 ? 0.952 4.420 -4.746 1.00 88.81 344 LEU A O 1
ATOM 2646 N N . SER A 1 345 ? 1.290 2.275 -4.198 1.00 85.12 345 SER A N 1
ATOM 2647 C CA . SER A 1 345 ? 1.271 1.794 -5.583 1.00 85.12 345 SER A CA 1
ATOM 2648 C C . SER A 1 345 ? -0.124 1.938 -6.191 1.00 85.12 345 SER A C 1
ATOM 2650 O O . SER A 1 345 ? -1.136 1.613 -5.567 1.00 85.12 345 SER A O 1
ATOM 2652 N N . GLY A 1 346 ? -0.176 2.396 -7.439 1.00 88.75 346 GLY A N 1
ATOM 2653 C CA . GLY A 1 346 ? -1.385 2.485 -8.246 1.00 88.75 346 GLY A CA 1
ATOM 2654 C C . GLY A 1 346 ? -2.357 3.554 -7.781 1.00 88.75 346 GLY A C 1
ATOM 2655 O O . GLY A 1 346 ? -3.561 3.401 -7.980 1.00 88.75 346 GLY A O 1
ATOM 2656 N N . VAL A 1 347 ? -1.845 4.595 -7.130 1.00 92.88 347 VAL A N 1
ATOM 2657 C CA . VAL A 1 347 ? -2.610 5.753 -6.683 1.00 92.88 347 VAL A CA 1
ATOM 2658 C C . VAL A 1 347 ? -2.062 6.990 -7.367 1.00 92.88 347 VAL A C 1
ATOM 2660 O O . VAL A 1 347 ? -0.856 7.214 -7.410 1.00 92.88 347 VAL A O 1
ATOM 2663 N N . LYS A 1 348 ? -2.960 7.817 -7.892 1.00 91.69 348 LYS A N 1
ATOM 2664 C CA . LYS A 1 348 ? -2.615 9.083 -8.521 1.00 91.69 348 LYS A CA 1
ATOM 2665 C C . LYS A 1 348 ? -3.433 10.206 -7.904 1.00 91.69 348 LYS A C 1
ATOM 2667 O O . LYS A 1 348 ? -4.636 10.284 -8.127 1.00 91.69 348 LYS A O 1
ATOM 2672 N N . ILE A 1 349 ? -2.781 11.120 -7.191 1.00 94.88 349 ILE A N 1
ATOM 2673 C CA . ILE A 1 349 ? -3.443 12.342 -6.721 1.00 94.88 349 ILE A CA 1
ATOM 2674 C C . ILE A 1 349 ? -3.643 13.273 -7.921 1.00 94.88 349 ILE A C 1
ATOM 2676 O O . ILE A 1 349 ? -2.677 13.640 -8.588 1.00 94.88 349 ILE A O 1
ATOM 2680 N N . THR A 1 350 ? -4.892 13.622 -8.228 1.00 95.00 350 THR A N 1
ATOM 2681 C CA . THR A 1 350 ? -5.257 14.385 -9.442 1.00 95.00 350 THR A CA 1
ATOM 2682 C C . THR A 1 350 ? -5.899 15.733 -9.161 1.00 95.00 350 THR A C 1
ATOM 2684 O O . THR A 1 350 ? -5.870 16.592 -10.036 1.00 95.00 350 THR A O 1
ATOM 2687 N N . ALA A 1 351 ? -6.432 15.947 -7.959 1.00 97.81 351 ALA A N 1
ATOM 2688 C CA . ALA A 1 351 ? -7.040 17.212 -7.574 1.00 97.81 351 ALA A CA 1
ATOM 2689 C C . ALA A 1 351 ? -6.863 17.467 -6.075 1.00 97.81 351 ALA A C 1
ATOM 2691 O O . ALA A 1 351 ? -6.891 16.542 -5.261 1.00 97.81 351 ALA A O 1
ATOM 2692 N N . LEU A 1 352 ? -6.701 18.735 -5.711 1.00 98.12 352 LEU A N 1
ATOM 2693 C CA . LEU A 1 352 ? -6.600 19.208 -4.333 1.00 98.12 352 LEU A CA 1
ATOM 2694 C C . LEU A 1 352 ? -7.635 20.306 -4.129 1.00 98.12 352 LEU A C 1
ATOM 2696 O O . LEU A 1 352 ? -7.724 21.221 -4.945 1.00 98.12 352 LEU A O 1
ATOM 2700 N N . PHE A 1 353 ? -8.383 20.244 -3.038 1.00 98.31 353 PHE A N 1
ATOM 2701 C CA . PHE A 1 353 ? -9.366 21.254 -2.682 1.00 98.31 353 PHE A CA 1
ATOM 2702 C C . PHE A 1 353 ? -9.156 21.735 -1.252 1.00 98.31 353 PHE A C 1
ATOM 2704 O O . PHE A 1 353 ? -9.085 20.940 -0.313 1.00 98.31 353 PHE A O 1
ATOM 2711 N N . ASP A 1 354 ? -9.113 23.053 -1.089 1.00 97.88 354 ASP A N 1
ATOM 2712 C CA . ASP A 1 354 ? -9.264 23.709 0.204 1.00 97.88 354 ASP A CA 1
ATOM 2713 C C . ASP A 1 354 ? -9.919 25.080 0.003 1.00 97.88 354 ASP A C 1
ATOM 2715 O O . ASP A 1 354 ? -9.630 25.788 -0.966 1.00 97.88 354 ASP A O 1
ATOM 2719 N N . VAL A 1 355 ? -10.786 25.475 0.935 1.00 95.62 355 VAL A N 1
ATOM 2720 C CA . VAL A 1 355 ? -11.422 26.802 0.923 1.00 95.62 355 VAL A CA 1
ATOM 2721 C C . VAL A 1 355 ? -10.398 27.922 1.118 1.00 95.62 355 VAL A C 1
ATOM 2723 O O . VAL A 1 355 ? -10.602 29.044 0.659 1.00 95.62 355 VAL A O 1
ATOM 2726 N N . ASN A 1 356 ? -9.280 27.631 1.785 1.00 95.06 356 ASN A N 1
ATOM 2727 C CA . ASN A 1 356 ? -8.209 28.576 2.024 1.00 95.06 356 ASN A CA 1
ATOM 2728 C C . ASN A 1 356 ? -7.098 28.430 0.975 1.00 95.06 356 ASN A C 1
ATOM 2730 O O . ASN A 1 356 ? -6.209 27.588 1.092 1.00 95.06 356 ASN A O 1
ATOM 2734 N N . ALA A 1 357 ? -7.074 29.330 -0.008 1.00 94.81 357 ALA A N 1
ATOM 2735 C CA . ALA A 1 357 ? -6.052 29.343 -1.056 1.00 94.81 357 ALA A CA 1
ATOM 2736 C C . ALA A 1 357 ? -4.603 29.474 -0.538 1.00 94.81 357 ALA A C 1
ATOM 2738 O O . ALA A 1 357 ? -3.672 29.090 -1.251 1.00 94.81 357 ALA A O 1
ATOM 2739 N N . SER A 1 358 ? -4.383 29.989 0.682 1.00 93.56 358 SER A N 1
ATOM 2740 C CA . SER A 1 358 ? -3.030 30.209 1.212 1.00 93.56 358 SER A CA 1
ATOM 2741 C C . SER A 1 358 ? -2.267 28.913 1.496 1.00 93.56 358 SER A C 1
ATOM 2743 O O . SER A 1 358 ? -1.036 28.916 1.480 1.00 93.56 358 SER A O 1
ATOM 2745 N N . VAL A 1 359 ? -2.962 27.781 1.668 1.00 93.31 359 VAL A N 1
ATOM 2746 C CA . VAL A 1 359 ? -2.317 26.480 1.925 1.00 93.31 359 VAL A CA 1
ATOM 2747 C C . VAL A 1 359 ? -1.636 25.894 0.684 1.00 93.31 359 VAL A C 1
ATOM 2749 O O . VAL A 1 359 ? -0.789 25.008 0.810 1.00 93.31 359 VAL A O 1
ATOM 2752 N N . ARG A 1 360 ? -1.951 26.406 -0.517 1.00 93.25 360 ARG A N 1
ATOM 2753 C CA . ARG A 1 360 ? -1.422 25.919 -1.803 1.00 93.25 360 ARG A CA 1
ATOM 2754 C C . ARG A 1 360 ? 0.105 25.852 -1.822 1.00 93.25 360 ARG A C 1
ATOM 2756 O O . ARG A 1 360 ? 0.669 24.844 -2.238 1.00 93.25 360 ARG A O 1
ATOM 2763 N N . GLY A 1 361 ? 0.770 26.915 -1.361 1.00 88.69 361 GLY A N 1
ATOM 2764 C CA . GLY A 1 361 ? 2.233 26.988 -1.336 1.00 88.69 361 GLY A CA 1
ATOM 2765 C C . GLY A 1 361 ? 2.850 25.880 -0.481 1.00 88.69 361 GLY A C 1
ATOM 2766 O O . GLY A 1 361 ? 3.758 25.185 -0.934 1.00 88.69 361 GLY A O 1
ATOM 2767 N N . SER A 1 362 ? 2.297 25.659 0.715 1.00 87.31 362 SER A N 1
ATOM 2768 C CA . SER A 1 362 ? 2.742 24.611 1.637 1.00 87.31 362 SER A CA 1
ATOM 2769 C C . SER A 1 362 ? 2.581 23.218 1.031 1.00 87.31 362 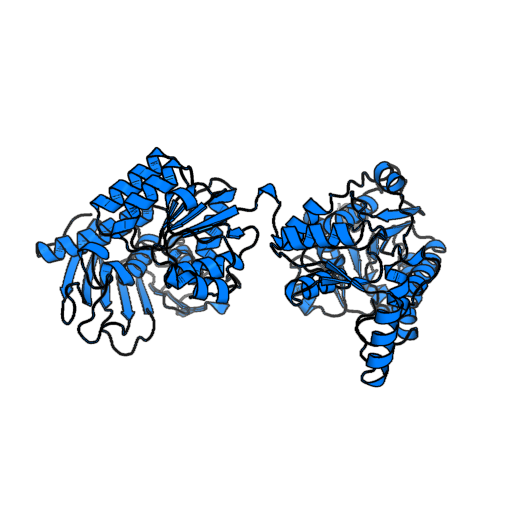SER A C 1
ATOM 2771 O O . SER A 1 362 ? 3.521 22.429 1.050 1.00 87.31 362 SER A O 1
ATOM 2773 N N . VAL A 1 363 ? 1.431 22.930 0.419 1.00 89.88 363 VAL A N 1
ATOM 2774 C CA . VAL A 1 363 ? 1.153 21.626 -0.207 1.00 89.88 363 VAL A CA 1
ATOM 2775 C C . VAL A 1 363 ? 2.126 21.344 -1.359 1.00 89.88 363 VAL A C 1
ATOM 2777 O O . VAL A 1 363 ? 2.720 20.269 -1.429 1.00 89.88 363 VAL A O 1
ATOM 2780 N N . TYR A 1 364 ? 2.367 22.333 -2.223 1.00 89.94 364 TYR A N 1
ATOM 2781 C CA . TYR A 1 364 ? 3.305 22.190 -3.340 1.00 89.94 364 TYR A CA 1
ATOM 2782 C C . TYR A 1 364 ? 4.759 22.055 -2.874 1.00 89.94 364 TYR A C 1
ATOM 2784 O O . TYR A 1 364 ? 5.532 21.326 -3.501 1.00 89.94 364 TYR A O 1
ATOM 2792 N N . SER A 1 365 ? 5.13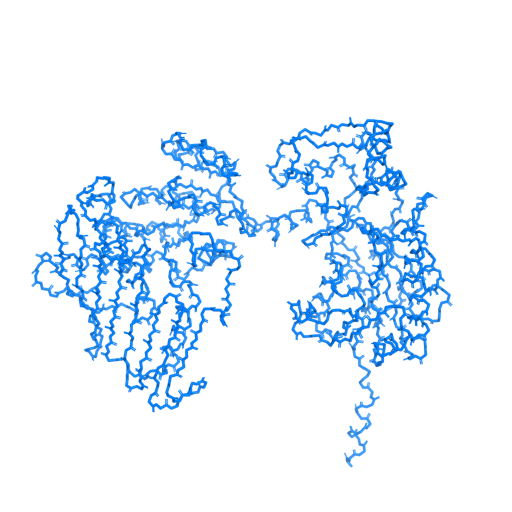2 22.716 -1.770 1.00 85.81 365 SER A N 1
ATOM 2793 C CA . SER A 1 365 ? 6.467 22.593 -1.167 1.00 85.81 365 SER A CA 1
ATOM 2794 C C . SER A 1 365 ? 6.754 21.186 -0.631 1.00 85.81 365 SER A C 1
ATOM 2796 O O . SER A 1 365 ? 7.901 20.751 -0.651 1.00 85.81 365 SER A O 1
ATOM 2798 N N . LEU A 1 366 ? 5.707 20.442 -0.251 1.00 83.62 366 LEU A N 1
ATOM 2799 C CA . LEU A 1 366 ? 5.782 19.033 0.151 1.00 83.62 366 LEU A CA 1
ATOM 2800 C C . LEU A 1 366 ? 5.847 18.066 -1.045 1.00 83.62 366 LEU A C 1
ATOM 2802 O O . LEU A 1 366 ? 5.919 16.858 -0.857 1.00 83.62 366 LEU A O 1
ATOM 2806 N N . GLY A 1 367 ? 5.820 18.578 -2.281 1.00 83.56 367 GLY A N 1
ATOM 2807 C CA . GLY A 1 367 ? 5.919 17.772 -3.501 1.00 83.56 367 GLY A CA 1
ATOM 2808 C C . GLY A 1 367 ? 4.586 17.264 -4.057 1.00 83.56 367 GLY A C 1
ATOM 2809 O O . GLY A 1 367 ? 4.582 16.649 -5.122 1.00 83.56 367 GLY A O 1
ATOM 2810 N N . ILE A 1 368 ? 3.454 17.571 -3.416 1.00 86.12 368 ILE A N 1
ATOM 2811 C CA . ILE A 1 368 ? 2.115 17.187 -3.888 1.00 86.12 368 ILE A CA 1
ATOM 2812 C C . ILE A 1 368 ? 1.646 18.224 -4.919 1.00 86.12 368 ILE A C 1
ATOM 2814 O O . ILE A 1 368 ? 1.143 19.283 -4.559 1.00 86.12 368 ILE A O 1
ATOM 2818 N N . LYS A 1 369 ? 1.847 17.950 -6.215 1.00 82.00 369 LYS A N 1
ATOM 2819 C CA . LYS A 1 369 ? 1.686 18.935 -7.311 1.00 82.00 369 LYS A CA 1
ATOM 2820 C C . LYS A 1 369 ? 0.436 18.742 -8.180 1.00 82.00 369 LYS A C 1
ATOM 2822 O O . LYS A 1 369 ? 0.464 19.023 -9.377 1.00 82.00 369 LYS A O 1
ATOM 2827 N N . ALA A 1 370 ? -0.655 18.264 -7.596 1.00 91.88 370 ALA A N 1
ATOM 2828 C CA . ALA A 1 370 ? -1.934 18.183 -8.297 1.00 91.88 370 ALA A CA 1
ATOM 2829 C C . ALA A 1 370 ? -2.619 19.569 -8.398 1.00 91.88 370 ALA A C 1
ATOM 2831 O O . ALA A 1 370 ? -2.393 20.416 -7.530 1.00 91.88 370 ALA A O 1
ATOM 2832 N N . PRO A 1 371 ? -3.443 19.817 -9.437 1.00 94.94 371 PRO A N 1
ATOM 2833 C CA . PRO A 1 371 ? -4.254 21.026 -9.560 1.00 94.94 371 PRO A CA 1
ATOM 2834 C C . PRO A 1 371 ? -5.014 21.377 -8.275 1.00 94.94 371 PRO A C 1
ATOM 2836 O O . PRO A 1 371 ? -5.652 20.519 -7.664 1.00 94.94 371 PRO A O 1
ATOM 2839 N N . PHE A 1 372 ? -4.929 22.647 -7.875 1.00 97.19 372 PHE A N 1
ATOM 2840 C CA . PHE A 1 372 ? -5.540 23.175 -6.658 1.00 97.19 372 PHE A CA 1
ATOM 2841 C C . PHE A 1 372 ? -6.794 23.986 -6.981 1.00 97.19 372 PHE A C 1
ATOM 2843 O O . PHE A 1 372 ? -6.727 24.950 -7.748 1.00 97.19 372 PHE A O 1
ATOM 2850 N N . PHE A 1 373 ? -7.892 23.672 -6.302 1.00 98.12 373 PHE A N 1
ATOM 2851 C CA . PHE A 1 373 ? -9.198 24.296 -6.471 1.00 98.12 373 PHE A CA 1
ATOM 2852 C C . PHE A 1 373 ? -9.692 24.908 -5.157 1.00 98.12 373 PHE A C 1
ATOM 2854 O O . PHE A 1 373 ? -9.473 24.363 -4.077 1.00 98.12 373 PHE A O 1
ATOM 2861 N N . THR A 1 374 ? -10.391 26.037 -5.261 1.00 97.62 374 THR A N 1
ATOM 2862 C CA . THR A 1 374 ? -11.144 26.662 -4.155 1.00 97.62 374 THR A CA 1
ATOM 2863 C C . THR A 1 374 ? -12.657 26.524 -4.326 1.00 97.62 374 THR A C 1
ATOM 2865 O O . THR A 1 374 ? -13.410 26.838 -3.410 1.00 97.62 374 THR A O 1
ATOM 2868 N N . SER A 1 375 ? -13.108 26.060 -5.495 1.00 97.56 375 SER A N 1
ATOM 2869 C CA . SER A 1 375 ? -14.493 25.692 -5.787 1.00 97.56 375 SER A CA 1
ATOM 2870 C C . SER A 1 375 ? -14.619 24.176 -5.712 1.00 97.56 375 SER A C 1
ATOM 2872 O O . SER A 1 375 ? -13.848 23.455 -6.349 1.00 97.56 375 SER A O 1
ATOM 2874 N N . LEU A 1 376 ? -15.573 23.691 -4.913 1.00 97.44 376 LEU A N 1
ATOM 2875 C CA . LEU A 1 376 ? -15.806 22.254 -4.786 1.00 97.44 376 LEU A CA 1
ATOM 2876 C C . LEU A 1 376 ? -16.370 21.680 -6.089 1.00 97.44 376 LEU A C 1
ATOM 2878 O O . LEU A 1 376 ? -16.029 20.563 -6.450 1.00 97.44 376 LEU A O 1
ATOM 2882 N N . ASP A 1 377 ? -17.176 22.447 -6.820 1.00 96.94 377 ASP A N 1
ATOM 2883 C CA . ASP A 1 377 ? -17.783 21.972 -8.064 1.00 96.94 377 ASP A CA 1
ATOM 2884 C C . ASP A 1 377 ? -16.721 21.863 -9.183 1.00 96.94 377 ASP A C 1
ATOM 2886 O O . ASP A 1 377 ? -16.686 20.864 -9.897 1.00 96.94 377 ASP A O 1
ATOM 2890 N N . ASP A 1 378 ? -15.759 22.797 -9.255 1.00 97.50 378 ASP A N 1
ATOM 2891 C CA . ASP A 1 378 ? -14.623 22.707 -10.197 1.00 97.50 378 ASP A CA 1
ATOM 2892 C C . ASP A 1 378 ? -13.702 21.517 -9.877 1.00 97.50 378 ASP A C 1
ATOM 2894 O O . ASP A 1 378 ? -13.166 20.862 -10.778 1.00 97.50 378 ASP A O 1
ATOM 2898 N N . PHE A 1 379 ? -13.517 21.238 -8.580 1.00 98.38 379 PHE A N 1
ATOM 2899 C CA . PHE A 1 379 ? -12.786 20.067 -8.099 1.00 98.38 379 PHE A CA 1
ATOM 2900 C C . PHE A 1 379 ? -13.501 18.766 -8.483 1.00 98.38 379 PHE A C 1
ATOM 2902 O O . PHE A 1 379 ? -12.855 17.838 -8.966 1.00 98.38 379 PHE A O 1
ATOM 2909 N N . LEU A 1 380 ? -14.822 18.695 -8.295 1.00 97.88 380 LEU A N 1
ATOM 2910 C CA . LEU A 1 380 ? -15.625 17.515 -8.630 1.00 97.88 380 LEU A CA 1
ATOM 2911 C C . LEU A 1 380 ? -15.748 17.296 -10.146 1.00 97.88 380 LEU A C 1
ATOM 2913 O O . LEU A 1 380 ? -15.962 16.168 -10.575 1.00 97.88 380 LEU A O 1
ATOM 2917 N N . GLY A 1 381 ? -15.532 18.336 -10.958 1.00 96.06 381 GLY A N 1
ATOM 2918 C CA . GLY A 1 381 ? -15.417 18.226 -12.416 1.00 96.06 381 GLY A CA 1
ATOM 2919 C C . GLY A 1 381 ? -14.127 17.557 -12.917 1.00 96.06 381 GLY A C 1
ATOM 2920 O O . GLY A 1 381 ? -13.977 17.344 -14.121 1.00 96.06 381 GLY A O 1
ATOM 2921 N N . GLN A 1 382 ? -13.175 17.237 -12.033 1.00 96.69 382 GLN A N 1
ATOM 2922 C CA . GLN A 1 382 ? -11.941 16.536 -12.400 1.00 96.69 382 GLN A CA 1
ATOM 2923 C C . GLN A 1 382 ? -12.168 15.021 -12.562 1.00 96.69 382 GLN A C 1
ATOM 2925 O O . GLN A 1 382 ? -13.076 14.458 -11.953 1.00 96.69 382 GLN A O 1
ATOM 2930 N N . PRO A 1 383 ? -11.329 14.313 -13.346 1.00 93.25 383 PRO A N 1
ATOM 2931 C CA . PRO A 1 383 ? -11.432 12.861 -13.490 1.00 93.25 383 PRO A CA 1
ATOM 2932 C C . PRO A 1 383 ? -10.969 12.145 -12.209 1.00 93.25 383 PRO A C 1
ATOM 2934 O O . PRO A 1 383 ? -9.782 11.836 -12.064 1.00 93.25 383 PRO A O 1
ATOM 2937 N N . LEU A 1 384 ? -11.912 11.883 -11.304 1.00 97.50 384 LEU A N 1
ATOM 2938 C CA . LEU A 1 384 ? -11.714 11.264 -9.992 1.00 97.50 384 LEU A CA 1
ATOM 2939 C C . LEU A 1 384 ? -12.397 9.892 -9.918 1.00 97.50 384 LEU A C 1
ATOM 2941 O O . LEU A 1 384 ? -13.503 9.726 -10.417 1.00 97.50 384 LEU A O 1
ATOM 2945 N N . ASP A 1 385 ? -11.753 8.940 -9.243 1.00 97.69 385 ASP A N 1
ATOM 2946 C CA . ASP A 1 385 ? -12.343 7.645 -8.873 1.00 97.69 385 ASP A CA 1
ATOM 2947 C C . ASP A 1 385 ? -12.707 7.616 -7.374 1.00 97.69 385 ASP A C 1
ATOM 2949 O O . ASP A 1 385 ? -13.651 6.946 -6.952 1.00 97.69 385 ASP A O 1
ATOM 2953 N N . ALA A 1 386 ? -11.951 8.355 -6.553 1.00 98.38 386 ALA A N 1
ATOM 2954 C CA . ALA A 1 386 ? -12.139 8.428 -5.110 1.00 98.38 386 ALA A CA 1
ATOM 2955 C C . ALA A 1 386 ? -11.734 9.791 -4.529 1.00 98.38 386 ALA A C 1
ATOM 2957 O O . ALA A 1 386 ? -10.934 10.525 -5.115 1.00 98.38 386 ALA A O 1
ATOM 2958 N N . VAL A 1 387 ? -12.234 10.108 -3.335 1.00 98.75 387 VAL A N 1
ATOM 2959 C CA . VAL A 1 387 ? -11.873 11.315 -2.581 1.00 98.75 387 VAL A CA 1
ATOM 2960 C C . VAL A 1 387 ? -11.531 11.010 -1.126 1.00 98.75 387 VAL A C 1
ATOM 2962 O O . VAL A 1 387 ? -12.148 10.157 -0.492 1.00 98.75 387 VAL A O 1
ATOM 2965 N N . ILE A 1 388 ? -10.567 11.753 -0.585 1.00 98.69 388 ILE A N 1
ATOM 2966 C CA . ILE A 1 388 ? -10.301 11.837 0.853 1.00 98.69 388 ILE A CA 1
ATOM 2967 C C . ILE A 1 388 ? -10.995 13.083 1.397 1.00 98.69 388 ILE A C 1
ATOM 2969 O O . ILE A 1 388 ? -10.693 14.194 0.964 1.00 98.69 388 ILE A O 1
ATOM 2973 N N . VAL A 1 389 ? -11.900 12.910 2.354 1.00 98.56 389 VAL A N 1
ATOM 2974 C CA . VAL A 1 389 ? -12.675 13.970 3.005 1.00 98.56 389 VAL A CA 1
ATOM 2975 C C . VAL A 1 389 ? -12.088 14.223 4.393 1.00 98.56 389 VAL A C 1
ATOM 2977 O O . VAL A 1 389 ? -12.419 13.534 5.354 1.00 98.56 389 VAL A O 1
ATOM 2980 N N . ALA A 1 390 ? -11.199 15.213 4.495 1.00 97.75 390 ALA A N 1
ATOM 2981 C CA . ALA A 1 390 ? -10.460 15.581 5.706 1.00 97.75 390 ALA A CA 1
ATOM 2982 C C . ALA A 1 390 ? -10.843 16.988 6.208 1.00 97.75 390 ALA A C 1
ATOM 2984 O O . ALA A 1 390 ? -9.996 17.863 6.418 1.00 97.75 390 ALA A O 1
ATOM 2985 N N . VAL A 1 391 ? -12.145 17.207 6.396 1.00 96.62 391 VAL A N 1
ATOM 2986 C CA . VAL A 1 391 ? -12.744 18.479 6.837 1.00 96.62 391 VAL A CA 1
ATOM 2987 C C . VAL A 1 391 ? -13.264 18.392 8.279 1.00 96.62 391 VAL A C 1
ATOM 2989 O O . VAL A 1 391 ? -13.365 17.296 8.828 1.00 96.62 391 VAL A O 1
ATOM 2992 N N . PRO A 1 392 ? -13.613 19.518 8.932 1.00 96.06 392 PRO A N 1
ATOM 2993 C CA . PRO A 1 392 ? -14.318 19.458 10.208 1.00 96.06 392 PRO A CA 1
ATOM 2994 C C . PRO A 1 392 ? -15.653 18.682 10.097 1.00 96.06 392 PRO A C 1
ATOM 2996 O O . PRO A 1 392 ? -16.364 18.879 9.107 1.00 96.06 392 PRO A O 1
ATOM 2999 N N . PRO A 1 393 ? -16.041 17.874 11.109 1.00 96.00 393 PRO A N 1
ATOM 3000 C CA . PRO A 1 393 ? -17.158 16.923 11.002 1.00 96.00 393 PRO A CA 1
ATOM 3001 C C . PRO A 1 393 ? -18.515 17.527 10.617 1.00 96.00 393 PRO A C 1
ATOM 3003 O O . PRO A 1 393 ? -19.329 16.870 9.974 1.00 96.00 393 PRO A O 1
ATOM 3006 N N . ALA A 1 394 ? -18.765 18.792 10.967 1.00 96.31 394 ALA A N 1
ATOM 3007 C CA . ALA A 1 394 ? -19.998 19.494 10.602 1.00 96.31 394 ALA A CA 1
ATOM 3008 C C . ALA A 1 394 ? -20.211 19.676 9.087 1.00 96.31 394 ALA A C 1
ATOM 3010 O O . ALA A 1 394 ? -21.337 19.916 8.658 1.00 96.31 394 ALA A O 1
ATOM 3011 N N . PHE A 1 395 ? -19.155 19.574 8.275 1.00 96.56 395 PHE A N 1
ATOM 3012 C CA . PHE A 1 395 ? -19.232 19.729 6.818 1.00 96.56 395 PHE A CA 1
ATOM 3013 C C . PHE A 1 395 ? -19.228 18.391 6.071 1.00 96.56 395 PHE A C 1
ATOM 3015 O O . PHE A 1 395 ? -19.400 18.369 4.853 1.00 96.56 395 PHE A O 1
ATOM 3022 N N . THR A 1 396 ? -19.036 17.273 6.775 1.00 96.94 396 THR A N 1
ATOM 3023 C CA . THR A 1 396 ? -18.860 15.962 6.147 1.00 96.94 396 THR A CA 1
ATOM 3024 C C . THR A 1 396 ? -20.085 15.540 5.346 1.00 96.94 396 THR A C 1
ATOM 3026 O O . THR A 1 396 ? -19.936 15.124 4.203 1.00 96.94 396 THR A O 1
ATOM 3029 N N . ALA A 1 397 ? -21.297 15.688 5.890 1.00 96.94 397 ALA A N 1
ATOM 3030 C CA . ALA A 1 397 ? -22.515 15.226 5.221 1.00 96.94 397 ALA A CA 1
ATOM 3031 C C . ALA A 1 397 ? -22.803 15.965 3.904 1.00 96.94 397 ALA A C 1
ATOM 3033 O O . ALA A 1 397 ? -23.150 15.335 2.908 1.00 96.94 397 ALA A O 1
ATOM 3034 N N . SER A 1 398 ? -22.619 17.290 3.869 1.00 96.81 398 SER A N 1
ATOM 3035 C CA . SER A 1 398 ? -22.862 18.081 2.656 1.00 96.81 398 SER A CA 1
ATOM 3036 C C . SER A 1 398 ? -21.831 17.800 1.561 1.00 96.81 398 SER A C 1
ATOM 3038 O O . SER A 1 398 ? -22.176 17.774 0.380 1.00 96.81 398 SER A O 1
ATOM 3040 N N . ILE A 1 399 ? -20.576 17.553 1.940 1.00 97.94 399 ILE A N 1
ATOM 3041 C CA . ILE A 1 399 ? -19.526 17.139 1.003 1.00 97.94 399 ILE A CA 1
ATOM 3042 C C . ILE A 1 399 ? -19.771 15.708 0.523 1.00 97.94 399 ILE A C 1
ATOM 3044 O O . ILE A 1 399 ? -19.648 15.452 -0.674 1.00 97.94 399 ILE A O 1
ATOM 3048 N N . ALA A 1 400 ? -20.150 14.799 1.424 1.00 97.88 400 ALA A N 1
ATOM 3049 C CA . ALA A 1 400 ? -20.433 13.410 1.092 1.00 97.88 400 ALA A CA 1
ATOM 3050 C C . ALA A 1 400 ? -21.572 13.293 0.072 1.00 97.88 400 ALA A C 1
ATOM 3052 O O . ALA A 1 400 ? -21.427 12.549 -0.891 1.00 97.88 400 ALA A O 1
ATOM 3053 N N . GLU A 1 401 ? -22.646 14.078 0.220 1.00 98.06 401 GLU A N 1
ATOM 3054 C CA . GLU A 1 401 ? -23.743 14.126 -0.760 1.00 98.06 401 GLU A CA 1
ATOM 3055 C C . GLU A 1 401 ? -23.234 14.511 -2.152 1.00 98.06 401 GLU A C 1
ATOM 3057 O O . GLU A 1 401 ? -23.478 13.809 -3.132 1.00 98.06 401 GLU A O 1
ATOM 3062 N N . LYS A 1 402 ? -22.459 15.599 -2.243 1.00 98.12 402 LYS A N 1
ATOM 3063 C CA . LYS A 1 402 ? -21.908 16.058 -3.523 1.00 98.12 402 LYS A CA 1
ATOM 3064 C C . LYS A 1 402 ? -20.962 15.034 -4.151 1.00 98.12 402 LYS A C 1
ATOM 3066 O O . LYS A 1 402 ? -21.018 14.825 -5.359 1.00 98.12 402 LYS A O 1
ATOM 3071 N N . CYS A 1 403 ? -20.106 14.392 -3.358 1.00 98.25 403 CYS A N 1
ATOM 3072 C CA . CYS A 1 403 ? -19.166 13.386 -3.858 1.00 98.25 403 CYS A CA 1
ATOM 3073 C C . CYS A 1 403 ? -19.894 12.113 -4.319 1.00 98.25 403 CYS A C 1
ATOM 3075 O O . CYS A 1 403 ? -19.609 11.598 -5.399 1.00 98.25 403 CYS A O 1
ATOM 3077 N N . ALA A 1 404 ? -20.870 11.641 -3.539 1.00 97.56 404 ALA A N 1
ATOM 3078 C CA . ALA A 1 404 ? -21.670 10.464 -3.863 1.00 97.56 404 ALA A CA 1
ATOM 3079 C C . ALA A 1 404 ? -22.529 10.673 -5.121 1.00 97.56 404 ALA A C 1
ATOM 3081 O O . ALA A 1 404 ? -22.627 9.762 -5.941 1.00 97.56 404 ALA A O 1
ATOM 3082 N N . ALA A 1 405 ? -23.061 11.882 -5.333 1.00 97.38 405 ALA A N 1
ATOM 3083 C CA . ALA A 1 405 ? -23.780 12.247 -6.556 1.00 97.38 405 ALA A CA 1
ATOM 3084 C C . ALA A 1 405 ? -22.909 12.155 -7.828 1.00 97.38 405 ALA A C 1
ATOM 3086 O O . ALA A 1 405 ? -23.434 11.937 -8.917 1.00 97.38 405 ALA A O 1
ATOM 3087 N N . HIS A 1 406 ? -21.582 12.269 -7.693 1.00 97.56 406 HIS A N 1
ATOM 3088 C CA . HIS A 1 406 ? -20.615 12.053 -8.778 1.00 97.56 406 HIS A CA 1
ATOM 3089 C C . HIS A 1 406 ? -20.129 10.591 -8.865 1.00 97.56 406 HIS A C 1
ATOM 3091 O O . HIS A 1 406 ? -19.233 10.286 -9.647 1.00 97.56 406 HIS A O 1
ATOM 3097 N N . GLY A 1 407 ? -20.693 9.678 -8.065 1.00 97.12 407 GLY A N 1
ATOM 3098 C CA . GLY A 1 407 ? -20.308 8.265 -8.028 1.00 97.12 407 GLY A CA 1
ATOM 3099 C C . GLY A 1 407 ? -18.926 8.004 -7.420 1.00 97.12 407 GLY A C 1
ATOM 3100 O O . GLY A 1 407 ? -18.357 6.937 -7.646 1.00 97.12 407 GLY A O 1
ATOM 3101 N N . LEU A 1 408 ? -18.372 8.962 -6.670 1.00 98.19 408 LEU A N 1
ATOM 3102 C CA . LEU A 1 408 ? -17.018 8.870 -6.126 1.00 98.19 408 LEU A CA 1
ATOM 3103 C C . LEU A 1 408 ? -16.987 8.004 -4.868 1.00 98.19 408 LEU A C 1
ATOM 3105 O O . LEU A 1 408 ? -17.798 8.178 -3.955 1.00 98.19 408 LEU A O 1
ATOM 3109 N N . ALA A 1 409 ? -15.996 7.115 -4.781 1.00 98.38 409 ALA A N 1
ATOM 3110 C CA . ALA A 1 409 ? -15.683 6.453 -3.522 1.00 98.38 409 ALA A CA 1
ATOM 3111 C C . ALA A 1 409 ? -15.129 7.464 -2.507 1.00 98.38 409 ALA A C 1
ATOM 3113 O O . ALA A 1 409 ? -14.440 8.415 -2.875 1.00 98.38 409 ALA A O 1
ATOM 3114 N N . MET A 1 410 ? -15.395 7.258 -1.220 1.00 98.31 410 MET A N 1
ATOM 3115 C CA . MET A 1 410 ? -15.048 8.224 -0.179 1.00 98.31 410 MET A CA 1
ATOM 3116 C C . MET A 1 410 ? -14.265 7.587 0.959 1.00 98.31 410 MET A C 1
ATOM 3118 O O . MET A 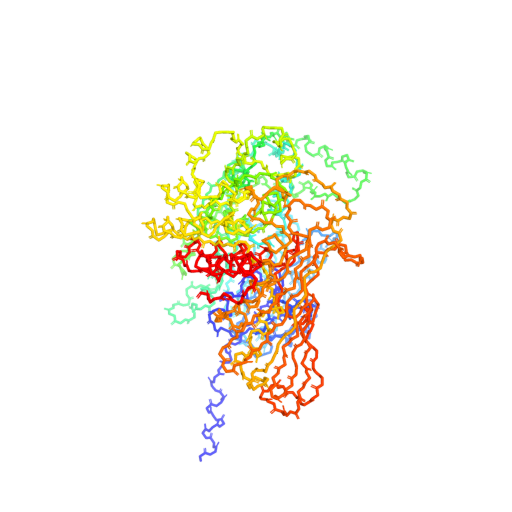1 410 ? -14.659 6.571 1.519 1.00 98.31 410 MET A O 1
ATOM 3122 N N . PHE A 1 411 ? -13.187 8.240 1.358 1.00 98.75 411 PHE A N 1
ATOM 3123 C CA . PHE A 1 411 ? -12.568 8.033 2.655 1.00 98.75 411 PHE A CA 1
ATOM 3124 C C . PHE A 1 411 ? -12.900 9.235 3.533 1.00 98.75 411 PHE A C 1
ATOM 3126 O O . PHE A 1 411 ? -12.534 10.359 3.194 1.00 98.75 411 PHE A O 1
ATOM 3133 N N . ILE A 1 412 ? -13.606 9.021 4.636 1.00 98.44 412 ILE A N 1
ATOM 3134 C CA . ILE A 1 412 ? -14.104 10.086 5.505 1.00 98.44 412 ILE A CA 1
ATOM 3135 C C . ILE A 1 412 ? -13.309 10.085 6.807 1.00 98.44 412 ILE A C 1
ATOM 3137 O O . ILE A 1 412 ? -13.326 9.101 7.539 1.00 98.44 412 ILE A O 1
ATOM 3141 N N . GLU A 1 413 ? -12.631 11.187 7.124 1.00 97.62 413 GLU A N 1
ATOM 3142 C CA . GLU A 1 413 ? -11.946 11.328 8.412 1.00 97.62 413 GLU A CA 1
ATOM 3143 C C . GLU A 1 413 ? -12.911 11.237 9.599 1.00 97.62 413 GLU A C 1
ATOM 3145 O O . GLU A 1 413 ? -14.058 11.679 9.531 1.00 97.62 413 GLU A O 1
ATOM 3150 N N . LYS A 1 414 ? -12.418 10.696 10.715 1.00 95.75 414 LYS A N 1
ATOM 3151 C CA . LYS A 1 414 ? -13.196 10.553 11.948 1.00 95.75 414 LYS A CA 1
ATOM 3152 C C . LYS A 1 414 ? -13.286 11.869 12.746 1.00 95.75 414 LYS A C 1
ATOM 3154 O O . LYS A 1 414 ? -12.350 12.678 12.726 1.00 95.75 414 LYS A O 1
ATOM 3159 N N . PRO A 1 415 ? -14.326 12.038 13.586 1.00 96.31 415 PRO A N 1
ATOM 3160 C CA . PRO A 1 415 ? -15.521 11.193 13.687 1.00 96.31 415 PRO A CA 1
ATOM 3161 C C . PRO A 1 415 ? -16.394 11.306 12.432 1.00 96.31 415 PRO A C 1
ATOM 3163 O O . PRO A 1 415 ? -16.314 12.305 11.721 1.00 96.31 415 PRO A O 1
ATOM 3166 N N . LEU A 1 416 ? -17.235 10.295 12.179 1.00 96.94 416 LEU A N 1
ATOM 3167 C CA . LEU A 1 416 ? -18.067 10.230 10.969 1.00 96.94 416 LEU A CA 1
ATOM 3168 C C . LEU A 1 416 ? -18.880 11.519 10.750 1.00 96.94 416 LEU A C 1
ATOM 3170 O O . LEU A 1 416 ? -19.006 11.984 9.620 1.00 96.94 416 LEU A O 1
ATOM 3174 N N . ALA A 1 417 ? -19.414 12.102 11.826 1.00 96.88 417 ALA A N 1
ATOM 3175 C CA . ALA A 1 417 ? -20.098 13.388 11.794 1.00 96.88 417 ALA A CA 1
ATOM 3176 C C . ALA A 1 417 ? -20.013 14.110 13.148 1.00 96.88 417 ALA A C 1
ATOM 3178 O O . ALA A 1 417 ? -19.485 13.589 14.128 1.00 96.88 417 ALA A O 1
ATOM 3179 N N . ASN A 1 418 ? -20.562 15.324 13.214 1.00 96.19 418 ASN A N 1
ATOM 3180 C CA . ASN A 1 418 ? -20.716 16.080 14.461 1.00 96.19 418 ASN A CA 1
ATOM 3181 C C . ASN A 1 418 ? -21.982 15.710 15.265 1.00 96.19 418 ASN A C 1
ATOM 3183 O O . ASN A 1 418 ? -22.170 16.236 16.358 1.00 96.19 418 ASN A O 1
ATOM 3187 N N . SER A 1 419 ? -22.866 14.859 14.742 1.00 96.75 419 SER A N 1
ATOM 3188 C CA . SER A 1 419 ? -24.048 14.361 15.456 1.00 96.75 419 SER A CA 1
ATOM 3189 C C . SER A 1 419 ? -24.521 13.028 14.884 1.00 96.75 419 SER A C 1
ATOM 3191 O O . SER A 1 419 ? -24.212 12.686 13.737 1.00 96.75 419 SER A O 1
ATOM 3193 N N . LEU A 1 420 ? -25.320 12.290 15.659 1.00 96.69 420 LEU A N 1
ATOM 3194 C CA . LEU A 1 420 ? -25.921 11.044 15.182 1.00 96.69 420 LEU A CA 1
ATOM 3195 C C . LEU A 1 420 ? -26.857 11.243 13.975 1.00 96.69 420 LEU A C 1
ATOM 3197 O O . LEU A 1 420 ? -26.856 10.425 13.059 1.00 96.69 420 LEU A O 1
ATOM 3201 N N . GLU A 1 421 ? -27.609 12.346 13.931 1.00 97.31 421 GLU A N 1
ATOM 3202 C CA . GLU A 1 421 ? -28.486 12.678 12.797 1.00 97.31 421 GLU A CA 1
ATOM 3203 C C . GLU A 1 421 ? -27.683 12.850 11.498 1.00 97.31 421 GLU A C 1
ATOM 3205 O O . GLU A 1 421 ? -28.046 12.315 10.453 1.00 97.31 421 GLU A O 1
ATOM 3210 N N . GLN A 1 422 ? -26.558 13.567 11.557 1.00 97.69 422 GLN A N 1
ATOM 3211 C CA . GLN A 1 422 ? -25.695 13.775 10.392 1.00 97.69 422 GLN A CA 1
ATOM 3212 C C . GLN A 1 422 ? -24.979 12.483 9.976 1.00 97.69 422 GLN A C 1
ATOM 3214 O O . GLN A 1 422 ? -24.843 12.219 8.784 1.00 97.69 422 GLN A O 1
ATOM 3219 N N . ALA A 1 423 ? -24.585 11.637 10.931 1.00 97.88 423 ALA A N 1
ATOM 3220 C CA . ALA A 1 423 ? -24.041 10.315 10.625 1.00 97.88 423 ALA A CA 1
ATOM 3221 C C . ALA A 1 423 ? -25.077 9.401 9.945 1.00 97.88 423 ALA A C 1
ATOM 3223 O O . ALA A 1 423 ? -24.728 8.691 9.003 1.00 97.88 423 ALA A O 1
ATOM 3224 N N . CYS A 1 424 ? -26.345 9.460 10.372 1.00 98.00 424 CYS A N 1
ATOM 3225 C CA . CYS A 1 424 ? -27.461 8.763 9.723 1.00 98.00 424 CYS A CA 1
ATOM 3226 C C . CYS A 1 424 ? -27.614 9.220 8.268 1.00 98.00 424 CYS A C 1
ATOM 3228 O O . CYS A 1 424 ? -27.632 8.395 7.358 1.00 98.00 424 CYS A O 1
ATOM 3230 N N . LYS A 1 425 ? -27.592 10.540 8.030 1.00 98.12 425 LYS A N 1
ATOM 3231 C CA . LYS A 1 425 ? -27.618 11.104 6.671 1.00 98.12 425 LYS A CA 1
ATOM 3232 C C . LYS A 1 425 ? -26.472 10.566 5.818 1.00 98.12 425 LYS A C 1
ATOM 3234 O O . LYS A 1 425 ? -26.721 10.091 4.721 1.00 98.12 425 LYS A O 1
ATOM 3239 N N . ILE A 1 426 ? -25.231 10.561 6.311 1.00 98.19 426 ILE A N 1
ATOM 3240 C CA . ILE A 1 426 ? -24.087 10.019 5.548 1.00 98.19 426 ILE A CA 1
ATOM 3241 C C . ILE A 1 426 ? -24.299 8.540 5.195 1.00 98.19 426 ILE A C 1
ATOM 3243 O O . ILE A 1 426 ? -24.014 8.130 4.070 1.00 98.19 426 ILE A O 1
ATOM 3247 N N . GLN A 1 427 ? -24.831 7.740 6.121 1.00 97.19 427 GLN A N 1
ATOM 3248 C CA . GLN A 1 427 ? -25.162 6.341 5.857 1.00 97.19 427 GLN A CA 1
ATOM 3249 C C . GLN A 1 427 ? -26.217 6.196 4.753 1.00 97.19 427 GLN A C 1
ATOM 3251 O O . GLN A 1 427 ? -26.022 5.409 3.827 1.00 97.19 427 GLN A O 1
ATOM 3256 N N . GLU A 1 428 ? -27.298 6.974 4.810 1.00 97.69 428 GLU A N 1
ATOM 3257 C CA . GLU A 1 428 ? -28.341 6.985 3.780 1.00 97.69 428 GLU A CA 1
ATOM 3258 C C . GLU A 1 428 ? -27.793 7.392 2.408 1.00 97.69 428 GLU A C 1
ATOM 3260 O O . GLU A 1 428 ? -28.125 6.764 1.404 1.00 97.69 428 GLU A O 1
ATOM 3265 N N . ILE A 1 429 ? -26.921 8.403 2.363 1.00 97.69 429 ILE A N 1
ATOM 3266 C CA . ILE A 1 429 ? -26.271 8.891 1.139 1.00 97.69 429 ILE A CA 1
ATOM 3267 C C . ILE A 1 429 ? -25.462 7.774 0.479 1.00 97.69 429 ILE A C 1
ATOM 3269 O O . ILE A 1 429 ? -25.604 7.527 -0.721 1.00 97.69 429 ILE A O 1
ATOM 3273 N N . VAL A 1 430 ? -24.634 7.083 1.263 1.00 95.62 430 VAL A N 1
ATOM 3274 C CA . VAL A 1 430 ? -23.762 6.008 0.775 1.00 95.62 430 VAL A CA 1
ATOM 3275 C C . VAL A 1 430 ? -24.573 4.807 0.300 1.00 95.62 430 VAL A C 1
ATOM 3277 O O . VAL A 1 430 ? -24.277 4.260 -0.762 1.00 95.62 430 VAL A O 1
ATOM 3280 N N . LEU A 1 431 ? -25.623 4.428 1.037 1.00 94.81 431 LEU A N 1
ATOM 3281 C CA . LEU A 1 431 ? -26.529 3.349 0.636 1.00 94.81 431 LEU A CA 1
ATOM 3282 C C . LEU A 1 431 ? -27.290 3.693 -0.649 1.00 94.81 431 LEU A C 1
ATOM 3284 O O . LEU A 1 431 ? -27.390 2.852 -1.539 1.00 94.81 431 LEU A O 1
ATOM 3288 N N . ARG A 1 432 ? -27.790 4.929 -0.768 1.00 97.00 432 ARG A N 1
ATOM 3289 C CA . ARG A 1 432 ? -28.545 5.404 -1.937 1.00 97.00 432 ARG A CA 1
ATOM 3290 C C . ARG A 1 432 ? -27.703 5.396 -3.210 1.00 97.00 432 ARG A C 1
ATOM 3292 O O . ARG A 1 432 ? -28.195 4.979 -4.252 1.00 97.00 432 ARG A O 1
ATOM 3299 N N . HIS A 1 433 ? -26.460 5.864 -3.128 1.00 96.38 433 HIS A N 1
ATOM 3300 C CA . HIS A 1 433 ? -25.574 5.978 -4.290 1.00 96.38 433 HIS A CA 1
ATOM 3301 C C . HIS A 1 433 ? -24.739 4.716 -4.548 1.00 96.38 433 HIS A C 1
ATOM 3303 O O . HIS A 1 433 ? -24.102 4.617 -5.593 1.00 96.38 433 HIS A O 1
ATOM 3309 N N . ASN A 1 434 ? -24.748 3.748 -3.623 1.00 95.06 434 ASN A N 1
ATOM 3310 C CA . ASN A 1 434 ? -23.993 2.497 -3.713 1.00 95.06 434 ASN A CA 1
ATOM 3311 C C . ASN A 1 434 ? -22.489 2.716 -3.987 1.00 95.06 434 ASN A C 1
ATOM 3313 O O . ASN A 1 434 ? -21.887 2.078 -4.853 1.00 95.06 434 ASN A O 1
ATOM 3317 N N . VAL A 1 435 ? -21.887 3.652 -3.250 1.00 95.31 435 VAL A N 1
ATOM 3318 C CA . VAL A 1 435 ? -20.460 3.995 -3.353 1.00 95.31 435 VAL A CA 1
ATOM 3319 C C . VAL A 1 435 ? -19.649 3.330 -2.242 1.00 95.31 435 VAL A C 1
ATOM 3321 O O . VAL A 1 435 ? -20.134 3.129 -1.128 1.00 95.31 435 VAL A O 1
ATOM 3324 N N . VAL A 1 436 ? -18.384 3.006 -2.522 1.00 97.44 436 VAL A N 1
ATOM 3325 C CA . VAL A 1 436 ? -17.448 2.526 -1.492 1.00 97.44 436 VAL A CA 1
ATOM 3326 C C . VAL A 1 436 ? -17.147 3.681 -0.538 1.00 97.44 436 VAL A C 1
ATOM 3328 O O . VAL A 1 436 ? -16.676 4.728 -0.979 1.00 97.44 436 VAL A O 1
ATOM 3331 N N . ALA A 1 437 ? -17.390 3.495 0.761 1.00 97.44 437 ALA A N 1
ATOM 3332 C CA . ALA A 1 437 ? -17.121 4.518 1.765 1.00 97.44 437 ALA A CA 1
ATOM 3333 C C . ALA A 1 437 ? -16.440 3.940 3.016 1.00 97.44 437 ALA A C 1
ATOM 3335 O O . ALA A 1 437 ? -17.022 3.105 3.713 1.00 97.44 437 ALA A O 1
ATOM 3336 N N . ALA A 1 438 ? -15.222 4.406 3.292 1.00 98.12 438 ALA A N 1
ATOM 3337 C CA . ALA A 1 438 ? -14.438 4.095 4.486 1.00 98.12 438 ALA A CA 1
ATOM 3338 C C . ALA A 1 438 ? -14.460 5.252 5.485 1.00 98.12 438 ALA A C 1
ATOM 3340 O O . ALA A 1 438 ? -14.627 6.410 5.097 1.00 98.12 438 ALA A O 1
ATOM 3341 N N . VAL A 1 439 ? -14.259 4.935 6.764 1.00 98.25 439 VAL A N 1
ATOM 3342 C CA . VAL A 1 439 ? -14.149 5.924 7.843 1.00 98.25 439 VAL A CA 1
ATOM 3343 C C . VAL A 1 439 ? -12.794 5.775 8.523 1.00 98.25 439 VAL A C 1
ATOM 3345 O O . VAL A 1 439 ? -12.426 4.653 8.853 1.00 98.25 439 VAL A O 1
ATOM 3348 N N . GLY A 1 440 ? -12.100 6.898 8.738 1.00 97.19 440 GLY A N 1
ATOM 3349 C CA . GLY A 1 440 ? -10.708 7.002 9.189 1.00 97.19 440 GLY A CA 1
ATOM 3350 C C . GLY A 1 440 ? -10.445 6.574 10.632 1.00 97.19 440 GLY A C 1
ATOM 3351 O O . GLY A 1 440 ? -9.979 7.372 11.448 1.00 97.19 440 GLY A O 1
ATOM 3352 N N . TYR A 1 441 ? -10.770 5.329 10.967 1.00 97.12 441 TYR A N 1
ATOM 3353 C CA . TYR A 1 441 ? -10.396 4.675 12.213 1.00 97.12 441 TYR A CA 1
ATOM 3354 C C . TYR A 1 441 ? -9.292 3.655 11.926 1.00 97.12 441 TYR A C 1
ATOM 3356 O O . TYR A 1 441 ? -9.543 2.473 11.699 1.00 97.12 441 TYR A O 1
ATOM 3364 N N . MET A 1 442 ? -8.049 4.124 12.009 1.00 94.62 442 MET A N 1
ATOM 3365 C CA . MET A 1 442 ? -6.855 3.350 11.673 1.00 94.62 442 MET A CA 1
ATOM 3366 C C . MET A 1 442 ? -6.495 2.235 12.670 1.00 94.62 442 MET A C 1
ATOM 3368 O O . MET A 1 442 ? -5.844 1.268 12.286 1.00 94.62 442 MET A O 1
ATOM 3372 N N . TYR A 1 443 ? -6.906 2.325 13.943 1.00 94.50 443 TYR A N 1
ATOM 3373 C CA . TYR A 1 443 ? -6.521 1.346 14.978 1.00 94.50 443 TYR A CA 1
ATOM 3374 C C . TYR A 1 443 ? -6.950 -0.096 14.657 1.00 94.50 443 TYR A C 1
ATOM 3376 O O . TYR A 1 443 ? -6.095 -0.976 14.731 1.00 94.50 443 TYR A O 1
ATOM 3384 N N . PRO A 1 444 ? -8.194 -0.363 14.205 1.00 95.81 444 PRO A N 1
ATOM 3385 C CA . PRO A 1 444 ? -8.583 -1.672 13.682 1.00 95.81 444 PRO A CA 1
ATOM 3386 C C . PRO A 1 444 ? -7.648 -2.263 12.617 1.00 95.81 444 PRO A C 1
ATOM 3388 O O . PRO A 1 444 ? -7.580 -3.480 12.504 1.00 95.81 444 PRO A O 1
ATOM 3391 N N . TYR A 1 445 ? -6.919 -1.453 11.843 1.00 94.50 445 TYR A N 1
ATOM 3392 C CA . TYR A 1 445 ? -5.984 -1.941 10.822 1.00 94.50 445 TYR A CA 1
ATOM 3393 C C . TYR A 1 445 ? -4.587 -2.281 11.366 1.00 94.50 445 TYR A C 1
ATOM 3395 O O . TYR A 1 445 ? -3.802 -2.892 10.645 1.00 94.50 445 TYR A O 1
ATOM 3403 N N . ARG A 1 446 ? -4.264 -1.925 12.618 1.00 93.19 446 ARG A N 1
ATOM 3404 C CA . ARG A 1 446 ? -2.954 -2.212 13.225 1.00 93.19 446 ARG A CA 1
ATOM 3405 C C . ARG A 1 446 ? -2.771 -3.710 13.448 1.00 93.19 446 ARG A C 1
ATOM 3407 O O . ARG A 1 446 ? -3.679 -4.391 13.933 1.00 93.19 446 ARG A O 1
ATOM 3414 N N . SER A 1 447 ? -1.566 -4.212 13.193 1.00 92.94 447 SER A N 1
ATOM 3415 C CA . SER A 1 447 ? -1.275 -5.649 13.269 1.00 92.94 447 SER A CA 1
ATOM 3416 C C . SER A 1 447 ? -1.479 -6.222 14.674 1.00 92.94 447 SER A C 1
ATOM 3418 O O . SER A 1 447 ? -1.982 -7.335 14.814 1.00 92.94 447 SER A O 1
ATOM 3420 N N . LEU A 1 448 ? -1.171 -5.456 15.728 1.00 95.00 448 LEU A N 1
ATOM 3421 C CA . LEU A 1 448 ? -1.428 -5.871 17.115 1.00 95.00 448 LEU A CA 1
ATOM 3422 C C . LEU A 1 448 ? -2.926 -5.982 17.431 1.00 95.00 448 LEU A C 1
ATOM 3424 O O . LEU A 1 448 ? -3.341 -6.924 18.102 1.00 95.00 448 LEU A O 1
ATOM 3428 N N . VAL A 1 449 ? -3.748 -5.069 16.908 1.00 96.50 449 VAL A N 1
ATOM 3429 C CA . VAL A 1 449 ? -5.208 -5.092 17.101 1.00 96.50 449 VAL A CA 1
ATOM 3430 C C . VAL A 1 449 ? -5.824 -6.269 16.344 1.00 96.50 449 VAL A C 1
ATOM 3432 O O . VAL A 1 449 ? -6.638 -7.006 16.902 1.00 96.50 449 VAL A O 1
ATOM 3435 N N . GLN A 1 450 ? -5.380 -6.512 15.107 1.00 95.62 450 GLN A N 1
ATOM 3436 C CA . GLN A 1 450 ? -5.737 -7.712 14.342 1.00 95.62 450 GLN A CA 1
ATOM 3437 C C . GLN A 1 450 ? -5.337 -8.981 15.102 1.00 95.62 450 GLN A C 1
ATOM 3439 O O . GLN A 1 450 ? -6.139 -9.904 15.245 1.00 95.62 450 GLN A O 1
ATOM 3444 N N . LYS A 1 451 ? -4.136 -9.004 15.694 1.00 95.88 451 LYS A N 1
ATOM 3445 C CA . LYS A 1 451 ? -3.678 -10.149 16.479 1.00 95.88 451 LYS A CA 1
ATOM 3446 C C . LYS A 1 451 ? -4.512 -10.373 17.738 1.00 95.88 451 LYS A C 1
ATOM 3448 O O . LYS A 1 451 ? -4.841 -11.515 18.060 1.00 95.88 451 LYS A O 1
ATOM 3453 N N . ALA A 1 452 ? -4.878 -9.303 18.440 1.00 97.50 452 ALA A N 1
ATOM 3454 C CA . ALA A 1 452 ? -5.783 -9.376 19.579 1.00 97.50 452 ALA A CA 1
ATOM 3455 C C . ALA A 1 452 ? -7.152 -9.939 19.160 1.00 97.50 452 ALA A C 1
ATOM 3457 O O . ALA A 1 452 ? -7.669 -10.829 19.835 1.00 97.50 452 ALA A O 1
ATOM 3458 N N . LYS A 1 453 ? -7.695 -9.509 18.011 1.00 97.50 453 LYS A N 1
ATOM 3459 C CA . LYS A 1 453 ? -8.945 -10.048 17.454 1.00 97.50 453 LYS A CA 1
ATOM 3460 C C . LYS A 1 453 ? -8.853 -11.548 17.179 1.00 97.50 453 LYS A C 1
ATOM 3462 O O . LYS A 1 453 ? -9.729 -12.287 17.614 1.00 97.50 453 LYS A O 1
ATOM 3467 N N . GLU A 1 454 ? -7.777 -12.009 16.539 1.00 96.50 454 GLU A N 1
ATOM 3468 C CA . GLU A 1 454 ? -7.539 -13.440 16.299 1.00 96.50 454 GLU A CA 1
ATOM 3469 C C . GLU A 1 454 ? -7.536 -14.257 17.602 1.00 96.50 454 GLU A C 1
ATOM 3471 O O . GLU A 1 454 ? -8.122 -15.338 17.665 1.00 96.50 454 GLU A O 1
ATOM 3476 N N . ILE A 1 455 ? -6.880 -13.746 18.650 1.00 96.56 455 ILE A N 1
ATOM 3477 C CA . ILE A 1 455 ? -6.790 -14.410 19.958 1.00 96.56 455 ILE A CA 1
ATOM 3478 C C . ILE A 1 455 ? -8.171 -14.515 20.620 1.00 96.56 455 ILE A C 1
ATOM 3480 O O . ILE A 1 455 ? -8.513 -15.564 21.178 1.00 96.56 455 ILE A O 1
ATOM 3484 N N . LEU A 1 456 ? -8.960 -13.438 20.568 1.00 96.50 456 LEU A N 1
ATOM 3485 C CA . LEU A 1 456 ? -10.312 -13.411 21.124 1.00 96.50 456 LEU A CA 1
ATOM 3486 C C . LEU A 1 456 ? -11.251 -14.345 20.350 1.00 96.50 456 LEU A C 1
ATOM 3488 O O . LEU A 1 456 ? -11.941 -15.152 20.971 1.00 96.50 456 LEU A O 1
ATOM 3492 N N . ASP A 1 457 ? -11.214 -14.313 19.017 1.00 96.12 457 ASP A N 1
ATOM 3493 C CA . ASP A 1 457 ? -12.043 -15.163 18.150 1.00 96.12 457 ASP A CA 1
ATOM 3494 C C . ASP A 1 457 ? -11.722 -16.650 18.300 1.00 96.12 457 ASP A C 1
ATOM 3496 O O . ASP A 1 457 ? -12.609 -17.500 18.232 1.00 96.12 457 ASP A O 1
ATOM 3500 N N . ALA A 1 458 ? -10.457 -16.981 18.566 1.00 95.25 458 ALA A N 1
ATOM 3501 C CA . ALA A 1 458 ? -10.035 -18.341 18.879 1.00 95.25 458 ALA A CA 1
ATOM 3502 C C . ALA A 1 458 ? -10.499 -18.821 20.274 1.00 95.25 458 ALA A C 1
ATOM 3504 O O . ALA A 1 458 ? -10.222 -19.964 20.655 1.00 95.25 458 ALA A O 1
ATOM 3505 N N . GLY A 1 459 ? -11.182 -17.975 21.056 1.00 95.75 459 GLY A N 1
ATOM 3506 C CA . GLY A 1 459 ? -11.706 -18.314 22.379 1.00 95.75 459 GLY A CA 1
ATOM 3507 C C . GLY A 1 459 ? -10.608 -18.600 23.405 1.00 95.75 459 GLY A C 1
ATOM 3508 O O . GLY A 1 459 ? -10.809 -19.389 24.335 1.00 95.75 459 GLY A O 1
ATOM 3509 N N . VAL A 1 460 ? -9.422 -18.005 23.231 1.00 96.50 460 VAL A N 1
ATOM 3510 C CA . VAL A 1 460 ? -8.242 -18.295 24.062 1.00 96.50 460 VAL A CA 1
ATOM 3511 C C . VAL A 1 460 ? -8.479 -17.897 25.522 1.00 96.50 460 VAL A C 1
ATOM 3513 O O . VAL A 1 460 ? -8.112 -18.651 26.427 1.00 96.50 460 VAL A O 1
ATOM 3516 N N . LEU A 1 461 ? -9.155 -16.767 25.753 1.00 96.31 461 LEU A N 1
ATOM 3517 C CA . LEU A 1 461 ? -9.509 -16.280 27.092 1.00 96.31 461 LEU A CA 1
ATOM 3518 C C . LEU A 1 461 ? -10.737 -16.975 27.707 1.00 96.31 461 LEU A C 1
ATOM 3520 O O . LEU A 1 461 ? -11.025 -16.755 28.882 1.00 96.31 461 LEU A O 1
ATOM 3524 N N . GLY A 1 462 ? -11.441 -17.833 26.962 1.00 94.75 462 GLY A N 1
ATOM 3525 C CA . GLY A 1 462 ? -12.754 -18.336 27.375 1.00 94.75 462 GLY A CA 1
ATOM 3526 C C . GLY A 1 462 ? -13.809 -17.227 27.365 1.00 94.75 462 GLY A C 1
ATOM 3527 O O . GLY A 1 462 ? -13.715 -16.289 26.571 1.00 94.75 462 GLY A O 1
ATOM 3528 N N . LYS A 1 463 ? -14.817 -17.330 28.238 1.00 94.75 463 LYS A N 1
ATOM 3529 C CA . LYS A 1 463 ? -15.826 -16.277 28.384 1.00 94.75 463 LYS A CA 1
ATOM 3530 C C . LYS A 1 463 ? -15.184 -15.005 28.943 1.00 94.75 463 LYS A C 1
ATOM 3532 O O . LYS A 1 463 ? -14.393 -15.067 29.883 1.00 94.75 463 LYS A O 1
ATOM 3537 N N . ILE A 1 464 ? -15.511 -13.862 28.345 1.00 96.25 464 ILE A N 1
ATOM 3538 C CA . ILE A 1 464 ? -15.030 -12.549 28.790 1.00 96.25 464 ILE A CA 1
ATOM 3539 C C . ILE A 1 464 ? -15.841 -12.123 30.017 1.00 96.25 464 ILE A C 1
ATOM 3541 O O . ILE A 1 464 ? -17.059 -12.261 30.022 1.00 96.25 464 ILE A O 1
ATOM 3545 N N . ASN A 1 465 ? -15.166 -11.589 31.035 1.00 93.56 465 ASN A N 1
ATOM 3546 C CA . ASN A 1 465 ? -15.771 -11.143 32.292 1.00 93.56 465 ASN A CA 1
ATOM 3547 C C . ASN A 1 465 ? -15.826 -9.612 32.379 1.00 93.56 465 ASN A C 1
ATOM 3549 O O . ASN A 1 465 ? -16.847 -9.038 32.759 1.00 93.56 465 ASN A O 1
ATOM 3553 N N . SER A 1 466 ? -14.721 -8.948 32.036 1.00 97.19 466 SER A N 1
ATOM 3554 C CA . SER A 1 466 ? -14.578 -7.493 32.120 1.00 97.19 466 SER A CA 1
ATOM 3555 C C . SER A 1 466 ? -13.474 -6.980 31.201 1.00 97.19 466 SER A C 1
ATOM 3557 O O . SER A 1 466 ? -12.639 -7.747 30.713 1.00 97.19 466 SER A O 1
ATOM 3559 N N . PHE A 1 467 ? -13.453 -5.668 30.977 1.00 97.75 467 PHE A N 1
ATOM 3560 C CA . PHE A 1 467 ? -12.334 -5.003 30.318 1.00 97.75 467 PHE A CA 1
ATOM 3561 C C . PHE A 1 467 ? -12.114 -3.583 30.847 1.00 97.75 467 PHE A C 1
ATOM 3563 O O . PHE A 1 467 ? -13.022 -2.939 31.371 1.00 97.75 467 PHE A O 1
ATOM 3570 N N . GLU A 1 468 ? -10.900 -3.079 30.694 1.00 98.56 468 GLU A N 1
ATOM 3571 C CA . GLU A 1 468 ? -10.516 -1.724 31.076 1.00 98.56 468 GLU A CA 1
ATOM 3572 C C . GLU A 1 468 ? -9.766 -1.072 29.923 1.00 98.56 468 GLU A C 1
ATOM 3574 O O . GLU A 1 468 ? -8.794 -1.629 29.419 1.00 98.56 468 GLU A O 1
ATOM 3579 N N . GLY A 1 469 ? -10.234 0.097 29.494 1.00 97.94 469 GLY A N 1
ATOM 3580 C CA . GLY A 1 469 ? -9.649 0.866 28.406 1.00 97.94 469 GLY A CA 1
ATOM 3581 C C . GLY A 1 469 ? -9.254 2.273 28.843 1.00 97.94 469 GLY A C 1
ATOM 3582 O O . GLY A 1 469 ? -9.941 2.914 29.645 1.00 97.94 469 GLY A O 1
ATOM 3583 N N . SER A 1 470 ? -8.176 2.794 28.270 1.00 97.69 470 SER A N 1
ATOM 3584 C CA . SER A 1 470 ? -7.741 4.175 28.477 1.00 97.69 470 SER A CA 1
ATOM 3585 C C . SER A 1 470 ? -7.274 4.833 27.187 1.00 97.69 470 SER A C 1
ATOM 3587 O O . SER A 1 470 ? -6.566 4.209 26.403 1.00 97.69 470 SER A O 1
ATOM 3589 N N . ALA A 1 471 ? -7.641 6.099 26.994 1.00 97.25 471 ALA A N 1
ATOM 3590 C CA . ALA A 1 471 ? -7.187 6.945 25.896 1.00 97.25 471 ALA A CA 1
ATOM 3591 C C . ALA A 1 471 ? -6.712 8.292 26.451 1.00 97.25 471 ALA A C 1
ATOM 3593 O O . ALA A 1 471 ? -7.537 9.127 26.847 1.00 97.25 471 ALA A O 1
ATOM 3594 N N . PHE A 1 472 ? -5.395 8.504 26.488 1.00 96.75 472 PHE A N 1
ATOM 3595 C CA . PHE A 1 472 ? -4.789 9.675 27.122 1.00 96.75 472 PHE A CA 1
ATOM 3596 C C . PHE A 1 472 ? -3.911 10.485 26.175 1.00 96.75 472 PHE A C 1
ATOM 3598 O O . PHE A 1 472 ? -3.183 9.935 25.356 1.00 96.75 472 PHE A O 1
ATOM 3605 N N . VAL A 1 473 ? -3.976 11.812 26.298 1.00 94.38 473 VAL A N 1
ATOM 3606 C CA . VAL A 1 473 ? -3.053 12.741 25.634 1.00 94.38 473 VAL A CA 1
ATOM 3607 C C . VAL A 1 473 ? -2.895 14.030 26.447 1.00 94.38 473 VAL A C 1
ATOM 3609 O O . VAL A 1 473 ? -3.812 14.472 27.135 1.00 94.38 473 VAL A O 1
ATOM 3612 N N . SER A 1 474 ? -1.739 14.676 26.340 1.00 93.00 474 SER A N 1
ATOM 3613 C CA . SER A 1 474 ? -1.393 15.958 26.953 1.00 93.00 474 SER A CA 1
ATOM 3614 C C . SER A 1 474 ? -1.657 17.116 25.984 1.00 93.00 474 SER A C 1
ATOM 3616 O O . SER A 1 474 ? -0.728 17.796 25.546 1.00 93.00 474 SER A O 1
ATOM 3618 N N . GLN A 1 475 ? -2.919 17.351 25.608 1.00 88.69 475 GLN A N 1
ATOM 3619 C CA . GLN A 1 475 ? -3.258 18.365 24.601 1.00 88.69 475 GLN A CA 1
ATOM 3620 C C . GLN A 1 475 ? -3.881 19.637 25.184 1.00 88.69 475 GLN A C 1
ATOM 3622 O O . GLN A 1 475 ? -3.568 20.730 24.705 1.00 88.69 475 GLN A O 1
ATOM 3627 N N . VAL A 1 476 ? -4.770 19.543 26.168 1.00 88.94 476 VAL A N 1
ATOM 3628 C CA . VAL A 1 476 ? -5.530 20.682 26.705 1.00 88.94 476 VAL A CA 1
ATOM 3629 C C . VAL A 1 476 ? -5.222 20.848 28.187 1.00 88.94 476 VAL A C 1
ATOM 3631 O O . VAL A 1 476 ? -5.750 20.125 29.018 1.00 88.94 476 VAL A O 1
ATOM 3634 N N . MET A 1 477 ? -4.365 21.816 28.513 1.00 88.56 477 MET A N 1
ATOM 3635 C CA . MET A 1 477 ? -3.992 22.159 29.900 1.00 88.56 477 MET A CA 1
ATOM 3636 C C . MET A 1 477 ? -4.476 23.558 30.314 1.00 88.56 477 MET A C 1
ATOM 3638 O O . MET A 1 477 ? -4.200 24.028 31.411 1.00 88.56 477 MET A O 1
ATOM 3642 N N . ALA A 1 478 ? -5.155 24.248 29.399 1.00 88.44 478 ALA A N 1
ATOM 3643 C CA . ALA A 1 478 ? -5.742 25.570 29.567 1.00 88.44 478 ALA A CA 1
ATOM 3644 C C . ALA A 1 478 ? -6.796 25.781 28.469 1.00 88.44 478 ALA A C 1
ATOM 3646 O O . ALA A 1 478 ? -6.800 25.061 27.466 1.00 88.44 478 ALA A O 1
ATOM 3647 N N . ARG A 1 479 ? -7.663 26.788 28.628 1.00 87.31 479 ARG A N 1
ATOM 3648 C CA . ARG A 1 479 ? -8.719 27.114 27.657 1.00 87.31 479 ARG A CA 1
ATOM 3649 C C . ARG A 1 479 ? -8.130 27.407 26.272 1.00 87.31 479 ARG A C 1
ATOM 3651 O O . ARG A 1 479 ? -7.251 28.255 26.128 1.00 87.31 479 ARG A O 1
ATOM 3658 N N . LYS A 1 480 ? -8.653 26.740 25.240 1.00 85.81 480 LYS A N 1
ATOM 3659 C CA . LYS A 1 480 ? -8.231 26.902 23.838 1.00 85.81 480 LYS A CA 1
ATOM 3660 C C . LYS A 1 480 ? -9.368 27.413 22.948 1.00 85.81 480 LYS A C 1
ATOM 3662 O O . LYS A 1 480 ? -10.532 27.409 23.337 1.00 85.81 480 LYS A O 1
ATOM 3667 N N . LYS A 1 481 ? -9.011 27.892 21.751 1.00 86.31 481 LYS A N 1
ATOM 3668 C CA . LYS A 1 481 ? -9.934 28.357 20.700 1.00 86.31 481 LYS A CA 1
ATOM 3669 C C . LYS A 1 481 ? -9.734 27.543 19.421 1.00 86.31 481 LYS A C 1
ATOM 3671 O O . LYS A 1 481 ? -8.654 27.002 19.193 1.00 86.31 481 LYS A O 1
ATOM 3676 N N . GLY A 1 482 ? -10.767 27.483 18.584 1.00 88.75 482 GLY A N 1
ATOM 3677 C CA . GLY A 1 482 ? -10.760 26.779 17.299 1.00 88.75 482 GLY A CA 1
ATOM 3678 C C . GLY A 1 482 ? -11.836 25.700 17.216 1.00 88.75 482 GLY A C 1
ATOM 3679 O O . GLY A 1 482 ? -12.451 25.348 18.218 1.00 88.75 482 GLY A O 1
ATOM 3680 N N . TRP A 1 483 ? -12.040 25.162 16.013 1.00 90.56 483 TRP A N 1
ATOM 3681 C CA . TRP A 1 483 ? -13.174 24.282 15.706 1.00 90.56 483 TRP A CA 1
ATOM 3682 C C . TRP A 1 483 ? -13.251 23.014 16.571 1.00 90.56 483 TRP A C 1
ATOM 3684 O O . TRP A 1 483 ? -14.343 22.539 16.846 1.00 90.56 483 TRP A O 1
ATOM 3694 N N . ARG A 1 484 ? -12.109 22.486 17.041 1.00 90.88 484 ARG A N 1
ATOM 3695 C CA . ARG A 1 484 ? -12.039 21.285 17.902 1.00 90.88 484 ARG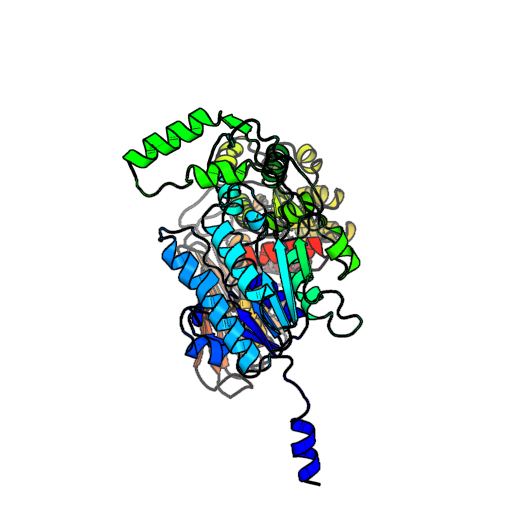 A CA 1
ATOM 3696 C C . ARG A 1 484 ? -12.625 21.486 19.300 1.00 90.88 484 ARG A C 1
ATOM 3698 O O . ARG A 1 484 ? -12.901 20.509 19.978 1.00 90.88 484 ARG A O 1
ATOM 3705 N N . TYR A 1 485 ? -12.753 22.736 19.735 1.00 91.75 485 TYR A N 1
ATOM 3706 C CA . TYR A 1 485 ? -13.258 23.102 21.060 1.00 91.75 485 TYR A CA 1
ATOM 3707 C C . TYR A 1 485 ? -14.678 23.678 20.988 1.00 91.75 485 TYR A C 1
ATOM 3709 O O . TYR A 1 485 ? -15.186 24.190 21.983 1.00 91.75 485 TYR A O 1
ATOM 3717 N N . ASP A 1 486 ? -15.296 23.624 19.806 1.00 91.12 486 ASP A N 1
ATOM 3718 C CA . ASP A 1 486 ? -16.656 24.070 19.544 1.00 91.12 486 ASP A CA 1
ATOM 3719 C C . ASP A 1 486 ? -17.554 22.861 19.267 1.00 91.12 486 ASP A C 1
ATOM 3721 O O . ASP A 1 486 ? -17.344 22.119 18.305 1.00 91.12 486 ASP A O 1
ATOM 3725 N N . LYS A 1 487 ? -18.586 22.678 20.099 1.00 91.50 487 LYS A N 1
ATOM 3726 C CA . LYS A 1 487 ? -19.488 21.523 20.009 1.00 91.50 487 LYS A CA 1
ATOM 3727 C C . LYS A 1 487 ? -20.217 21.461 18.667 1.00 91.50 487 LYS A C 1
ATOM 3729 O O . LYS A 1 487 ? -20.402 20.373 18.135 1.00 91.50 487 LYS A O 1
ATOM 3734 N N . LYS A 1 488 ? -20.606 22.605 18.092 1.00 92.56 488 LYS A N 1
ATOM 3735 C CA . LYS A 1 488 ? -21.344 22.630 16.818 1.00 92.56 488 LYS A CA 1
ATOM 3736 C C . LYS A 1 488 ? -20.495 22.096 15.671 1.00 92.56 488 LYS A C 1
ATOM 3738 O O . LYS A 1 488 ? -21.014 21.390 14.813 1.00 92.56 488 LYS A O 1
ATOM 3743 N N . THR A 1 489 ? -19.203 22.405 15.670 1.00 92.19 489 THR A N 1
ATOM 3744 C CA . THR A 1 489 ? -18.303 22.018 14.583 1.00 92.19 489 THR A CA 1
ATOM 3745 C C . THR A 1 489 ? -17.692 20.629 14.786 1.00 92.19 489 THR A C 1
ATOM 3747 O O . THR A 1 489 ? -17.624 19.851 13.835 1.00 92.19 489 THR A O 1
ATOM 3750 N N . ALA A 1 490 ? -17.253 20.304 16.007 1.00 91.94 490 ALA A N 1
ATOM 3751 C CA . ALA A 1 490 ? -16.577 19.040 16.320 1.00 91.94 490 ALA A CA 1
ATOM 3752 C C . ALA A 1 490 ? -17.516 17.904 16.761 1.00 91.94 490 ALA A C 1
ATOM 3754 O O . ALA A 1 490 ? -17.109 16.746 16.738 1.00 91.94 490 ALA A O 1
ATOM 3755 N N . GLY A 1 491 ? -18.737 18.219 17.200 1.00 93.06 491 GLY A N 1
ATOM 3756 C CA . GLY A 1 491 ? -19.687 17.279 17.810 1.00 93.06 491 GLY A CA 1
ATOM 3757 C C . GLY A 1 491 ? -19.443 17.017 19.297 1.00 93.06 491 GLY A C 1
ATOM 3758 O O . GLY A 1 491 ? -20.385 16.806 20.057 1.00 93.06 491 GLY A O 1
ATOM 3759 N N . GLY A 1 492 ? -18.193 17.130 19.742 1.00 95.06 492 GLY A N 1
ATOM 3760 C CA . GLY A 1 492 ? -17.802 16.968 21.135 1.00 95.06 492 GLY A CA 1
ATOM 3761 C C . GLY A 1 492 ? -16.303 17.156 21.348 1.00 95.06 492 GLY A C 1
ATOM 3762 O O . GLY A 1 492 ? -15.591 17.609 20.450 1.00 95.06 492 GLY A O 1
ATOM 3763 N N . GLY A 1 493 ? -15.839 16.854 22.555 1.00 95.94 493 GLY A N 1
ATOM 3764 C CA . GLY A 1 493 ? -14.463 17.046 22.997 1.00 95.94 493 GLY A CA 1
ATOM 3765 C C . GLY A 1 493 ? -13.633 15.773 22.918 1.00 95.94 493 GLY A C 1
ATOM 3766 O O . GLY A 1 493 ? -13.510 15.151 21.856 1.00 95.94 493 GLY A O 1
ATOM 3767 N N . CYS A 1 494 ? -13.009 15.397 24.037 1.00 96.12 494 CYS A N 1
ATOM 3768 C CA . CYS A 1 494 ? -12.070 14.284 24.067 1.00 96.12 494 CYS A CA 1
ATOM 3769 C C . CYS A 1 494 ? -12.715 12.952 23.657 1.00 96.12 494 CYS A C 1
ATOM 3771 O O . CYS A 1 494 ? -12.028 12.151 23.024 1.00 96.12 494 CYS A O 1
ATOM 3773 N N . VAL A 1 495 ? -14.005 12.717 23.941 1.00 97.44 495 VAL A N 1
ATOM 3774 C CA . VAL A 1 495 ? -14.704 11.471 23.576 1.00 97.44 495 VAL A CA 1
ATOM 3775 C C . VAL A 1 495 ? -14.872 11.380 22.064 1.00 97.44 495 VAL A C 1
ATOM 3777 O O . VAL A 1 495 ? -14.410 10.413 21.463 1.00 97.44 495 VAL A O 1
ATOM 3780 N N . ALA A 1 496 ? -15.457 12.397 21.428 1.00 96.31 496 ALA A N 1
ATOM 3781 C CA . ALA A 1 496 ? -15.686 12.395 19.983 1.00 96.31 496 ALA A CA 1
ATOM 3782 C C . ALA A 1 496 ? -14.378 12.401 19.170 1.00 96.31 496 ALA A C 1
ATOM 3784 O O . ALA A 1 496 ? -14.285 11.749 18.128 1.00 96.31 496 ALA A O 1
ATOM 3785 N N . LEU A 1 497 ? -13.349 13.116 19.639 1.00 93.56 497 LEU A N 1
ATOM 3786 C CA . LEU A 1 497 ? -12.129 13.328 18.859 1.00 93.56 497 LEU A CA 1
ATOM 3787 C C . LEU A 1 497 ? -11.037 12.282 19.107 1.00 93.56 497 LEU A C 1
ATOM 3789 O O . LEU A 1 497 ? -10.441 11.826 18.135 1.00 93.56 497 LEU A O 1
ATOM 3793 N N . HIS A 1 498 ? -10.727 11.935 20.359 1.00 93.38 498 HIS A N 1
ATOM 3794 C CA . HIS A 1 498 ? -9.619 11.019 20.695 1.00 93.38 498 HIS A CA 1
ATOM 3795 C C . HIS A 1 498 ? -10.137 9.670 21.190 1.00 93.38 498 HIS A C 1
ATOM 3797 O O . HIS A 1 498 ? -9.704 8.629 20.703 1.00 93.38 498 HIS A O 1
ATOM 3803 N N . GLY A 1 499 ? -11.111 9.690 22.101 1.00 96.12 499 GLY A N 1
ATOM 3804 C CA . GLY A 1 499 ? -11.757 8.500 22.645 1.00 96.12 499 GLY A CA 1
ATOM 3805 C C . GLY A 1 499 ? -12.431 7.647 21.579 1.00 96.12 499 GLY A C 1
ATOM 3806 O O . GLY A 1 499 ? -12.456 6.431 21.712 1.00 96.12 499 GLY A O 1
ATOM 3807 N N . SER A 1 500 ? -12.896 8.249 20.484 1.00 97.00 500 SER A N 1
ATOM 3808 C CA . SER A 1 500 ? -13.510 7.531 19.369 1.00 97.00 500 SER A CA 1
ATOM 3809 C C . SER A 1 500 ? -12.574 6.513 18.712 1.00 97.00 500 SER A C 1
ATOM 3811 O O . SER A 1 500 ? -13.064 5.508 18.208 1.00 97.00 500 SER A O 1
ATOM 3813 N N . HIS A 1 501 ? -11.249 6.694 18.788 1.00 96.25 501 HIS A N 1
ATOM 3814 C CA . HIS A 1 501 ? -10.298 5.653 18.391 1.00 96.25 501 HIS A CA 1
ATOM 3815 C C . HIS A 1 501 ? -10.395 4.419 19.292 1.00 96.25 501 HIS A C 1
ATOM 3817 O O . HIS A 1 501 ? -10.581 3.314 18.789 1.00 96.25 501 HIS A O 1
ATOM 3823 N N . LEU A 1 502 ? -10.361 4.601 20.613 1.00 97.38 502 LEU A N 1
ATOM 3824 C CA . LEU A 1 502 ? -10.513 3.494 21.558 1.00 97.38 502 LEU A CA 1
ATOM 3825 C C . LEU A 1 502 ? -11.900 2.843 21.459 1.00 97.38 502 LEU A C 1
ATOM 3827 O O . LEU A 1 502 ? -12.010 1.625 21.514 1.00 97.38 502 LEU A O 1
ATOM 3831 N N . LEU A 1 503 ? -12.960 3.632 21.257 1.00 98.12 503 LEU A N 1
ATOM 3832 C CA . LEU A 1 503 ? -14.301 3.086 21.025 1.00 98.12 503 LEU A CA 1
ATOM 3833 C C . LEU A 1 503 ? -14.357 2.260 19.733 1.00 98.12 503 LEU A C 1
ATOM 3835 O O . LEU A 1 503 ? -14.998 1.215 19.730 1.00 98.12 503 LEU A O 1
ATOM 3839 N N . SER A 1 504 ? -13.665 2.683 18.666 1.00 97.94 504 SER A N 1
ATOM 3840 C CA . SER A 1 504 ? -13.564 1.906 17.423 1.00 97.94 504 SER A CA 1
ATOM 3841 C C . SER A 1 504 ? -12.822 0.582 17.615 1.00 97.94 504 SER A C 1
ATOM 3843 O O . SER A 1 504 ? -13.248 -0.438 17.078 1.00 97.94 504 SER A O 1
ATOM 3845 N N . GLU A 1 505 ? -11.763 0.576 18.429 1.00 97.38 505 GLU A N 1
ATOM 3846 C CA . GLU A 1 505 ? -10.988 -0.622 18.758 1.00 97.38 505 GLU A CA 1
ATOM 3847 C C . GLU A 1 505 ? -11.810 -1.598 19.612 1.00 97.38 505 GLU A C 1
ATOM 3849 O O . GLU A 1 505 ? -11.917 -2.777 19.282 1.00 97.38 505 GLU A O 1
ATOM 3854 N N . ILE A 1 506 ? -12.488 -1.096 20.650 1.00 97.88 506 ILE A N 1
ATOM 3855 C CA . ILE A 1 506 ? -13.402 -1.890 21.482 1.00 97.88 506 ILE A CA 1
ATOM 3856 C C . ILE A 1 506 ? -14.542 -2.463 20.638 1.00 97.88 506 ILE A C 1
ATOM 3858 O O . ILE A 1 506 ? -14.844 -3.647 20.754 1.00 97.88 506 ILE A O 1
ATOM 3862 N N . TYR A 1 507 ? -15.156 -1.654 19.772 1.00 97.94 507 TYR A N 1
ATOM 3863 C CA . TYR A 1 507 ? -16.228 -2.106 18.887 1.00 97.94 507 TYR A CA 1
ATOM 3864 C C . TYR A 1 507 ? -15.747 -3.198 17.922 1.00 97.94 507 TYR A C 1
ATOM 3866 O O . TYR A 1 507 ? -16.445 -4.188 17.713 1.00 97.94 507 TYR A O 1
ATOM 3874 N N . PHE A 1 508 ? -14.543 -3.059 17.365 1.00 98.06 508 PHE A N 1
ATOM 3875 C CA . PHE A 1 508 ? -13.957 -4.077 16.496 1.00 98.06 508 PHE A CA 1
ATOM 3876 C C . PHE A 1 508 ? -13.697 -5.400 17.235 1.00 98.06 508 PHE A C 1
ATOM 3878 O O . PHE A 1 508 ? -13.945 -6.472 16.681 1.00 98.06 508 PHE A O 1
ATOM 3885 N N . LEU A 1 509 ? -13.230 -5.336 18.486 1.00 97.50 509 LEU A N 1
ATOM 3886 C CA . LEU A 1 509 ? -12.891 -6.514 19.289 1.00 97.50 509 LEU A CA 1
ATOM 3887 C C . LEU A 1 509 ? -14.114 -7.194 19.923 1.00 97.50 509 LEU A C 1
ATOM 3889 O O . LEU A 1 509 ? -14.156 -8.421 19.977 1.00 97.50 509 LEU A O 1
ATOM 3893 N N . LEU A 1 510 ? -15.092 -6.420 20.401 1.00 96.06 510 LEU A N 1
ATOM 3894 C CA . LEU A 1 510 ? -16.183 -6.896 21.266 1.00 96.06 510 LEU A CA 1
ATOM 3895 C C . LEU A 1 510 ? -17.595 -6.649 20.703 1.00 96.06 510 LEU A C 1
ATOM 3897 O O . LEU A 1 510 ? -18.560 -7.208 21.220 1.00 96.06 510 LEU A O 1
ATOM 3901 N N . GLY A 1 511 ? -17.742 -5.853 19.642 1.00 95.81 511 GLY A N 1
ATOM 3902 C CA . GLY A 1 511 ? -19.035 -5.502 19.047 1.00 95.81 511 GLY A CA 1
ATOM 3903 C C . GLY A 1 511 ? -19.743 -4.327 19.733 1.00 95.81 511 GLY A C 1
ATOM 3904 O O . GLY A 1 511 ? -19.122 -3.509 20.407 1.00 95.81 511 GLY A O 1
ATOM 3905 N N . MET A 1 512 ? -21.061 -4.209 19.532 1.00 96.44 512 MET A N 1
ATOM 3906 C CA . MET A 1 512 ? -21.865 -3.160 20.178 1.00 96.44 512 MET A CA 1
ATOM 3907 C C . MET A 1 512 ? -22.142 -3.492 21.650 1.00 96.44 512 MET A C 1
ATOM 3909 O O . MET A 1 512 ? -22.609 -4.600 21.932 1.00 96.44 512 MET A O 1
ATOM 3913 N N . PRO A 1 513 ? -21.983 -2.530 22.576 1.00 96.94 513 PRO A N 1
ATOM 3914 C CA . PRO A 1 513 ? -22.573 -2.650 23.900 1.00 96.94 513 PRO A CA 1
ATOM 3915 C C . PRO A 1 513 ? -24.103 -2.545 23.832 1.00 96.94 513 PRO A C 1
ATOM 3917 O O . PRO A 1 513 ? -24.655 -1.916 22.932 1.00 96.94 513 PRO A O 1
ATOM 3920 N N . LEU A 1 514 ? -24.783 -3.125 24.824 1.00 96.38 514 LEU A N 1
ATOM 3921 C CA . LEU A 1 514 ? -26.228 -2.979 25.031 1.00 96.38 514 LEU A CA 1
ATOM 3922 C C . LEU A 1 514 ? -26.570 -1.630 25.668 1.00 96.38 514 LEU A C 1
ATOM 3924 O O . LEU A 1 514 ? -27.560 -1.001 25.310 1.00 96.38 514 LEU A O 1
ATOM 3928 N N . ARG A 1 515 ? -25.769 -1.205 26.654 1.00 96.38 515 ARG A N 1
ATOM 3929 C CA . ARG A 1 515 ? -25.992 0.029 27.418 1.00 96.38 515 ARG A CA 1
ATOM 3930 C C . ARG A 1 515 ? -24.691 0.762 27.705 1.00 96.38 515 ARG A C 1
ATOM 3932 O O . ARG A 1 515 ? -23.618 0.156 27.758 1.00 96.38 515 ARG A O 1
ATOM 3939 N N . VAL A 1 516 ? -24.813 2.063 27.939 1.00 97.31 516 VAL A N 1
ATOM 3940 C CA . VAL A 1 516 ? -23.710 2.967 28.276 1.00 97.31 516 VAL A CA 1
ATOM 3941 C C . VAL A 1 516 ? -24.100 3.839 29.473 1.00 97.31 516 VAL A C 1
ATOM 3943 O O . VAL A 1 516 ? -25.196 4.400 29.491 1.00 97.31 516 VAL A O 1
ATOM 3946 N N . ASP A 1 517 ? -23.192 3.991 30.442 1.00 97.44 517 ASP A N 1
ATOM 3947 C CA . ASP A 1 517 ? -23.206 5.082 31.432 1.00 97.44 517 ASP A CA 1
ATOM 3948 C C . ASP A 1 517 ? -21.990 5.993 31.224 1.00 97.44 517 ASP A C 1
ATOM 3950 O O . ASP A 1 517 ? -20.861 5.508 31.166 1.00 97.44 517 ASP A O 1
ATOM 3954 N N . GLY A 1 518 ? -22.201 7.303 31.095 1.00 97.44 518 GLY A N 1
ATOM 3955 C CA . GLY A 1 518 ? -21.151 8.278 30.797 1.00 97.44 518 GLY A CA 1
ATOM 3956 C C . GLY A 1 518 ? -21.105 9.434 31.794 1.00 97.44 518 GLY A C 1
ATOM 3957 O O . GLY A 1 518 ? -22.100 10.124 32.015 1.00 97.44 518 GLY A O 1
ATOM 3958 N N . LYS A 1 519 ? -19.926 9.711 32.360 1.00 98.19 519 LYS A N 1
ATOM 3959 C CA . LYS A 1 519 ? -19.657 10.876 33.220 1.00 98.19 519 LYS A CA 1
ATOM 3960 C C . LYS A 1 519 ? -18.592 11.763 32.583 1.00 98.19 519 LYS A C 1
ATOM 3962 O O . LYS A 1 519 ? -17.463 11.324 32.376 1.00 98.19 519 LYS A O 1
ATOM 3967 N N . LEU A 1 520 ? -18.956 13.005 32.268 1.00 98.00 520 LEU A N 1
ATOM 3968 C CA . LEU A 1 520 ? -18.126 13.959 31.529 1.00 98.00 520 LEU A CA 1
ATOM 3969 C C . LEU A 1 520 ? -17.716 15.130 32.416 1.00 98.00 520 LEU A C 1
ATOM 3971 O O . LEU A 1 520 ? -18.475 15.556 33.285 1.00 98.00 520 LEU A O 1
ATOM 3975 N N . TYR A 1 521 ? -16.523 15.660 32.163 1.00 97.06 521 TYR A N 1
ATOM 3976 C CA . TYR A 1 521 ? -15.922 16.743 32.934 1.00 97.06 521 TYR A CA 1
ATOM 3977 C C . TYR A 1 521 ? -15.347 17.809 31.996 1.00 97.06 521 TYR A C 1
ATOM 3979 O O . TYR A 1 521 ? -14.732 17.485 30.979 1.00 97.06 521 TYR A O 1
ATOM 3987 N N . PHE A 1 522 ? -15.516 19.081 32.369 1.00 95.44 522 PHE A N 1
ATOM 3988 C CA . PHE A 1 522 ? -15.231 20.260 31.534 1.00 95.44 522 PHE A CA 1
ATOM 3989 C C . PHE A 1 522 ? -14.286 21.257 32.240 1.00 95.44 522 PHE A C 1
ATOM 3991 O O . PHE A 1 522 ? -14.661 22.408 32.466 1.00 95.44 522 PHE A O 1
ATOM 3998 N N . PRO A 1 523 ? -13.088 20.835 32.685 1.00 91.19 523 PRO A N 1
ATOM 3999 C CA . PRO A 1 523 ? -12.169 21.694 33.433 1.00 91.19 523 PRO A CA 1
ATOM 4000 C C . PRO A 1 523 ? -11.683 22.933 32.662 1.00 91.19 523 PRO A C 1
ATOM 4002 O O . PRO A 1 523 ? -11.369 23.939 33.296 1.00 91.19 523 PRO A O 1
ATOM 4005 N N . TYR A 1 524 ? -11.594 22.887 31.326 1.00 90.44 524 TYR A N 1
ATOM 4006 C CA . TYR A 1 524 ? -10.980 23.963 30.534 1.00 90.44 524 TYR A CA 1
ATOM 4007 C C . TYR A 1 524 ? -11.797 24.401 29.317 1.00 90.44 524 TYR A C 1
ATOM 4009 O O . TYR A 1 524 ? -11.757 25.580 28.942 1.00 90.44 524 TYR A O 1
ATOM 4017 N N . SER A 1 525 ? -12.481 23.465 28.662 1.00 85.94 525 SER A N 1
ATOM 4018 C CA . SER A 1 525 ? -13.096 23.678 27.350 1.00 85.94 525 SER A CA 1
ATOM 4019 C C . SER A 1 525 ? -14.623 23.774 27.423 1.00 85.94 525 SER A C 1
ATOM 4021 O O . SER A 1 525 ? -15.253 23.370 28.393 1.00 85.94 525 SER A O 1
ATOM 4023 N N . ALA A 1 526 ? -15.244 24.302 26.361 1.00 88.50 526 ALA A N 1
ATOM 4024 C CA . ALA A 1 526 ? -16.705 24.271 26.195 1.00 88.50 526 ALA A CA 1
ATOM 4025 C C . ALA A 1 526 ? -17.238 22.873 25.808 1.00 88.50 526 ALA A C 1
ATOM 4027 O O . ALA A 1 526 ? -18.445 22.645 25.771 1.00 88.50 526 ALA A O 1
ATOM 4028 N N . VAL A 1 527 ? -16.324 21.958 25.495 1.00 94.19 527 VAL A N 1
ATOM 4029 C CA . VAL A 1 527 ? -16.547 20.533 25.247 1.00 94.19 527 VAL A CA 1
ATOM 4030 C C . VAL A 1 527 ? -15.818 19.732 26.324 1.00 94.19 527 VAL A C 1
ATOM 4032 O O . VAL A 1 527 ? -14.962 20.282 27.013 1.00 94.19 527 VAL A O 1
ATOM 4035 N N . GLU A 1 528 ? -16.159 18.461 26.506 1.00 96.12 528 GLU A N 1
ATOM 4036 C CA . GLU A 1 528 ? -15.613 17.658 27.597 1.00 96.12 528 GLU A CA 1
ATOM 4037 C C . GLU A 1 528 ? -14.112 17.416 27.422 1.00 96.12 528 GLU A C 1
ATOM 4039 O O . GLU A 1 528 ? -13.646 17.086 26.327 1.00 96.12 528 GLU A O 1
ATOM 4044 N N . ASP A 1 529 ? -13.355 17.570 28.509 1.00 95.88 529 ASP A N 1
ATOM 4045 C CA . ASP A 1 529 ? -11.916 17.316 28.515 1.00 95.88 529 ASP A CA 1
ATOM 4046 C C . ASP A 1 529 ? -11.547 15.952 29.108 1.00 95.88 529 ASP A C 1
ATOM 4048 O O . ASP A 1 529 ? -10.482 15.408 28.791 1.00 95.88 529 ASP A O 1
ATOM 4052 N N . LYS A 1 530 ? -12.425 15.407 29.963 1.00 97.31 530 LYS A N 1
ATOM 4053 C CA . LYS A 1 530 ? -12.301 14.067 30.544 1.00 97.31 530 LYS A CA 1
ATOM 4054 C C . LYS A 1 530 ? -13.644 13.343 30.546 1.00 97.31 530 LYS A C 1
ATOM 4056 O O . LYS A 1 530 ? -14.690 13.966 30.736 1.00 97.31 530 LYS A O 1
ATOM 4061 N N . ALA A 1 531 ? -13.602 12.024 30.404 1.00 98.06 531 ALA A N 1
ATOM 4062 C CA . ALA A 1 531 ? -14.766 11.156 30.472 1.00 98.06 531 ALA A CA 1
ATOM 4063 C C . ALA A 1 531 ? -14.451 9.827 31.166 1.00 98.06 531 ALA A C 1
ATOM 4065 O O . ALA A 1 531 ? -13.399 9.226 30.935 1.00 98.06 531 ALA A O 1
ATOM 4066 N N . PHE A 1 532 ? -15.402 9.360 31.972 1.00 98.12 532 PHE A N 1
ATOM 4067 C CA . PHE A 1 532 ? -15.442 8.020 32.548 1.00 98.12 532 PHE A CA 1
ATOM 4068 C C . PHE A 1 532 ? -16.699 7.336 32.034 1.00 98.12 532 PHE A C 1
ATOM 4070 O O . PHE A 1 532 ? -17.804 7.849 32.214 1.00 98.12 532 PHE A O 1
ATOM 4077 N N . VAL A 1 533 ? -16.524 6.211 31.356 1.00 98.31 533 VAL A N 1
ATOM 4078 C CA . VAL A 1 533 ? -17.597 5.527 30.643 1.00 98.31 533 VAL A CA 1
ATOM 4079 C C . VAL A 1 533 ? -17.651 4.077 31.093 1.00 98.31 533 VAL A C 1
ATOM 4081 O O . VAL A 1 533 ? -16.621 3.410 31.149 1.00 98.31 533 VAL A O 1
ATOM 4084 N N . THR A 1 534 ? -18.848 3.581 31.379 1.00 98.00 534 THR A N 1
ATOM 4085 C CA . THR A 1 534 ? -19.117 2.157 31.575 1.00 98.00 534 THR A CA 1
ATOM 4086 C C . THR A 1 534 ? -19.876 1.633 30.366 1.00 98.00 534 THR A C 1
ATOM 4088 O O . THR A 1 534 ? -20.923 2.170 30.010 1.00 98.00 534 THR A O 1
ATOM 4091 N N . LEU A 1 535 ? -19.356 0.581 29.739 1.00 97.94 535 LEU A N 1
ATOM 4092 C CA . LEU A 1 535 ? -19.993 -0.130 28.634 1.00 97.94 535 LEU A CA 1
ATOM 4093 C C . LEU A 1 535 ? -20.508 -1.477 29.144 1.00 97.94 535 LEU A C 1
ATOM 4095 O O . LEU A 1 535 ? -19.757 -2.238 29.759 1.00 97.94 535 LEU A O 1
ATOM 4099 N N . VAL A 1 536 ? -21.780 -1.770 28.888 1.00 96.31 536 VAL A N 1
ATOM 4100 C CA . VAL A 1 536 ? -22.449 -2.988 29.360 1.00 96.31 536 VAL A CA 1
ATOM 4101 C C . VAL A 1 536 ? -22.799 -3.871 28.169 1.00 96.31 536 VAL A C 1
ATOM 4103 O O . VAL A 1 536 ? -23.517 -3.445 27.267 1.00 96.31 536 VAL A O 1
ATOM 4106 N N . TYR A 1 537 ? -22.317 -5.108 28.189 1.00 95.62 537 TYR A N 1
ATOM 4107 C CA . TYR A 1 537 ? -22.545 -6.142 27.179 1.00 95.62 537 TYR A CA 1
ATOM 4108 C C . TYR A 1 537 ? -23.507 -7.224 27.711 1.00 95.62 537 TYR A C 1
ATOM 4110 O O . TYR A 1 537 ? -23.878 -7.191 28.893 1.00 95.62 537 TYR A O 1
ATOM 4118 N N . PRO A 1 538 ? -23.949 -8.179 26.866 1.00 88.38 538 PRO A N 1
ATOM 4119 C CA . PRO A 1 538 ? -24.716 -9.333 27.326 1.00 88.38 538 PRO A CA 1
ATOM 4120 C C . PRO A 1 538 ? -24.024 -10.088 28.471 1.00 88.38 538 PRO A C 1
ATOM 4122 O O . PRO A 1 538 ? -22.816 -9.981 28.674 1.00 88.38 538 PRO A O 1
ATOM 4125 N N . GLU A 1 539 ? -24.807 -10.857 29.232 1.00 83.31 539 GLU A N 1
ATOM 4126 C CA . GLU A 1 539 ? -24.306 -11.692 30.339 1.00 83.31 539 GLU A CA 1
ATOM 4127 C C . GLU A 1 539 ? -23.562 -10.908 31.439 1.00 83.31 539 GLU A C 1
ATOM 4129 O O . GLU A 1 539 ? -22.739 -11.463 32.164 1.00 83.31 539 GLU A O 1
ATOM 4134 N N . MET A 1 540 ? -23.900 -9.620 31.590 1.00 71.38 540 MET A N 1
ATOM 4135 C CA . MET A 1 540 ? -23.375 -8.701 32.610 1.00 71.38 540 MET A CA 1
ATOM 4136 C C . MET A 1 540 ? -21.873 -8.405 32.500 1.00 71.38 540 MET A C 1
ATOM 4138 O O . MET A 1 540 ? -21.283 -7.896 33.455 1.00 71.38 540 MET A O 1
ATOM 4142 N N . VAL A 1 541 ? -21.265 -8.642 31.334 1.00 90.50 541 VAL A N 1
ATOM 4143 C CA . VAL A 1 541 ? -19.903 -8.179 31.053 1.00 90.50 541 VAL A CA 1
ATOM 4144 C C . VAL A 1 541 ? -19.887 -6.653 31.084 1.00 90.50 541 VAL A C 1
ATOM 4146 O O . VAL A 1 541 ? -20.637 -5.987 30.364 1.00 90.50 541 VAL A O 1
ATOM 4149 N N . ARG A 1 542 ? -19.038 -6.090 31.944 1.00 93.56 542 ARG A N 1
ATOM 4150 C CA . ARG A 1 542 ? -18.882 -4.642 32.117 1.00 93.56 542 ARG A CA 1
ATOM 4151 C C . ARG A 1 542 ? -17.452 -4.244 31.819 1.00 93.56 542 ARG A C 1
ATOM 4153 O O . ARG A 1 542 ? -16.519 -4.858 32.335 1.00 93.56 542 ARG A O 1
ATOM 4160 N N . GLY A 1 543 ? -17.293 -3.189 31.033 1.00 96.75 543 GLY A N 1
ATOM 4161 C CA . GLY A 1 543 ? -15.998 -2.565 30.836 1.00 96.75 543 GLY A CA 1
ATOM 4162 C C . GLY A 1 543 ? -15.999 -1.096 31.195 1.00 96.75 543 GLY A C 1
ATOM 4163 O O . GLY A 1 543 ? -17.010 -0.412 31.038 1.00 96.75 543 GLY A O 1
ATOM 4164 N N . THR A 1 544 ? -14.859 -0.617 31.682 1.00 97.81 544 THR A N 1
ATOM 4165 C CA . THR A 1 544 ? -14.663 0.799 32.002 1.00 97.81 544 THR A CA 1
ATOM 4166 C C . THR A 1 544 ? -13.704 1.430 31.009 1.00 97.81 544 THR A C 1
ATOM 4168 O O . THR A 1 544 ? -12.702 0.833 30.626 1.00 97.81 544 THR A O 1
ATOM 4171 N N . VAL A 1 545 ? -14.021 2.641 30.568 1.00 97.94 545 VAL A N 1
ATOM 4172 C CA . VAL A 1 545 ? -13.231 3.398 29.603 1.00 97.94 545 VAL A CA 1
ATOM 4173 C C . VAL A 1 545 ? -12.963 4.784 30.166 1.00 97.94 545 VAL A C 1
ATOM 4175 O O . VAL A 1 545 ? -13.886 5.508 30.543 1.00 97.94 545 VAL A O 1
ATOM 4178 N N . LYS A 1 546 ? -11.687 5.161 30.219 1.00 98.25 546 LYS A N 1
ATOM 4179 C CA . LYS A 1 546 ? -11.238 6.490 30.644 1.00 98.25 546 LYS A CA 1
ATOM 4180 C C . LYS A 1 546 ? -10.673 7.237 29.448 1.00 98.25 546 LYS A C 1
ATOM 4182 O O . LYS A 1 546 ? -9.755 6.756 28.793 1.00 98.25 546 LYS A O 1
ATOM 4187 N N . VAL A 1 547 ? -11.191 8.428 29.176 1.00 97.88 547 VAL A N 1
ATOM 4188 C CA . VAL A 1 547 ? -10.705 9.283 28.086 1.00 97.88 547 VAL A CA 1
ATOM 4189 C C . VAL A 1 547 ? -10.314 10.630 28.667 1.00 97.88 547 VAL A C 1
ATOM 4191 O O . VAL A 1 547 ? -11.095 11.230 29.400 1.00 97.88 547 VAL A O 1
ATOM 4194 N N . SER A 1 548 ? -9.114 11.114 28.360 1.00 97.06 548 SER A N 1
ATOM 4195 C CA . SER A 1 548 ? -8.654 12.434 28.798 1.00 97.06 548 SER A CA 1
ATOM 4196 C C . SER A 1 548 ? -7.653 12.994 27.803 1.00 97.06 548 SER A C 1
ATOM 4198 O O . SER A 1 548 ? -6.644 12.362 27.505 1.00 97.06 548 SER A O 1
ATOM 4200 N N . TRP A 1 549 ? -7.891 14.210 27.319 1.00 95.56 549 TRP A N 1
ATOM 4201 C CA . TRP A 1 549 ? -6.868 14.969 26.584 1.00 95.56 549 TRP A CA 1
ATOM 4202 C C . TRP A 1 549 ? -6.162 16.022 27.452 1.00 95.56 549 TRP A C 1
ATOM 4204 O O . TRP A 1 549 ? -5.470 16.912 26.947 1.00 95.56 549 TRP A O 1
ATOM 4214 N N . SER A 1 550 ? -6.367 15.917 28.765 1.00 94.00 550 SER A N 1
ATOM 4215 C CA . SER A 1 550 ? -5.854 16.796 29.815 1.00 94.00 550 SER A CA 1
ATOM 4216 C C . SER A 1 550 ? -5.069 15.992 30.852 1.00 94.00 550 SER A C 1
ATOM 4218 O O . SER A 1 550 ? -5.108 16.301 32.043 1.00 94.00 550 SER A O 1
ATOM 4220 N N . GLU A 1 551 ? -4.402 14.924 30.409 1.00 91.50 551 GLU A N 1
ATOM 4221 C CA . GLU A 1 551 ? -3.570 14.075 31.259 1.00 91.50 551 GLU A CA 1
ATOM 4222 C C . GLU A 1 551 ? -2.099 14.391 31.017 1.00 91.50 551 GLU A C 1
ATOM 4224 O O . GLU A 1 551 ? -1.678 14.513 29.866 1.00 91.50 551 GLU A O 1
ATOM 4229 N N . THR A 1 552 ? -1.316 14.591 32.076 1.00 89.69 552 THR A N 1
ATOM 4230 C CA . THR A 1 552 ? 0.116 14.899 31.962 1.00 89.69 552 THR A CA 1
ATOM 4231 C C . THR A 1 552 ? 0.918 13.625 31.694 1.00 89.69 552 THR A C 1
ATOM 4233 O O . THR A 1 552 ? 0.537 12.539 32.114 1.00 89.69 552 THR A O 1
ATOM 4236 N N . GLY A 1 553 ? 2.032 13.746 30.967 1.00 88.94 553 GLY A N 1
ATOM 4237 C CA . GLY A 1 553 ? 2.922 12.615 30.666 1.00 88.94 553 GLY A CA 1
ATOM 4238 C C . GLY A 1 553 ? 2.625 11.860 29.363 1.00 88.94 553 GLY A C 1
ATOM 4239 O O . GLY A 1 553 ? 3.399 10.982 29.002 1.00 88.94 553 GLY A O 1
ATOM 4240 N N . TYR A 1 554 ? 1.589 12.242 28.609 1.00 89.50 554 TYR A N 1
ATOM 4241 C CA . TYR A 1 554 ? 1.163 11.568 27.374 1.00 89.50 554 TYR A CA 1
ATOM 4242 C C . TYR A 1 554 ? 1.327 12.486 26.159 1.00 89.50 554 TYR A C 1
ATOM 4244 O O . TYR A 1 554 ? 0.393 13.151 25.720 1.00 89.50 554 TYR A O 1
ATOM 4252 N N . ARG A 1 555 ? 2.541 12.594 25.609 1.00 85.81 555 ARG A N 1
ATOM 4253 C CA . ARG A 1 555 ? 2.820 13.533 24.501 1.00 85.81 555 ARG A CA 1
ATOM 4254 C C . ARG A 1 555 ? 1.998 13.238 23.235 1.00 85.81 555 ARG A C 1
ATOM 4256 O O . ARG A 1 555 ? 1.600 14.174 22.539 1.00 85.81 555 ARG A O 1
ATOM 4263 N N . SER A 1 556 ? 1.783 11.964 22.929 1.00 87.56 556 SER A N 1
ATOM 4264 C CA . SER A 1 556 ? 0.929 11.453 21.850 1.00 87.56 556 SER A CA 1
ATOM 4265 C C . SER A 1 556 ? -0.331 10.812 22.432 1.00 87.56 556 SER A C 1
ATOM 4267 O O . SER A 1 556 ? -0.430 10.628 23.642 1.00 87.56 556 SER A O 1
ATOM 4269 N N . LEU A 1 557 ? -1.316 10.526 21.574 1.00 91.06 557 LEU A N 1
ATOM 4270 C CA . LEU A 1 557 ? -2.474 9.737 21.983 1.00 91.06 557 LEU A CA 1
ATOM 4271 C C . LEU A 1 557 ? -2.014 8.317 22.298 1.00 91.06 557 LEU A C 1
ATOM 4273 O O . LEU A 1 557 ? -1.656 7.598 21.373 1.00 91.06 557 LEU A O 1
ATOM 4277 N N . THR A 1 558 ? -2.083 7.945 23.571 1.00 93.62 558 THR A N 1
ATOM 4278 C CA . THR A 1 558 ? -1.765 6.601 24.047 1.00 93.62 558 THR A CA 1
ATOM 4279 C C . THR A 1 558 ? -3.041 5.856 24.376 1.00 93.62 558 THR A C 1
ATOM 4281 O O . THR A 1 558 ? -3.865 6.332 25.167 1.00 93.62 558 THR A O 1
ATOM 4284 N N . LEU A 1 559 ? -3.197 4.693 23.745 1.00 95.31 559 LEU A N 1
ATOM 4285 C CA . LEU A 1 559 ? -4.285 3.762 24.006 1.00 95.31 559 LEU A CA 1
ATOM 4286 C C . LEU A 1 559 ? -3.772 2.567 24.805 1.00 95.31 559 LEU A C 1
ATOM 4288 O O . LEU A 1 559 ? -2.647 2.114 24.615 1.00 95.31 559 LEU A O 1
ATOM 4292 N N . GLY A 1 560 ? -4.624 2.054 25.682 1.00 96.44 560 GLY A N 1
ATOM 4293 C CA . GLY A 1 560 ? -4.405 0.791 26.369 1.00 96.44 560 GLY A CA 1
ATOM 4294 C C . GLY A 1 560 ? -5.732 0.085 26.580 1.00 96.44 560 GLY A C 1
ATOM 4295 O O . GLY A 1 560 ? -6.736 0.739 26.878 1.00 96.44 560 GLY A O 1
ATOM 4296 N N . LEU A 1 561 ? -5.732 -1.235 26.424 1.00 98.38 561 LEU A N 1
ATOM 4297 C CA . LEU A 1 561 ? -6.905 -2.075 26.611 1.00 98.38 561 LEU A CA 1
ATOM 4298 C C . LEU A 1 561 ? -6.508 -3.380 27.302 1.00 98.38 561 LEU A C 1
ATOM 4300 O O . LEU A 1 561 ? -5.661 -4.125 26.822 1.00 98.38 561 LEU A O 1
ATOM 4304 N N . THR A 1 562 ? -7.145 -3.679 28.427 1.00 98.44 562 THR A N 1
ATOM 4305 C CA . THR A 1 562 ? -7.008 -4.959 29.126 1.00 98.44 562 THR A CA 1
ATOM 4306 C C . THR A 1 562 ? -8.340 -5.686 29.105 1.00 98.44 562 THR A C 1
ATOM 4308 O O . THR A 1 562 ? -9.338 -5.147 29.569 1.00 98.44 562 THR A O 1
ATOM 4311 N N . ILE A 1 563 ? -8.365 -6.916 28.601 1.00 98.31 563 ILE A N 1
ATOM 4312 C CA . ILE A 1 563 ? -9.545 -7.782 28.556 1.00 98.31 563 ILE A CA 1
ATOM 4313 C C . ILE A 1 563 ? -9.291 -8.975 29.470 1.00 98.31 563 ILE A C 1
ATOM 4315 O O . ILE A 1 563 ? -8.280 -9.664 29.345 1.00 98.31 563 ILE A O 1
ATOM 4319 N N . THR A 1 564 ? -10.217 -9.231 30.388 1.00 97.88 564 THR A N 1
ATOM 4320 C CA . THR A 1 564 ? -10.141 -10.346 31.334 1.00 97.88 564 THR A CA 1
ATOM 4321 C C . THR A 1 564 ? -11.234 -11.355 31.029 1.00 97.88 564 THR A C 1
ATOM 4323 O O . THR A 1 564 ? -12.413 -11.004 30.980 1.00 97.88 564 THR A O 1
ATOM 4326 N N . GLY A 1 565 ? -10.847 -12.618 30.868 1.00 96.38 565 GLY A N 1
ATOM 4327 C CA . GLY A 1 565 ? -11.762 -13.747 30.745 1.00 96.38 565 GLY A CA 1
ATOM 4328 C C . GLY A 1 565 ? -11.511 -14.824 31.795 1.00 96.38 565 GLY A C 1
ATOM 4329 O O . GLY A 1 565 ? -10.635 -14.712 32.657 1.00 96.38 565 GLY A O 1
ATOM 4330 N N . GLU A 1 566 ? -12.282 -15.901 31.720 1.00 96.12 566 GLU A N 1
ATOM 4331 C CA . GLU A 1 566 ? -12.160 -17.054 32.618 1.00 96.12 566 GLU A CA 1
ATOM 4332 C C . GLU A 1 566 ? -10.742 -17.646 32.614 1.00 96.12 566 GLU A C 1
ATOM 4334 O O . GLU A 1 566 ? -10.166 -17.918 33.676 1.00 96.12 566 GLU A O 1
ATOM 4339 N N . ASN A 1 567 ? -10.156 -17.785 31.421 1.00 96.31 567 ASN A N 1
ATOM 4340 C CA . ASN A 1 567 ? -8.880 -18.459 31.201 1.00 96.31 567 ASN A CA 1
ATOM 4341 C C . ASN A 1 567 ? -7.652 -17.534 31.268 1.00 96.31 567 ASN A C 1
ATOM 4343 O O . ASN A 1 567 ? -6.539 -18.013 31.067 1.00 96.31 567 ASN A O 1
ATOM 4347 N N . GLY A 1 568 ? -7.804 -16.238 31.548 1.00 97.19 568 GLY A N 1
ATOM 4348 C CA . GLY A 1 568 ? -6.653 -15.336 31.617 1.00 97.19 568 GLY A CA 1
ATOM 4349 C C . GLY A 1 568 ? -6.947 -13.894 31.237 1.00 97.19 568 GLY A C 1
ATOM 4350 O O . GLY A 1 568 ? -8.105 -13.481 31.150 1.00 97.19 568 GLY A O 1
ATOM 4351 N N . THR A 1 569 ? -5.880 -13.142 30.990 1.00 98.06 569 THR A N 1
ATOM 4352 C CA . THR A 1 569 ? -5.937 -11.738 30.572 1.00 98.06 569 THR A CA 1
ATOM 4353 C C . THR A 1 569 ? -5.229 -11.526 29.238 1.00 98.06 569 THR A C 1
ATOM 4355 O O . THR A 1 569 ? -4.272 -12.225 28.902 1.00 98.06 569 THR A O 1
ATOM 4358 N N . LEU A 1 570 ? -5.721 -10.553 28.475 1.00 98.38 570 LEU A N 1
ATOM 4359 C CA . LEU A 1 570 ? -5.072 -9.984 27.299 1.00 98.38 570 LEU A CA 1
ATOM 4360 C C . LEU A 1 570 ? -4.866 -8.497 27.559 1.00 98.38 570 LEU A C 1
ATOM 4362 O O . LEU A 1 570 ? -5.824 -7.785 27.839 1.00 98.38 570 LEU A O 1
ATOM 4366 N N . GLN A 1 571 ? -3.629 -8.037 27.456 1.00 98.50 571 GLN A N 1
ATOM 4367 C CA . GLN A 1 571 ? -3.244 -6.634 27.532 1.00 98.50 571 GLN A CA 1
ATOM 4368 C C . GLN A 1 571 ? -2.750 -6.202 26.156 1.00 98.50 571 GLN A C 1
ATOM 4370 O O . GLN A 1 571 ? -1.857 -6.833 25.598 1.00 98.50 571 GLN A O 1
ATOM 4375 N N . LEU A 1 572 ? -3.361 -5.160 25.613 1.00 97.88 572 LEU A N 1
ATOM 4376 C CA . LEU A 1 572 ? -3.025 -4.544 24.340 1.00 97.88 572 LEU A CA 1
ATOM 4377 C C . LEU A 1 572 ? -2.585 -3.105 24.611 1.00 97.88 572 LEU A C 1
ATOM 4379 O O . LEU A 1 572 ? -3.325 -2.325 25.218 1.00 97.88 572 LEU A O 1
ATOM 4383 N N . ASP A 1 573 ? -1.383 -2.773 24.159 1.00 93.56 573 ASP A N 1
ATOM 4384 C CA . ASP A 1 573 ? -0.816 -1.428 24.211 1.00 93.56 573 ASP A CA 1
ATOM 4385 C C . ASP A 1 573 ? -0.271 -1.012 22.829 1.00 93.56 573 ASP A C 1
ATOM 4387 O O . ASP A 1 573 ? -0.661 -1.560 21.793 1.00 93.56 573 ASP A O 1
ATOM 4391 N N . GLU A 1 574 ? 0.575 0.018 22.781 1.00 88.69 574 GLU A N 1
ATOM 4392 C CA . GLU A 1 574 ? 1.139 0.513 21.524 1.00 88.69 574 GLU A CA 1
ATOM 4393 C C . GLU A 1 574 ? 2.126 -0.467 20.873 1.00 88.69 574 GLU A C 1
ATOM 4395 O O . GLU A 1 574 ? 2.203 -0.493 19.646 1.00 88.69 574 GLU A O 1
ATOM 4400 N N . ASP A 1 575 ? 2.824 -1.296 21.646 1.00 92.19 575 ASP A N 1
ATOM 4401 C CA . ASP A 1 575 ? 3.960 -2.092 21.169 1.00 92.19 575 ASP A CA 1
ATOM 4402 C C . ASP A 1 575 ? 3.750 -3.605 21.308 1.00 92.19 575 ASP A C 1
ATOM 4404 O O . ASP A 1 575 ? 4.436 -4.395 20.644 1.00 92.19 575 ASP A O 1
ATOM 4408 N N . THR A 1 576 ? 2.814 -4.035 22.156 1.00 96.50 576 THR A N 1
ATOM 4409 C CA . THR A 1 576 ? 2.638 -5.438 22.516 1.00 96.50 576 THR A CA 1
ATOM 4410 C C . THR A 1 576 ? 1.185 -5.879 22.667 1.00 96.50 576 THR A C 1
ATOM 4412 O O . THR A 1 576 ? 0.287 -5.126 23.045 1.00 96.50 576 THR A O 1
ATOM 4415 N N . VAL A 1 577 ? 0.982 -7.175 22.416 1.00 97.50 577 VAL A N 1
ATOM 4416 C CA . VAL A 1 577 ? -0.133 -7.952 22.956 1.00 97.50 577 VAL A CA 1
ATOM 4417 C C . VAL A 1 577 ? 0.446 -8.949 23.949 1.00 97.50 577 VAL A C 1
ATOM 4419 O O . VAL A 1 577 ? 1.197 -9.854 23.580 1.00 97.50 577 VAL A O 1
ATOM 4422 N N . THR A 1 578 ? 0.092 -8.798 25.218 1.00 97.81 578 THR A N 1
ATOM 4423 C CA . THR A 1 578 ? 0.512 -9.685 26.299 1.00 97.81 578 THR A CA 1
ATOM 4424 C C . THR A 1 578 ? -0.665 -10.536 26.761 1.00 97.81 578 THR A C 1
ATOM 4426 O O . THR A 1 578 ? -1.686 -10.019 27.201 1.00 97.81 578 THR A O 1
ATOM 4429 N N . LEU A 1 579 ? -0.509 -11.852 26.682 1.00 97.44 579 LEU A N 1
ATOM 4430 C CA . LEU A 1 579 ? -1.427 -12.845 27.226 1.00 97.44 579 LEU A CA 1
ATOM 4431 C C . LEU A 1 579 ? -0.881 -13.397 28.536 1.00 97.44 579 LEU A C 1
ATOM 4433 O O . LEU A 1 579 ? 0.304 -13.705 28.605 1.00 97.44 579 LEU A O 1
ATOM 4437 N N . ASP A 1 580 ? -1.738 -13.608 29.528 1.00 97.62 580 ASP A N 1
ATOM 4438 C CA . ASP A 1 580 ? -1.415 -14.395 30.720 1.00 97.62 580 ASP A CA 1
ATOM 4439 C C . ASP A 1 580 ? -2.508 -15.441 30.957 1.00 97.62 580 ASP A C 1
ATOM 4441 O O . ASP A 1 580 ? -3.625 -15.111 31.367 1.00 97.62 580 ASP A O 1
ATOM 4445 N N . LEU A 1 581 ? -2.217 -16.700 30.604 1.00 97.69 581 LEU A N 1
ATOM 4446 C CA . LEU A 1 581 ? -3.210 -17.777 30.558 1.00 97.69 581 LEU A CA 1
ATOM 4447 C C . LEU A 1 581 ? -3.097 -18.736 31.741 1.00 97.69 581 LEU A C 1
ATOM 4449 O O . LEU A 1 581 ? -2.016 -19.212 32.080 1.00 97.69 581 LEU A O 1
ATOM 4453 N N . LYS A 1 582 ? -4.244 -19.128 32.298 1.00 96.19 582 LYS A N 1
ATOM 4454 C CA . LYS A 1 582 ? -4.345 -20.112 33.389 1.00 96.19 582 LYS A CA 1
ATOM 4455 C C . LYS A 1 582 ? -4.278 -21.553 32.889 1.00 96.19 582 LYS A C 1
ATOM 4457 O O . LYS A 1 582 ? -3.793 -22.433 33.595 1.00 96.19 582 LYS A O 1
ATOM 4462 N N . SER A 1 583 ? -4.772 -21.811 31.679 1.00 94.00 583 SER A N 1
ATOM 4463 C CA . SER A 1 583 ? -4.749 -23.132 31.051 1.00 94.00 583 SER A CA 1
ATOM 4464 C C . SER A 1 583 ? -4.328 -23.056 29.586 1.00 94.00 583 SER A C 1
ATOM 4466 O O . SER A 1 583 ? -4.544 -22.056 28.895 1.00 94.00 583 SER A O 1
ATOM 4468 N N . LYS A 1 584 ? -3.708 -24.142 29.112 1.00 92.88 584 LYS A N 1
ATOM 4469 C CA . LYS A 1 584 ? -3.174 -24.252 27.754 1.00 92.88 584 LYS A CA 1
ATOM 4470 C C . LYS A 1 584 ? -4.303 -24.212 26.724 1.00 92.88 584 LYS A C 1
ATOM 4472 O O . LYS A 1 584 ? -5.307 -24.912 26.858 1.00 92.88 584 LYS A O 1
ATOM 4477 N N . LYS A 1 585 ? -4.080 -23.484 25.631 1.00 91.25 585 LYS A N 1
ATOM 4478 C CA . LYS A 1 585 ? -4.918 -23.516 24.425 1.00 91.25 585 LYS A CA 1
ATOM 4479 C C . LYS A 1 585 ? -4.063 -23.858 23.211 1.00 91.25 585 LYS A C 1
ATOM 4481 O O . LYS A 1 585 ? -2.835 -23.818 23.252 1.00 91.25 585 LYS A O 1
ATOM 4486 N N . LYS A 1 586 ? -4.694 -24.282 22.118 1.00 85.06 586 LYS A N 1
ATOM 4487 C CA . LYS A 1 586 ? -3.959 -24.661 20.905 1.00 85.06 586 LYS A CA 1
ATOM 4488 C C . LYS A 1 586 ? -3.155 -23.454 20.403 1.00 85.06 586 LYS A C 1
ATOM 4490 O O . LYS A 1 586 ? -3.747 -22.438 20.074 1.00 85.06 586 LYS A O 1
ATOM 4495 N N . GLY A 1 587 ? -1.828 -23.580 20.366 1.00 85.56 587 GLY A N 1
ATOM 4496 C CA . GLY A 1 587 ? -0.917 -22.499 19.965 1.00 85.56 587 GLY A CA 1
ATOM 4497 C C . GLY A 1 587 ? -0.535 -21.505 21.071 1.00 85.56 587 GLY A C 1
ATOM 4498 O O . GLY A 1 587 ? 0.305 -20.653 20.815 1.00 85.56 587 GLY A O 1
ATOM 4499 N N . TYR A 1 588 ? -1.083 -21.634 22.288 1.00 90.31 588 TYR A N 1
ATOM 4500 C CA . TYR A 1 588 ? -0.825 -20.713 23.402 1.00 90.31 588 TYR A CA 1
ATOM 4501 C C . TYR A 1 588 ? -0.531 -21.475 24.700 1.00 90.31 588 TYR A C 1
ATOM 4503 O O . TYR A 1 588 ? -1.332 -22.294 25.168 1.00 90.31 588 TYR A O 1
ATOM 4511 N N . SER A 1 589 ? 0.642 -21.220 25.274 1.00 88.81 589 SER A N 1
ATOM 4512 C CA . SER A 1 589 ? 1.107 -21.853 26.511 1.00 88.81 589 SER A CA 1
ATOM 4513 C C . SER A 1 589 ? 0.462 -21.232 27.753 1.00 88.81 589 SER A C 1
ATOM 4515 O O . SER A 1 589 ? -0.073 -20.130 27.702 1.00 88.81 589 SER A O 1
ATOM 4517 N N . VAL A 1 590 ? 0.515 -21.959 28.872 1.00 93.62 590 VAL A N 1
ATOM 4518 C CA . VAL A 1 590 ? 0.166 -21.421 30.198 1.00 93.62 590 VAL A CA 1
ATOM 4519 C C . VAL A 1 590 ? 1.172 -20.335 30.586 1.00 93.62 590 VAL A C 1
ATOM 4521 O O . VAL A 1 590 ? 2.356 -20.452 30.266 1.00 93.62 590 VAL A O 1
ATOM 4524 N N . GLY A 1 591 ? 0.703 -19.322 31.311 1.00 94.25 591 GLY A N 1
ATOM 4525 C CA . GLY A 1 591 ? 1.491 -18.191 31.780 1.00 94.25 591 GLY A CA 1
ATOM 4526 C C . GLY A 1 591 ? 1.627 -17.082 30.740 1.00 94.25 591 GLY A C 1
ATOM 4527 O O . GLY A 1 591 ? 0.858 -16.998 29.776 1.00 94.25 591 GLY A O 1
ATOM 4528 N N . LYS A 1 592 ? 2.625 -16.221 30.956 1.00 95.88 592 LYS A N 1
ATOM 4529 C CA . LYS A 1 592 ? 2.818 -15.004 30.172 1.00 95.88 592 LYS A CA 1
ATOM 4530 C C . LYS A 1 592 ? 3.394 -15.297 28.785 1.00 95.88 592 LYS A C 1
ATOM 4532 O O . LYS A 1 592 ? 4.475 -15.865 28.661 1.00 95.88 592 LYS A O 1
ATOM 4537 N N . THR A 1 593 ? 2.706 -14.834 27.749 1.00 95.44 593 THR A N 1
ATOM 4538 C CA . THR A 1 593 ? 3.182 -14.794 26.362 1.00 95.44 593 THR A CA 1
ATOM 4539 C C . THR A 1 593 ? 3.081 -13.360 25.858 1.00 95.44 593 THR A C 1
ATOM 4541 O O . THR A 1 593 ? 2.004 -12.776 25.901 1.00 95.44 593 THR A O 1
ATOM 4544 N N . THR A 1 594 ? 4.175 -12.792 25.358 1.00 96.62 594 THR A N 1
ATOM 4545 C CA . THR A 1 594 ? 4.182 -11.440 24.783 1.00 96.62 594 THR A CA 1
ATOM 4546 C C . THR A 1 594 ? 4.475 -11.535 23.296 1.00 96.62 594 THR A C 1
ATOM 4548 O O . THR A 1 594 ? 5.491 -12.100 22.902 1.00 96.62 594 THR A O 1
ATOM 4551 N N . ILE A 1 595 ? 3.575 -10.980 22.492 1.00 95.62 595 ILE A N 1
ATOM 4552 C CA . ILE A 1 595 ? 3.734 -10.798 21.052 1.00 95.62 595 ILE A CA 1
ATOM 4553 C C . ILE A 1 595 ? 4.074 -9.333 20.840 1.00 95.62 595 ILE A C 1
ATOM 4555 O O . ILE A 1 595 ? 3.343 -8.459 21.316 1.00 95.62 595 ILE A O 1
ATOM 4559 N N . ARG A 1 596 ? 5.179 -9.061 20.153 1.00 94.75 596 ARG A N 1
ATOM 4560 C CA . ARG A 1 596 ? 5.617 -7.694 19.889 1.00 94.75 596 ARG A CA 1
ATOM 4561 C C . ARG A 1 596 ? 5.238 -7.281 18.482 1.00 94.75 596 ARG A C 1
ATOM 4563 O O . ARG A 1 596 ? 5.114 -8.111 17.585 1.00 94.75 596 ARG A O 1
ATOM 4570 N N . ARG A 1 597 ? 5.112 -5.973 18.279 1.00 89.62 597 ARG A N 1
ATOM 4571 C CA . ARG A 1 597 ? 4.877 -5.383 16.959 1.00 89.62 597 ARG A CA 1
ATOM 4572 C C . ARG A 1 597 ? 5.904 -5.844 15.919 1.00 89.62 597 ARG A C 1
ATOM 4574 O O . ARG A 1 597 ? 5.529 -6.151 14.797 1.00 89.62 597 ARG A O 1
ATOM 4581 N N . GLU A 1 598 ? 7.175 -5.928 16.312 1.00 88.00 598 GLU A N 1
ATOM 4582 C CA . GLU A 1 598 ? 8.302 -6.350 15.461 1.00 88.00 598 GLU A CA 1
ATOM 4583 C C . GLU A 1 598 ? 8.202 -7.800 14.958 1.00 88.00 598 GLU A C 1
ATOM 4585 O O . GLU A 1 598 ? 8.801 -8.133 13.938 1.00 88.00 598 GLU A O 1
ATOM 4590 N N . ASP A 1 599 ? 7.407 -8.637 15.631 1.00 88.62 599 ASP A N 1
ATOM 4591 C CA . ASP A 1 599 ? 7.182 -10.036 15.254 1.00 88.62 599 ASP A CA 1
ATOM 4592 C C . ASP A 1 599 ? 6.044 -10.197 14.231 1.00 88.62 599 ASP A C 1
ATOM 4594 O O . ASP A 1 599 ? 5.801 -11.298 13.728 1.00 88.62 599 ASP A O 1
ATOM 4598 N N . LEU A 1 600 ? 5.297 -9.125 13.952 1.00 87.44 600 LEU A N 1
ATOM 4599 C CA . LEU A 1 600 ? 4.116 -9.147 13.097 1.00 87.44 600 LEU A CA 1
ATOM 4600 C C . LEU A 1 600 ? 4.404 -8.512 11.731 1.00 87.44 600 LEU A C 1
ATOM 4602 O O . LEU A 1 600 ? 5.227 -7.603 11.624 1.00 87.44 600 LEU A O 1
ATOM 4606 N N . PRO A 1 601 ? 3.709 -8.951 10.665 1.00 79.06 601 PRO A N 1
ATOM 4607 C CA . PRO A 1 601 ? 3.812 -8.288 9.375 1.00 79.06 601 PRO A CA 1
ATOM 4608 C C . PRO A 1 601 ? 3.314 -6.846 9.506 1.00 79.06 601 PRO A C 1
ATOM 4610 O O . PRO A 1 601 ? 2.188 -6.611 9.947 1.00 79.06 601 PRO A O 1
ATOM 4613 N N . THR A 1 602 ? 4.142 -5.887 9.109 1.00 68.75 602 THR A N 1
ATOM 4614 C CA . THR A 1 602 ? 3.798 -4.462 9.075 1.00 68.75 602 THR A CA 1
ATOM 4615 C C . THR A 1 602 ? 3.828 -3.943 7.646 1.00 68.75 602 THR A C 1
ATOM 4617 O O . THR A 1 602 ? 4.543 -4.458 6.776 1.00 68.75 602 THR A O 1
ATOM 4620 N N . PHE A 1 603 ? 3.030 -2.914 7.372 1.00 72.50 603 PHE A N 1
ATOM 4621 C CA . PHE A 1 603 ? 3.158 -2.185 6.124 1.00 72.50 603 PHE A CA 1
ATOM 4622 C C . PHE A 1 603 ? 4.396 -1.285 6.219 1.00 72.50 603 PHE A C 1
ATOM 4624 O O . PHE A 1 603 ? 4.499 -0.446 7.108 1.00 72.50 603 PHE A O 1
ATOM 4631 N N . ASN A 1 604 ? 5.356 -1.448 5.304 1.00 69.94 604 ASN A N 1
ATOM 4632 C CA . ASN A 1 604 ? 6.638 -0.723 5.313 1.00 69.94 604 ASN A CA 1
ATOM 4633 C C . ASN A 1 604 ? 6.500 0.760 4.880 1.00 69.94 604 ASN A C 1
ATOM 4635 O O . ASN A 1 604 ? 7.221 1.226 3.996 1.00 69.94 604 ASN A O 1
ATOM 4639 N N . LEU A 1 605 ? 5.550 1.497 5.463 1.00 81.00 605 LEU A N 1
ATOM 4640 C CA . LEU A 1 605 ? 5.325 2.931 5.277 1.00 81.00 605 LEU A CA 1
ATOM 4641 C C . LEU A 1 605 ? 4.581 3.503 6.496 1.00 81.00 605 LEU A C 1
ATOM 4643 O O . LEU A 1 605 ? 3.372 3.347 6.615 1.00 81.00 605 LEU A O 1
ATOM 4647 N N . GLU A 1 606 ? 5.285 4.236 7.359 1.00 81.38 606 GLU A N 1
ATOM 4648 C CA . GLU A 1 606 ? 4.715 4.827 8.581 1.00 81.38 606 GLU A CA 1
ATOM 4649 C C . GLU A 1 606 ? 4.735 6.366 8.515 1.00 81.38 606 GLU A C 1
ATOM 4651 O O . GLU A 1 606 ? 5.529 7.040 9.174 1.00 81.38 606 GLU A O 1
ATOM 4656 N N . ILE A 1 607 ? 3.866 6.960 7.690 1.00 84.06 607 ILE A N 1
ATOM 4657 C CA . ILE A 1 607 ? 3.673 8.420 7.663 1.00 84.06 607 ILE A CA 1
ATOM 4658 C C . ILE A 1 607 ? 2.464 8.777 8.529 1.00 84.06 607 ILE A C 1
ATOM 4660 O O . ILE A 1 607 ? 1.338 8.402 8.224 1.00 84.06 607 ILE A O 1
ATOM 4664 N N . GLY A 1 608 ? 2.691 9.548 9.595 1.00 77.44 608 GLY A N 1
ATOM 4665 C CA . GLY A 1 608 ? 1.635 9.996 10.514 1.00 77.44 608 GLY A CA 1
ATOM 4666 C C . GLY A 1 608 ? 1.317 9.026 11.658 1.00 77.44 608 GLY A C 1
ATOM 4667 O O . GLY A 1 608 ? 0.635 9.433 12.597 1.00 77.44 608 GLY A O 1
ATOM 4668 N N . GLY A 1 609 ? 1.853 7.804 11.613 1.00 82.31 609 GLY A N 1
ATOM 4669 C CA . GLY A 1 609 ? 1.679 6.745 12.611 1.00 82.31 609 GLY A CA 1
ATOM 4670 C C . GLY A 1 609 ? 1.350 5.399 11.960 1.00 82.31 609 GLY A C 1
ATOM 4671 O O . GLY A 1 609 ? 1.164 5.324 10.746 1.00 82.31 609 GLY A O 1
ATOM 4672 N N . GLU A 1 610 ? 1.271 4.348 12.770 1.00 83.12 610 GLU A N 1
ATOM 4673 C CA . GLU A 1 610 ? 0.852 3.012 12.327 1.00 83.12 610 GLU A CA 1
ATOM 4674 C C . GLU A 1 610 ? -0.639 2.994 11.943 1.00 83.12 610 GLU A C 1
ATOM 4676 O O . GLU A 1 610 ? -1.457 3.703 12.537 1.00 83.12 610 GLU A O 1
ATOM 4681 N N . GLY A 1 611 ? -1.003 2.169 10.961 1.00 87.81 611 GLY A N 1
ATOM 4682 C CA . GLY A 1 611 ? -2.386 1.924 10.557 1.00 87.81 611 GLY A CA 1
ATOM 4683 C C . GLY A 1 611 ? -2.876 2.828 9.428 1.00 87.81 611 GLY A C 1
ATOM 4684 O O . GLY A 1 611 ? -3.760 2.417 8.684 1.00 87.81 611 GLY A O 1
ATOM 4685 N N . TYR A 1 612 ? -2.312 4.031 9.245 1.00 93.31 612 TYR A N 1
ATOM 4686 C CA . TYR A 1 612 ? -2.749 4.945 8.176 1.00 93.31 612 TYR A CA 1
ATOM 4687 C C . TYR A 1 612 ? -2.498 4.376 6.776 1.00 93.31 612 TYR A C 1
ATOM 4689 O O . TYR A 1 612 ? -3.341 4.507 5.887 1.00 93.31 612 TYR A O 1
ATOM 4697 N N . ALA A 1 613 ? -1.333 3.762 6.559 1.00 93.44 613 ALA A N 1
ATOM 4698 C CA . ALA A 1 613 ? -0.987 3.195 5.263 1.00 93.44 613 ALA A CA 1
ATOM 4699 C C . ALA A 1 613 ? -1.790 1.925 4.973 1.00 93.44 613 ALA A C 1
ATOM 4701 O O . ALA A 1 613 ? -2.285 1.764 3.858 1.00 93.44 613 ALA A O 1
ATOM 4702 N N . GLU A 1 614 ? -1.982 1.070 5.977 1.00 93.19 614 GLU A N 1
ATOM 4703 C CA . GLU A 1 614 ? -2.826 -0.120 5.916 1.00 93.19 614 GLU A CA 1
ATOM 4704 C C . GLU A 1 614 ? -4.275 0.240 5.580 1.00 93.19 614 GLU A C 1
ATOM 4706 O O . GLU A 1 614 ? -4.854 -0.323 4.648 1.00 93.19 614 GLU A O 1
ATOM 4711 N N . GLU A 1 615 ? -4.837 1.209 6.300 1.00 95.38 615 GLU A N 1
ATOM 4712 C CA . GLU A 1 615 ? -6.203 1.691 6.130 1.00 95.38 615 GLU A CA 1
ATOM 4713 C C . GLU A 1 615 ? -6.425 2.284 4.730 1.00 95.38 615 GLU A C 1
ATOM 4715 O O . GLU A 1 615 ? -7.355 1.888 4.020 1.00 95.38 615 GLU A O 1
ATOM 4720 N N . LEU A 1 616 ? -5.548 3.192 4.287 1.00 96.56 616 LEU A N 1
ATOM 4721 C CA . LEU A 1 616 ? -5.655 3.786 2.955 1.00 96.56 616 LEU A CA 1
ATOM 4722 C C . LEU A 1 616 ? -5.424 2.751 1.852 1.00 96.56 616 LEU A C 1
ATOM 4724 O O . LEU A 1 616 ? -6.133 2.762 0.848 1.00 96.56 616 LEU A O 1
ATOM 4728 N N . ASN A 1 617 ? -4.483 1.822 2.023 1.00 94.19 617 ASN A N 1
ATOM 4729 C CA . ASN A 1 617 ? -4.266 0.745 1.060 1.00 94.19 617 ASN A CA 1
ATOM 4730 C C . ASN A 1 617 ? -5.490 -0.183 0.966 1.00 94.19 617 ASN A C 1
ATOM 4732 O O . ASN A 1 617 ? -5.891 -0.558 -0.137 1.00 94.19 617 ASN A O 1
ATOM 4736 N N . ALA A 1 618 ? -6.127 -0.510 2.095 1.00 94.69 618 ALA A N 1
ATOM 4737 C CA . ALA A 1 618 ? -7.372 -1.273 2.119 1.00 94.69 618 ALA A CA 1
ATOM 4738 C C . ALA A 1 618 ? -8.506 -0.530 1.395 1.00 94.69 618 ALA A C 1
ATOM 4740 O O . ALA A 1 618 ? -9.195 -1.129 0.567 1.00 94.69 618 ALA A O 1
ATOM 4741 N N . PHE A 1 619 ? -8.649 0.778 1.630 1.00 97.62 619 PHE A N 1
ATOM 4742 C CA . PHE A 1 619 ? -9.607 1.617 0.912 1.00 97.62 619 PHE A CA 1
ATOM 4743 C C . PHE A 1 619 ? -9.349 1.614 -0.601 1.00 97.62 619 PHE A C 1
ATOM 4745 O O . PHE A 1 619 ? -10.252 1.303 -1.373 1.00 97.62 619 PHE A O 1
ATOM 4752 N N . ILE A 1 620 ? -8.116 1.870 -1.043 1.00 96.50 620 ILE A N 1
ATOM 4753 C CA . ILE A 1 620 ? -7.756 1.884 -2.470 1.00 96.50 620 ILE A CA 1
ATOM 4754 C C . ILE A 1 620 ? -8.023 0.527 -3.135 1.00 96.50 620 ILE A C 1
ATOM 4756 O O . ILE A 1 620 ? -8.532 0.476 -4.257 1.00 96.50 620 ILE A O 1
ATOM 4760 N N . ASN A 1 621 ? -7.736 -0.583 -2.454 1.00 93.38 621 ASN A N 1
ATOM 4761 C CA . ASN A 1 621 ? -8.048 -1.914 -2.974 1.00 93.38 621 ASN A CA 1
ATOM 4762 C C . ASN A 1 621 ? -9.560 -2.154 -3.079 1.00 93.38 621 ASN A C 1
ATOM 4764 O O . ASN A 1 621 ? -10.014 -2.707 -4.083 1.00 93.38 621 ASN A O 1
ATOM 4768 N N . ALA A 1 622 ? -10.346 -1.683 -2.107 1.00 95.44 622 ALA A N 1
ATOM 4769 C CA . ALA A 1 622 ? -11.801 -1.730 -2.184 1.00 95.44 622 ALA A CA 1
ATOM 4770 C C . ALA A 1 622 ? -12.341 -0.890 -3.354 1.00 95.44 622 ALA A C 1
ATOM 4772 O O . ALA A 1 622 ? -13.251 -1.346 -4.040 1.00 95.44 622 ALA A O 1
ATOM 4773 N N . VAL A 1 623 ? -11.748 0.272 -3.654 1.00 95.88 623 VAL A N 1
ATOM 4774 C CA . VAL A 1 623 ? -12.109 1.072 -4.840 1.00 95.88 623 VAL A CA 1
ATOM 4775 C C . VAL A 1 623 ? -11.851 0.290 -6.130 1.00 95.88 623 VAL A C 1
ATOM 4777 O O . VAL A 1 623 ? -12.751 0.175 -6.960 1.00 95.88 623 VAL A O 1
ATOM 4780 N N . ARG A 1 624 ? -10.667 -0.324 -6.278 1.00 91.56 624 ARG A N 1
ATOM 4781 C CA . ARG A 1 624 ? -10.315 -1.128 -7.469 1.00 91.56 624 ARG A CA 1
ATOM 4782 C C . ARG A 1 624 ? -11.264 -2.301 -7.695 1.00 91.56 624 ARG A C 1
ATOM 4784 O O . ARG A 1 624 ? -11.632 -2.595 -8.826 1.00 91.56 624 ARG A O 1
ATOM 4791 N N . GLN A 1 625 ? -11.633 -2.989 -6.620 1.00 89.62 625 GLN A N 1
ATOM 4792 C CA . GLN A 1 625 ? -12.414 -4.226 -6.684 1.00 89.62 625 GLN A CA 1
ATOM 4793 C C . GLN A 1 625 ? -13.924 -3.996 -6.547 1.00 89.62 625 GLN A C 1
ATOM 4795 O O . GLN A 1 625 ? -14.685 -4.959 -6.610 1.00 89.62 625 GLN A O 1
ATOM 4800 N N . LYS A 1 626 ? -14.363 -2.749 -6.320 1.00 84.75 626 LYS A N 1
ATOM 4801 C CA . LYS A 1 626 ? -15.723 -2.421 -5.849 1.00 84.75 626 LYS A CA 1
ATOM 4802 C C . LYS A 1 626 ? -16.118 -3.273 -4.631 1.00 84.75 626 LYS A C 1
ATOM 4804 O O . LYS A 1 626 ? -17.214 -3.825 -4.553 1.00 84.75 626 LYS A O 1
ATOM 4809 N N . GLY A 1 627 ? -15.162 -3.428 -3.716 1.00 87.00 627 GLY A N 1
ATOM 4810 C CA . GLY A 1 627 ? -15.229 -4.304 -2.553 1.00 87.00 627 GLY A CA 1
ATOM 4811 C C . GLY A 1 627 ? -15.695 -3.603 -1.278 1.00 87.00 627 GLY A C 1
ATOM 4812 O O . GLY A 1 627 ? -16.070 -2.431 -1.271 1.00 87.00 627 GLY A O 1
ATOM 4813 N N . LYS A 1 628 ? -15.650 -4.346 -0.170 1.00 89.31 628 LYS A N 1
ATOM 4814 C CA . LYS A 1 628 ? -15.936 -3.831 1.175 1.00 89.31 628 LYS A CA 1
ATOM 4815 C C . LYS A 1 628 ? -14.651 -3.377 1.861 1.00 89.31 628 LYS A C 1
ATOM 4817 O O . LYS A 1 628 ? -13.574 -3.898 1.585 1.00 89.31 628 LYS A O 1
ATOM 4822 N N . VAL A 1 629 ? -14.799 -2.444 2.790 1.00 94.38 629 VAL A N 1
ATOM 4823 C CA . VAL A 1 629 ? -13.739 -1.985 3.695 1.00 94.38 629 VAL A CA 1
ATOM 4824 C C . VAL A 1 629 ? -13.990 -2.529 5.098 1.00 94.38 629 VAL A C 1
ATOM 4826 O O . VAL A 1 629 ? -15.132 -2.842 5.434 1.00 94.38 629 VAL A O 1
ATOM 4829 N N . LEU A 1 630 ? -12.931 -2.660 5.902 1.00 95.00 630 LEU A N 1
ATOM 4830 C CA . LEU A 1 630 ? -13.032 -3.175 7.271 1.00 95.00 630 LEU A CA 1
ATOM 4831 C C . LEU A 1 630 ? -13.850 -2.232 8.160 1.00 95.00 630 LEU A C 1
ATOM 4833 O O . LEU A 1 630 ? -14.732 -2.675 8.889 1.00 95.00 630 LEU A O 1
ATOM 4837 N N . VAL A 1 631 ? -13.555 -0.934 8.067 1.00 97.12 631 VAL A N 1
ATOM 4838 C CA . VAL A 1 631 ? -14.287 0.123 8.765 1.00 97.12 631 VAL A CA 1
ATOM 4839 C C . VAL A 1 631 ? -15.019 0.977 7.736 1.00 97.12 631 VAL A C 1
ATOM 4841 O O . VAL A 1 631 ? -14.467 1.922 7.168 1.00 97.12 631 VAL A O 1
ATOM 4844 N N . GLY A 1 632 ? -16.265 0.603 7.456 1.00 97.31 632 GLY A N 1
ATOM 4845 C CA . GLY A 1 632 ? -17.153 1.348 6.579 1.00 97.31 632 GLY A CA 1
ATOM 4846 C C . GLY A 1 632 ? -18.017 2.351 7.334 1.00 97.31 632 GLY A C 1
ATOM 4847 O O . GLY A 1 632 ? -17.925 2.536 8.549 1.00 97.31 632 GLY A O 1
ATOM 4848 N N . VAL A 1 633 ? -18.925 2.994 6.601 1.00 97.12 633 VAL A N 1
ATOM 4849 C CA . VAL A 1 633 ? -19.874 3.961 7.180 1.00 97.12 633 VAL A CA 1
ATOM 4850 C C . VAL A 1 633 ? -20.831 3.317 8.183 1.00 97.12 633 VAL A C 1
ATOM 4852 O O . VAL A 1 633 ? -21.261 3.983 9.121 1.00 97.12 633 VAL A O 1
ATOM 4855 N N . ARG A 1 634 ? -21.125 2.016 8.061 1.00 96.44 634 ARG A N 1
ATOM 4856 C CA . ARG A 1 634 ? -21.914 1.288 9.067 1.00 96.44 634 ARG A CA 1
ATOM 4857 C C . ARG A 1 634 ? -21.184 1.225 10.407 1.00 96.44 634 ARG A C 1
ATOM 4859 O O . ARG A 1 634 ? -21.777 1.532 11.437 1.00 96.44 634 ARG A O 1
ATOM 4866 N N . GLU A 1 635 ? -19.915 0.841 10.390 1.00 97.69 635 GLU A N 1
ATOM 4867 C CA . GLU A 1 635 ? -19.077 0.770 11.584 1.00 97.69 635 GLU A CA 1
ATOM 4868 C C . GLU A 1 635 ? -18.881 2.173 12.173 1.00 97.69 635 GLU A C 1
ATOM 4870 O O . GLU A 1 635 ? -19.107 2.373 13.365 1.00 97.69 635 GLU A O 1
ATOM 4875 N N . GLY A 1 636 ? -18.587 3.174 11.333 1.00 97.56 636 GLY A N 1
ATOM 4876 C CA . GLY A 1 636 ? -18.495 4.575 11.756 1.00 97.56 636 GLY A CA 1
ATOM 4877 C C . GLY A 1 636 ? -19.786 5.114 12.385 1.00 97.56 636 GLY A C 1
ATOM 4878 O O . GLY A 1 636 ? -19.730 5.826 13.387 1.00 97.56 636 GLY A O 1
ATOM 4879 N N . TYR A 1 637 ? -20.953 4.739 11.854 1.00 98.06 637 TYR A N 1
ATOM 4880 C CA . TYR A 1 637 ? -22.257 5.102 12.415 1.00 98.06 637 TYR A CA 1
ATOM 4881 C C . TYR A 1 637 ? -22.483 4.466 13.790 1.00 98.06 637 TYR A C 1
ATOM 4883 O O . TYR A 1 637 ? -22.935 5.136 14.716 1.00 98.06 637 TYR A O 1
ATOM 4891 N N . ASN A 1 638 ? -22.116 3.197 13.960 1.00 98.19 638 ASN A N 1
ATOM 4892 C CA . ASN A 1 638 ? -22.200 2.512 15.249 1.00 98.19 638 ASN A CA 1
ATOM 4893 C C . ASN A 1 638 ? -21.272 3.137 16.302 1.00 98.19 638 ASN A C 1
ATOM 4895 O O . ASN A 1 638 ? -21.690 3.352 17.439 1.00 98.19 638 ASN A O 1
ATOM 4899 N N . ILE A 1 639 ? -20.055 3.524 15.915 1.00 98.06 639 ILE A N 1
ATOM 4900 C CA . ILE A 1 639 ? -19.144 4.263 16.799 1.00 98.06 639 ILE A CA 1
ATOM 4901 C C . ILE A 1 639 ? -19.743 5.635 17.152 1.00 98.06 639 ILE A C 1
ATOM 4903 O O . ILE A 1 639 ? -19.707 6.043 18.314 1.00 98.06 639 ILE A O 1
ATOM 4907 N N . GLN A 1 640 ? -20.372 6.326 16.194 1.00 97.94 640 GLN A N 1
ATOM 4908 C CA . GLN A 1 640 ? -21.088 7.576 16.465 1.00 97.94 640 GLN A CA 1
ATOM 4909 C C . GLN A 1 640 ? -22.271 7.376 17.427 1.00 97.94 640 GLN A C 1
ATOM 4911 O O . GLN A 1 640 ? -22.476 8.215 18.302 1.00 97.94 640 GLN A O 1
ATOM 4916 N N . ARG A 1 641 ? -23.015 6.264 17.325 1.00 98.00 641 ARG A N 1
ATOM 4917 C CA . ARG A 1 641 ? -24.071 5.903 18.290 1.00 98.00 641 ARG A CA 1
ATOM 4918 C C . ARG A 1 641 ? -23.517 5.736 19.695 1.00 98.00 641 ARG A C 1
ATOM 4920 O O . ARG A 1 641 ? -24.106 6.269 20.629 1.00 98.00 641 ARG A O 1
ATOM 4927 N N . MET A 1 642 ? -22.375 5.062 19.848 1.00 98.25 642 MET A N 1
ATOM 4928 C CA . MET A 1 642 ? -21.703 4.937 21.147 1.00 98.25 642 MET A CA 1
ATOM 4929 C C . MET A 1 642 ? -21.340 6.312 21.720 1.00 98.25 642 MET A C 1
ATOM 4931 O O . MET A 1 642 ? -21.618 6.579 22.886 1.00 98.25 642 MET A O 1
ATOM 4935 N N . ILE A 1 643 ? -20.778 7.204 20.899 1.00 98.06 643 ILE A N 1
ATOM 4936 C CA . ILE A 1 643 ? -20.436 8.580 21.297 1.00 98.06 643 ILE A CA 1
ATOM 4937 C C . ILE A 1 643 ? -21.689 9.354 21.743 1.00 98.06 643 ILE A C 1
ATOM 4939 O O . ILE A 1 643 ? -21.696 9.954 22.817 1.00 98.06 643 ILE A O 1
ATOM 4943 N N . GLU A 1 644 ? -22.766 9.311 20.956 1.00 97.75 644 GLU A N 1
ATOM 4944 C CA . GLU A 1 644 ? -24.021 10.005 21.271 1.00 97.75 644 GLU A CA 1
ATOM 4945 C C . GLU A 1 644 ? -24.685 9.441 22.539 1.00 97.75 644 GLU A C 1
ATOM 4947 O O . GLU A 1 644 ? -25.165 10.199 23.380 1.00 97.75 644 GLU A O 1
ATOM 4952 N N . ALA A 1 645 ? -24.662 8.118 22.733 1.00 97.94 645 ALA A N 1
ATOM 4953 C CA . ALA A 1 645 ? -25.184 7.470 23.934 1.00 97.94 645 ALA A CA 1
ATOM 4954 C C . ALA A 1 645 ? -24.418 7.890 25.199 1.00 97.94 645 ALA A C 1
ATOM 4956 O O . ALA A 1 645 ? -25.044 8.132 26.231 1.00 97.94 645 ALA A O 1
ATOM 4957 N N . ILE A 1 646 ? -23.091 8.057 25.119 1.00 98.38 646 ILE A N 1
ATOM 4958 C CA . ILE A 1 646 ? -22.273 8.600 26.218 1.00 98.38 646 ILE A CA 1
ATOM 4959 C C . ILE A 1 646 ? -22.731 10.020 26.580 1.00 98.38 646 ILE A C 1
ATOM 4961 O O . ILE A 1 646 ? -22.943 10.319 27.759 1.00 98.38 646 ILE A O 1
ATOM 4965 N N . TYR A 1 647 ? -22.920 10.891 25.584 1.00 97.69 647 TYR A N 1
ATOM 4966 C CA . TYR A 1 647 ? -23.390 12.260 25.816 1.00 97.69 647 TYR A CA 1
ATOM 4967 C C . TYR A 1 647 ? -24.806 12.300 26.399 1.00 97.69 647 TYR A C 1
ATOM 4969 O O . TYR A 1 647 ? -25.058 13.040 27.353 1.00 97.69 647 TYR A O 1
ATOM 4977 N N . ASN A 1 648 ? -25.714 11.478 25.875 1.00 97.56 648 ASN A N 1
ATOM 4978 C CA . ASN A 1 648 ? -27.088 11.384 26.359 1.00 97.56 648 ASN A CA 1
ATOM 4979 C C . ASN A 1 648 ? -27.159 10.834 27.782 1.00 97.56 648 ASN A C 1
ATOM 4981 O O . ASN A 1 648 ? -27.909 11.362 28.602 1.00 97.56 648 ASN A O 1
ATOM 4985 N N . SER A 1 649 ? -26.352 9.823 28.101 1.00 98.25 649 SER A N 1
ATOM 4986 C CA . SER A 1 649 ? -26.266 9.269 29.450 1.00 98.25 649 SER A CA 1
ATOM 4987 C C . SER A 1 649 ? -25.804 10.320 30.457 1.00 98.25 649 SER A C 1
ATOM 4989 O O . SER A 1 649 ? -26.433 10.491 31.505 1.00 98.25 649 SER A O 1
ATOM 4991 N N . HIS A 1 650 ? -24.778 11.101 30.110 1.00 97.69 650 HIS A N 1
ATOM 4992 C CA . HIS A 1 650 ? -24.328 12.208 30.946 1.00 97.69 650 HIS A CA 1
ATOM 4993 C C . HIS A 1 650 ? -25.414 13.273 31.133 1.00 97.69 650 HIS A C 1
ATOM 4995 O O . HIS A 1 650 ? -25.657 13.716 32.252 1.00 97.69 650 HIS A O 1
ATOM 5001 N N . ALA A 1 651 ? -26.097 13.674 30.060 1.00 96.81 651 ALA A N 1
ATOM 5002 C CA . ALA A 1 651 ? -27.146 14.687 30.141 1.00 96.81 651 ALA A CA 1
ATOM 5003 C C . ALA A 1 651 ? -28.343 14.229 30.993 1.00 96.81 651 ALA A C 1
ATOM 5005 O O . ALA A 1 651 ? -28.911 15.025 31.736 1.00 96.81 651 ALA A O 1
ATOM 5006 N N . GLN A 1 652 ? -28.710 12.949 30.907 1.00 96.88 652 GLN A N 1
ATOM 5007 C CA . GLN A 1 652 ? -29.873 12.377 31.594 1.00 96.88 652 GLN A CA 1
ATOM 5008 C C . GLN A 1 652 ? -29.540 11.778 32.970 1.00 96.88 652 GLN A C 1
ATOM 5010 O O . GLN A 1 652 ? -30.450 11.361 33.681 1.00 96.88 652 GLN A O 1
ATOM 5015 N N . GLN A 1 653 ? -28.256 11.714 33.340 1.00 95.62 653 GLN A N 1
ATOM 5016 C CA . GLN A 1 653 ? -27.755 11.119 34.586 1.00 95.62 653 GLN A CA 1
ATOM 5017 C C . GLN A 1 653 ? -28.217 9.668 34.818 1.00 95.62 653 GLN A C 1
ATOM 5019 O O . GLN A 1 653 ? -28.438 9.250 35.954 1.00 95.62 653 GLN A O 1
ATOM 5024 N N . ARG A 1 654 ? -28.334 8.880 33.744 1.00 94.62 654 ARG A N 1
ATOM 5025 C CA . ARG A 1 654 ? -28.752 7.468 33.783 1.00 94.62 654 ARG A CA 1
ATOM 5026 C C . ARG A 1 654 ? -28.100 6.657 32.666 1.00 94.62 654 ARG A C 1
ATOM 5028 O O . ARG A 1 654 ? -27.601 7.227 31.696 1.00 94.62 654 ARG A O 1
ATOM 5035 N N . GLU A 1 655 ? -28.168 5.333 32.769 1.00 94.50 655 GLU A N 1
ATOM 5036 C CA . GLU A 1 655 ? -27.805 4.436 31.667 1.00 94.50 655 GLU A CA 1
ATOM 5037 C C . GLU A 1 655 ? -28.708 4.664 30.439 1.00 94.50 655 GLU A C 1
ATOM 5039 O O . GLU A 1 655 ? -29.922 4.881 30.565 1.00 94.50 655 GLU A O 1
ATOM 5044 N N . VAL A 1 656 ? -28.107 4.593 29.250 1.00 96.75 656 VAL A N 1
ATOM 5045 C CA . VAL A 1 656 ? -28.779 4.694 27.947 1.00 96.75 656 VAL A CA 1
ATOM 5046 C C . VAL A 1 656 ? -28.576 3.397 27.171 1.00 96.75 656 VAL A C 1
ATOM 5048 O O . VAL A 1 656 ? -27.461 2.882 27.107 1.00 96.75 656 VAL A O 1
ATOM 5051 N N . GLU A 1 657 ? -29.661 2.869 26.609 1.00 94.50 657 GLU A N 1
ATOM 5052 C CA . GLU A 1 657 ? -29.661 1.706 25.715 1.00 94.50 657 GLU A CA 1
ATOM 5053 C C . GLU A 1 657 ? -29.288 2.127 24.290 1.00 94.50 657 GLU A C 1
ATOM 5055 O O . GLU A 1 657 ? -29.645 3.231 23.866 1.00 94.50 657 GLU A O 1
ATOM 5060 N N . LEU A 1 658 ? -28.517 1.282 23.598 1.00 91.25 658 LEU A N 1
ATOM 5061 C CA . LEU A 1 658 ? -27.857 1.636 22.342 1.00 91.25 658 LEU A CA 1
ATOM 5062 C C . LEU A 1 658 ? -28.667 1.366 21.088 1.00 91.25 658 LEU A C 1
ATOM 5064 O O . LEU A 1 658 ? -29.003 0.199 20.785 1.00 91.25 658 LEU A O 1
#

Radius of gyration: 31.27 Å; chains: 1; bounding box: 71×86×70 Å